Protein AF-A0A842KXJ3-F1 (afdb_monomer_lite)

Structure (mmCIF, N/CA/C/O backbone):
data_AF-A0A842KXJ3-F1
#
_entry.id   AF-A0A842KXJ3-F1
#
loop_
_atom_site.group_PDB
_atom_site.id
_atom_site.type_symbol
_atom_site.label_atom_id
_atom_site.label_alt_id
_atom_site.label_comp_id
_atom_site.label_asym_id
_atom_site.label_entity_id
_atom_site.label_seq_id
_atom_site.pdbx_PDB_ins_code
_atom_site.Cartn_x
_atom_site.Cartn_y
_atom_site.Cartn_z
_atom_site.occupancy
_atom_site.B_iso_or_equiv
_atom_site.auth_seq_id
_atom_site.auth_comp_id
_atom_site.auth_asym_id
_atom_site.auth_atom_id
_atom_site.pdbx_PDB_model_num
ATOM 1 N N . MET A 1 1 ? 10.006 30.312 47.330 1.00 32.47 1 MET A N 1
ATOM 2 C CA . MET A 1 1 ? 9.472 28.990 46.954 1.00 32.47 1 MET A CA 1
ATOM 3 C C . MET A 1 1 ? 9.170 29.047 45.467 1.00 32.47 1 MET A C 1
ATOM 5 O O . MET A 1 1 ? 8.176 29.641 45.080 1.00 32.47 1 MET A O 1
ATOM 9 N N . ARG A 1 2 ? 10.123 28.605 44.644 1.00 26.06 2 ARG A N 1
ATOM 10 C CA . ARG A 1 2 ? 9.988 28.459 43.192 1.00 26.06 2 ARG A CA 1
ATOM 11 C C . ARG A 1 2 ? 10.269 26.995 42.897 1.00 26.06 2 ARG A C 1
ATOM 13 O O . ARG A 1 2 ? 11.228 26.450 43.439 1.00 26.06 2 ARG A O 1
ATOM 20 N N . GLU A 1 3 ? 9.355 26.395 42.157 1.00 27.75 3 GLU A N 1
ATOM 21 C CA . GLU A 1 3 ? 9.297 24.975 41.849 1.00 27.75 3 GLU A CA 1
ATOM 22 C C . GLU A 1 3 ? 10.372 24.562 40.843 1.00 27.75 3 GLU A C 1
ATOM 24 O O . GLU A 1 3 ? 10.874 25.361 40.053 1.00 27.75 3 GLU A O 1
ATOM 29 N N . ASN A 1 4 ? 10.730 23.287 40.951 1.00 27.52 4 ASN A N 1
ATOM 30 C CA . ASN A 1 4 ? 11.779 22.600 40.223 1.00 27.52 4 ASN A CA 1
ATOM 31 C C . ASN A 1 4 ? 11.368 22.332 38.767 1.00 27.52 4 ASN A C 1
ATOM 33 O O . ASN A 1 4 ? 10.590 21.419 38.502 1.00 27.52 4 ASN A O 1
ATOM 37 N N . GLU A 1 5 ? 11.983 23.039 37.823 1.00 29.53 5 GLU A N 1
ATOM 38 C CA . GLU A 1 5 ? 12.205 22.544 36.464 1.00 29.53 5 GLU A CA 1
ATOM 39 C C . GLU A 1 5 ? 13.566 21.839 36.439 1.00 29.53 5 GLU A C 1
ATOM 41 O O . GLU A 1 5 ? 14.607 22.482 36.360 1.00 29.53 5 GLU A O 1
ATOM 46 N N . ASN A 1 6 ? 13.582 20.512 36.562 1.00 33.44 6 ASN A N 1
ATOM 47 C CA . ASN A 1 6 ? 14.772 19.709 36.283 1.00 33.44 6 ASN A CA 1
ATOM 48 C C . ASN A 1 6 ? 14.342 18.333 35.777 1.00 33.44 6 ASN A C 1
ATOM 50 O O . ASN A 1 6 ? 13.883 17.491 36.546 1.00 33.44 6 ASN A O 1
ATOM 54 N N . GLY A 1 7 ? 14.492 18.115 34.470 1.00 29.66 7 GLY A N 1
ATOM 55 C CA . GLY A 1 7 ? 14.159 16.836 33.850 1.00 29.66 7 GLY A CA 1
ATOM 56 C C . GLY A 1 7 ? 14.346 16.755 32.337 1.00 29.66 7 GLY A C 1
ATOM 57 O O . GLY A 1 7 ? 13.611 16.021 31.693 1.00 29.66 7 GLY A O 1
ATOM 58 N N . LEU A 1 8 ? 15.300 17.483 31.750 1.00 30.81 8 LEU A N 1
ATOM 59 C CA . LEU A 1 8 ? 15.759 17.233 30.379 1.00 30.81 8 LEU A CA 1
ATOM 60 C C . LEU A 1 8 ? 17.282 17.101 30.408 1.00 30.81 8 LEU A C 1
ATOM 62 O O . LEU A 1 8 ? 18.013 18.085 30.325 1.00 30.81 8 LEU A O 1
ATOM 66 N N . SER A 1 9 ? 17.764 15.871 30.577 1.00 32.16 9 SER A N 1
ATOM 67 C CA . SER A 1 9 ? 19.178 15.546 30.417 1.00 32.16 9 SER A CA 1
ATOM 68 C C . SER A 1 9 ? 19.559 15.673 28.940 1.00 32.16 9 SER A C 1
ATOM 70 O O . SER A 1 9 ? 19.270 14.813 28.109 1.00 32.16 9 SER A O 1
ATOM 72 N N . GLY A 1 10 ? 20.228 16.779 28.622 1.00 31.89 10 GLY A N 1
ATOM 73 C CA . GLY A 1 10 ? 20.777 17.121 27.310 1.00 31.89 10 GLY A CA 1
ATOM 74 C C . GLY A 1 10 ? 21.972 16.277 26.844 1.00 31.89 10 GLY A C 1
ATOM 75 O O . GLY A 1 10 ? 22.768 16.772 26.056 1.00 31.89 10 GLY A O 1
ATOM 76 N N . ASP A 1 11 ? 22.096 15.015 27.263 1.00 33.72 11 ASP A N 1
ATOM 77 C CA . ASP A 1 11 ? 23.318 14.209 27.071 1.00 33.72 11 ASP A CA 1
ATOM 78 C C . ASP A 1 11 ? 23.229 13.106 25.994 1.00 33.72 11 ASP A C 1
ATOM 80 O O . ASP A 1 11 ? 24.143 12.294 25.855 1.00 33.72 11 ASP A O 1
ATOM 84 N N . LYS A 1 12 ? 22.171 13.060 25.168 1.00 36.91 12 LYS A N 1
ATOM 85 C CA . LYS A 1 12 ? 22.032 12.045 24.091 1.00 36.91 12 LYS A CA 1
ATOM 86 C C . LYS A 1 12 ? 21.924 12.571 22.656 1.00 36.91 12 LYS A C 1
ATOM 88 O O . LYS A 1 12 ? 21.689 11.784 21.746 1.00 36.91 12 LYS A O 1
ATOM 93 N N . LEU A 1 13 ? 22.188 13.856 22.402 1.00 41.34 13 LEU A N 1
ATOM 94 C CA . LEU A 1 13 ? 22.339 14.371 21.025 1.00 41.34 13 LEU A CA 1
ATOM 95 C C . LEU A 1 13 ? 23.784 14.293 20.477 1.00 41.34 13 LEU A C 1
ATOM 97 O O . LEU A 1 13 ? 24.046 14.784 19.382 1.00 41.34 13 LEU A O 1
ATOM 101 N N . GLY A 1 14 ? 24.719 13.679 21.216 1.00 38.78 14 GLY A N 1
ATOM 102 C CA . GLY A 1 14 ? 26.151 13.634 20.876 1.00 38.78 14 GLY A CA 1
ATOM 103 C C . GLY A 1 14 ? 26.626 12.437 20.033 1.00 38.78 14 GLY A C 1
ATOM 104 O O . GLY A 1 14 ? 27.748 12.464 19.535 1.00 38.78 14 GLY A O 1
ATOM 105 N N . SER A 1 15 ? 25.816 11.389 19.834 1.00 51.47 15 SER A N 1
ATOM 106 C CA . SER A 1 15 ? 26.180 10.259 18.960 1.00 51.47 15 SER A CA 1
ATOM 107 C C . SER A 1 15 ? 25.589 10.435 17.563 1.00 51.47 15 SER A C 1
ATOM 109 O O . SER A 1 15 ? 24.373 10.567 17.421 1.00 51.47 15 SER A O 1
ATOM 111 N N . ALA A 1 16 ? 26.420 10.396 16.518 1.00 79.06 16 ALA A N 1
ATOM 112 C CA . ALA A 1 16 ? 25.941 10.435 15.139 1.00 79.06 16 ALA A CA 1
ATOM 113 C C . ALA A 1 16 ? 24.902 9.322 14.880 1.00 79.06 16 ALA A C 1
ATOM 115 O O . ALA A 1 16 ? 25.177 8.147 15.128 1.00 79.06 16 ALA A O 1
ATOM 116 N N . LEU A 1 17 ? 23.712 9.692 14.384 1.00 88.94 17 LEU A N 1
ATOM 117 C CA . LEU A 1 17 ? 22.659 8.732 14.022 1.00 88.94 17 LEU A CA 1
ATOM 118 C C . LEU A 1 17 ? 23.207 7.700 13.029 1.00 88.94 17 LEU A C 1
ATOM 120 O O . LEU A 1 17 ? 23.793 8.075 12.009 1.00 88.94 17 LEU A O 1
ATOM 124 N N . LYS A 1 18 ? 22.970 6.416 13.309 1.00 92.81 18 LYS A N 1
ATOM 125 C CA . LYS A 1 18 ? 23.382 5.289 12.465 1.00 92.81 18 LYS A CA 1
ATOM 126 C C . LYS A 1 18 ? 22.594 5.250 11.161 1.00 92.81 18 LYS A C 1
ATOM 128 O O . LYS A 1 18 ? 23.183 5.054 10.103 1.00 92.81 18 LYS A O 1
ATOM 133 N N . LEU A 1 19 ? 21.279 5.446 11.240 1.00 94.56 19 LEU A N 1
ATOM 134 C CA . LEU A 1 19 ? 20.333 5.472 10.120 1.00 94.56 19 LEU A CA 1
ATOM 135 C C . LEU A 1 19 ? 19.643 6.834 10.087 1.00 94.56 19 LEU A C 1
ATOM 137 O O . LEU A 1 19 ? 19.383 7.383 11.150 1.00 94.56 19 LEU A O 1
ATOM 141 N N . LYS A 1 20 ? 19.351 7.389 8.908 1.00 93.94 20 LYS A N 1
ATOM 142 C CA . LYS A 1 20 ? 18.698 8.698 8.758 1.00 93.94 20 LYS A CA 1
ATOM 143 C C . LYS A 1 20 ? 17.693 8.674 7.600 1.00 93.94 20 LYS A C 1
ATOM 145 O O . LYS A 1 20 ? 17.977 8.017 6.596 1.00 93.94 20 LYS A O 1
ATOM 150 N N . PRO A 1 21 ? 16.567 9.400 7.701 1.00 92.75 21 PRO A N 1
ATOM 151 C CA . PRO A 1 21 ? 15.753 9.720 6.538 1.00 92.75 21 PRO A CA 1
ATOM 152 C C . PRO A 1 21 ? 16.553 10.574 5.550 1.00 92.75 21 PRO A C 1
ATOM 154 O O . PRO A 1 21 ? 17.095 11.615 5.913 1.00 92.75 21 PRO A O 1
ATOM 157 N N . GLU A 1 22 ? 16.628 10.118 4.305 1.00 89.75 22 GLU A N 1
ATOM 158 C CA . GLU A 1 22 ? 17.378 10.721 3.201 1.00 89.75 22 GLU A CA 1
ATOM 159 C C . GLU A 1 22 ? 16.431 10.873 2.005 1.00 89.75 22 GLU A C 1
ATOM 161 O O . GLU A 1 22 ? 16.460 10.135 1.018 1.00 89.75 22 GLU A O 1
ATOM 166 N N . LEU A 1 23 ? 15.520 11.835 2.139 1.00 85.50 23 LEU A N 1
ATOM 167 C CA . LEU A 1 23 ? 14.525 12.136 1.122 1.00 85.50 23 LEU A CA 1
ATOM 168 C C . LEU A 1 23 ? 15.200 12.741 -0.114 1.00 85.50 23 LEU A C 1
ATOM 170 O O . LEU A 1 23 ? 15.891 13.758 -0.037 1.00 85.50 23 LEU A O 1
ATOM 174 N N . VAL A 1 24 ? 14.963 12.121 -1.268 1.00 89.94 24 VAL A N 1
ATOM 175 C CA . VAL A 1 24 ? 15.454 12.610 -2.560 1.00 89.94 24 VAL A CA 1
ATOM 176 C C . VAL A 1 24 ? 14.590 13.805 -2.992 1.00 89.94 24 VAL A C 1
ATOM 178 O O . VAL A 1 24 ? 13.366 13.699 -2.900 1.00 89.94 24 VAL A O 1
ATOM 181 N N . PRO A 1 25 ? 15.164 14.930 -3.452 1.00 89.50 25 PRO A N 1
ATOM 182 C CA . PRO A 1 25 ? 14.398 16.054 -3.998 1.00 89.50 25 PRO A CA 1
ATOM 183 C C . PRO A 1 25 ? 13.510 15.621 -5.171 1.00 89.50 25 PRO A C 1
ATOM 185 O O . PRO A 1 25 ? 13.932 14.798 -5.987 1.00 89.50 25 PRO A O 1
ATOM 188 N N . SER A 1 26 ? 12.300 16.173 -5.290 1.00 80.12 26 SER A N 1
ATOM 189 C CA . SER A 1 26 ? 11.334 15.718 -6.305 1.00 80.12 26 SER A CA 1
ATOM 190 C C . SER A 1 26 ? 11.815 15.776 -7.770 1.00 80.12 26 SER A C 1
ATOM 192 O O . SER A 1 26 ? 11.502 14.834 -8.504 1.00 80.12 26 SER A O 1
ATOM 194 N N . PRO A 1 27 ? 12.646 16.746 -8.221 1.00 82.44 27 PRO A N 1
ATOM 195 C CA . PRO A 1 27 ? 13.177 16.758 -9.595 1.00 82.44 27 PRO A CA 1
ATOM 196 C C . PRO A 1 27 ? 14.155 15.612 -9.909 1.00 82.44 27 PRO A C 1
ATOM 198 O O . PRO A 1 27 ? 14.472 15.359 -11.077 1.00 82.44 27 PRO A O 1
ATOM 201 N N . LEU A 1 28 ? 14.666 14.949 -8.867 1.00 88.88 28 LEU A N 1
ATOM 202 C CA . LEU A 1 28 ? 15.621 13.840 -8.935 1.00 88.88 28 LEU A CA 1
ATOM 203 C C . LEU A 1 28 ? 14.962 12.475 -8.689 1.00 88.88 28 LEU A C 1
ATOM 205 O O . LEU A 1 28 ? 15.638 11.444 -8.703 1.00 88.88 28 LEU A O 1
ATOM 209 N N . TRP A 1 29 ? 13.649 12.429 -8.451 1.00 84.69 29 TRP A N 1
ATOM 210 C CA . TRP A 1 29 ? 12.957 11.167 -8.216 1.00 84.69 29 TRP A CA 1
ATOM 211 C C . TRP A 1 29 ? 13.124 10.200 -9.386 1.00 84.69 29 TRP A C 1
ATOM 213 O O . TRP A 1 29 ? 12.986 10.556 -10.550 1.00 84.69 29 TRP A O 1
ATOM 223 N N . GLY A 1 30 ? 13.447 8.952 -9.044 1.00 79.38 30 GLY A N 1
ATOM 224 C CA . GLY A 1 30 ? 13.714 7.859 -9.977 1.00 79.38 30 GLY A CA 1
ATOM 225 C C . GLY A 1 30 ? 14.892 8.048 -10.934 1.00 79.38 30 GLY A C 1
ATOM 226 O O . GLY A 1 30 ? 15.074 7.191 -11.799 1.00 79.38 30 GLY A O 1
ATOM 227 N N . LYS A 1 31 ? 15.717 9.083 -10.752 1.00 89.62 31 LYS A N 1
ATOM 228 C CA . LYS A 1 31 ? 16.987 9.266 -11.460 1.00 89.62 31 LYS A CA 1
ATOM 229 C C . LYS A 1 31 ? 18.121 8.570 -10.698 1.00 89.62 31 LYS A C 1
ATOM 231 O O . LYS A 1 31 ? 18.937 9.208 -10.037 1.00 89.62 31 LYS A O 1
ATOM 236 N N . SER A 1 32 ? 18.133 7.238 -10.744 1.00 90.69 32 SER A N 1
ATOM 237 C CA . SER A 1 32 ? 19.117 6.380 -10.064 1.00 90.69 32 SER A CA 1
ATOM 238 C C . SER A 1 32 ? 19.767 5.386 -11.033 1.00 90.69 32 SER A C 1
ATOM 240 O O . SER A 1 32 ? 19.156 4.978 -12.021 1.00 90.69 32 SER A O 1
ATOM 242 N N . LEU A 1 33 ? 20.992 4.946 -10.741 1.00 91.56 33 LEU A N 1
ATOM 243 C CA . LEU A 1 33 ? 21.677 3.857 -11.444 1.00 91.56 33 LEU A CA 1
ATOM 244 C C . LEU A 1 33 ? 20.883 2.550 -11.361 1.00 91.56 33 LEU A C 1
ATOM 246 O O . LEU A 1 33 ? 20.867 1.783 -12.324 1.00 91.56 33 LEU A O 1
ATOM 250 N N . ALA A 1 34 ? 20.182 2.313 -10.248 1.00 86.25 34 ALA A N 1
ATOM 251 C CA . ALA A 1 34 ? 19.265 1.182 -10.126 1.00 86.25 34 ALA A CA 1
ATOM 252 C C . ALA A 1 34 ? 18.146 1.235 -11.182 1.00 86.25 34 ALA A C 1
ATOM 254 O O . ALA A 1 34 ? 17.880 0.230 -11.839 1.00 86.25 34 ALA A O 1
ATOM 255 N N . ASN A 1 35 ? 17.539 2.404 -11.401 1.00 83.62 35 ASN A N 1
ATOM 256 C CA . ASN A 1 35 ? 16.513 2.584 -12.429 1.00 83.62 35 ASN A CA 1
ATOM 257 C C . ASN A 1 35 ? 17.098 2.591 -13.846 1.00 83.62 35 ASN A C 1
ATOM 259 O O . ASN A 1 35 ? 16.477 2.074 -14.775 1.00 83.62 35 ASN A O 1
ATOM 263 N N . LEU A 1 36 ? 18.314 3.111 -14.022 1.00 86.62 36 LEU A N 1
ATOM 264 C CA . LEU A 1 36 ? 19.058 3.016 -15.280 1.00 86.62 36 LEU A CA 1
ATOM 265 C C . LEU A 1 36 ? 19.310 1.557 -15.674 1.00 86.62 36 LEU A C 1
ATOM 267 O O . LEU A 1 36 ? 19.133 1.183 -16.834 1.00 86.62 36 LEU A O 1
ATOM 271 N N . ALA A 1 37 ? 19.633 0.708 -14.699 1.00 83.56 37 ALA A N 1
ATOM 272 C CA . ALA A 1 37 ? 19.792 -0.727 -14.884 1.00 83.56 37 ALA A CA 1
ATOM 273 C C . ALA A 1 37 ? 18.491 -1.445 -15.283 1.00 83.56 37 ALA A C 1
ATOM 275 O O . ALA A 1 37 ? 18.548 -2.495 -15.919 1.00 83.56 37 ALA A O 1
ATOM 276 N N . GLU A 1 38 ? 17.314 -0.896 -14.968 1.00 75.19 38 GLU A N 1
ATOM 277 C CA . GLU A 1 38 ? 16.039 -1.449 -15.447 1.00 75.19 38 GLU A CA 1
ATOM 278 C C . GLU A 1 38 ? 15.758 -1.132 -16.920 1.00 75.19 38 GLU A C 1
ATOM 280 O O . GLU A 1 38 ? 14.968 -1.834 -17.554 1.00 75.19 38 GLU A O 1
ATOM 285 N N . ARG A 1 39 ? 16.408 -0.096 -17.460 1.00 73.94 39 ARG A N 1
ATOM 286 C CA . ARG A 1 39 ? 16.192 0.428 -18.817 1.00 73.94 39 ARG A CA 1
ATOM 287 C C . ARG A 1 39 ? 17.313 0.086 -19.792 1.00 73.94 39 ARG A C 1
ATOM 289 O O . ARG A 1 39 ? 17.147 0.254 -20.993 1.00 73.94 39 ARG A O 1
ATOM 296 N N . SER A 1 40 ? 18.456 -0.385 -19.298 1.00 77.56 40 SER A N 1
ATOM 297 C CA . SER A 1 40 ? 19.627 -0.684 -20.117 1.00 77.56 40 SER A CA 1
ATOM 298 C C . SER A 1 40 ? 20.243 -2.023 -19.732 1.00 77.56 40 SER A C 1
ATOM 300 O O . SER A 1 40 ? 20.644 -2.235 -18.591 1.00 77.56 40 SER A O 1
ATOM 302 N N . VAL A 1 41 ? 20.380 -2.923 -20.713 1.00 72.75 41 VAL A N 1
ATOM 303 C CA . VAL A 1 41 ? 21.018 -4.243 -20.529 1.00 72.75 41 VAL A CA 1
ATOM 304 C C . VAL A 1 41 ? 22.468 -4.095 -20.064 1.00 72.75 41 VAL A C 1
ATOM 306 O O . VAL A 1 41 ? 22.921 -4.843 -19.199 1.00 72.75 41 VAL A O 1
ATOM 309 N N . LYS A 1 42 ? 23.186 -3.099 -20.597 1.00 83.75 42 LYS A N 1
ATOM 310 C CA . LYS A 1 42 ? 24.555 -2.779 -20.179 1.00 83.75 42 LYS A CA 1
ATOM 311 C C . LYS A 1 42 ? 24.592 -2.425 -18.691 1.00 83.75 42 LYS A C 1
ATOM 313 O O . LYS A 1 42 ? 25.339 -3.029 -17.924 1.00 83.75 42 LYS A O 1
ATOM 318 N N . TRP A 1 43 ? 23.731 -1.498 -18.275 1.00 85.06 43 TRP A N 1
ATOM 319 C CA . TRP A 1 43 ? 23.651 -1.072 -16.880 1.00 85.06 43 TRP A CA 1
ATOM 320 C C . TRP A 1 43 ? 23.097 -2.145 -15.949 1.00 85.06 43 TRP A C 1
ATOM 322 O O . TRP A 1 43 ? 23.513 -2.199 -14.800 1.00 85.06 43 TRP A O 1
ATOM 332 N N . TYR A 1 44 ? 22.247 -3.053 -16.431 1.00 82.06 44 TYR A N 1
ATOM 333 C CA . TYR A 1 44 ? 21.824 -4.228 -15.673 1.00 82.06 44 TYR A CA 1
ATOM 334 C C . TYR A 1 44 ? 23.015 -5.090 -15.250 1.00 82.06 44 TYR A C 1
ATOM 336 O O . TYR A 1 44 ? 23.120 -5.456 -14.079 1.00 82.06 44 TYR A O 1
ATOM 344 N N . ILE A 1 45 ? 23.926 -5.390 -16.180 1.00 82.12 45 ILE A N 1
ATOM 345 C CA . ILE A 1 45 ? 25.115 -6.204 -15.894 1.00 82.12 45 ILE A CA 1
ATOM 346 C C . ILE A 1 45 ? 26.035 -5.465 -14.916 1.00 82.12 45 ILE A C 1
ATOM 348 O O . ILE A 1 45 ? 26.443 -6.046 -13.909 1.00 82.12 45 ILE A O 1
ATOM 352 N N . ILE A 1 46 ? 26.297 -4.178 -15.168 1.00 89.56 46 ILE A N 1
ATOM 353 C CA . ILE A 1 46 ? 27.108 -3.331 -14.282 1.00 89.56 46 ILE A CA 1
ATOM 354 C C . ILE A 1 46 ? 26.510 -3.305 -12.873 1.00 89.56 46 ILE A C 1
ATOM 356 O O . ILE A 1 46 ? 27.183 -3.639 -11.903 1.00 89.56 46 ILE A O 1
ATOM 360 N N . TRP A 1 47 ? 25.225 -2.982 -12.752 1.00 91.00 47 TRP A N 1
ATOM 361 C CA . TRP A 1 47 ? 24.543 -2.876 -11.468 1.00 91.00 47 TRP A CA 1
ATOM 362 C C . TRP A 1 47 ? 24.466 -4.215 -10.737 1.00 91.00 47 TRP A C 1
ATOM 364 O O . TRP A 1 47 ? 24.659 -4.264 -9.524 1.00 91.00 47 TRP A O 1
ATOM 374 N N . LYS A 1 48 ? 24.247 -5.327 -11.450 1.00 89.06 48 LYS A N 1
ATOM 375 C CA . LYS A 1 48 ? 24.297 -6.680 -10.875 1.00 89.06 48 LYS A CA 1
ATOM 376 C C . LYS A 1 48 ? 25.671 -6.971 -10.263 1.00 89.06 48 LYS A C 1
ATOM 378 O O . LYS A 1 48 ? 25.732 -7.475 -9.140 1.00 89.06 48 LYS A O 1
ATOM 383 N N . ASN A 1 49 ? 26.751 -6.616 -10.958 1.00 91.38 49 ASN A N 1
ATOM 384 C CA . ASN A 1 49 ? 28.118 -6.799 -10.470 1.00 91.38 49 ASN A CA 1
ATOM 385 C C . ASN A 1 49 ? 28.431 -5.872 -9.289 1.00 91.38 49 ASN A C 1
ATOM 387 O O . ASN A 1 49 ? 28.962 -6.337 -8.280 1.00 91.38 49 ASN A O 1
ATOM 391 N N . THR A 1 50 ? 28.024 -4.601 -9.361 1.00 94.44 50 THR A N 1
ATOM 392 C CA . THR A 1 50 ? 28.105 -3.646 -8.246 1.00 94.44 50 THR A CA 1
ATOM 393 C C . THR A 1 50 ? 27.391 -4.191 -7.014 1.00 94.44 50 THR A C 1
ATOM 395 O O . THR A 1 50 ? 27.980 -4.259 -5.940 1.00 94.44 50 THR A O 1
ATOM 398 N N . ARG A 1 51 ? 26.156 -4.685 -7.161 1.00 93.81 51 ARG A N 1
ATOM 399 C CA . ARG A 1 51 ? 25.396 -5.289 -6.059 1.00 93.81 51 ARG A CA 1
ATOM 400 C C . ARG A 1 51 ? 26.110 -6.489 -5.450 1.00 93.81 51 ARG A C 1
ATOM 402 O O . ARG A 1 51 ? 26.216 -6.570 -4.231 1.00 93.81 51 ARG A O 1
ATOM 409 N N . ALA A 1 52 ? 26.589 -7.415 -6.280 1.00 91.50 52 ALA A N 1
ATOM 410 C CA . ALA A 1 52 ? 27.302 -8.601 -5.812 1.00 91.50 52 ALA A CA 1
ATOM 411 C C . ALA A 1 52 ? 28.582 -8.228 -5.047 1.00 91.50 52 ALA A C 1
ATOM 413 O O . ALA A 1 52 ? 28.868 -8.796 -3.991 1.00 91.50 52 ALA A O 1
ATOM 414 N N . ARG A 1 53 ? 29.322 -7.233 -5.549 1.00 95.88 53 ARG A N 1
ATOM 415 C CA . ARG A 1 53 ? 30.511 -6.690 -4.894 1.00 95.88 53 ARG A CA 1
ATOM 416 C C . ARG A 1 53 ? 30.178 -6.073 -3.540 1.00 95.88 53 ARG A C 1
ATOM 418 O O . ARG A 1 53 ? 30.818 -6.428 -2.555 1.00 95.88 53 ARG A O 1
ATOM 425 N N . GLU A 1 54 ? 29.193 -5.184 -3.482 1.00 97.38 54 GLU A N 1
ATOM 426 C CA . GLU A 1 54 ? 28.843 -4.467 -2.253 1.00 97.38 54 GLU A CA 1
ATOM 427 C C . GLU A 1 54 ? 28.281 -5.405 -1.184 1.00 97.38 54 GLU A C 1
ATOM 429 O O . GLU A 1 54 ? 28.675 -5.315 -0.023 1.00 97.38 54 GLU A O 1
ATOM 434 N N . LEU A 1 55 ? 27.467 -6.391 -1.578 1.00 94.00 55 LEU A N 1
ATOM 435 C CA . LEU A 1 55 ? 27.020 -7.455 -0.675 1.00 94.00 55 LEU A CA 1
ATOM 436 C C . LEU A 1 55 ? 28.199 -8.256 -0.110 1.00 94.00 55 LEU A C 1
ATOM 438 O O . LEU A 1 55 ? 28.203 -8.584 1.074 1.00 94.00 55 LEU A O 1
ATOM 442 N N . LYS A 1 56 ? 29.222 -8.550 -0.924 1.00 95.88 56 LYS A N 1
ATOM 443 C CA . LYS A 1 56 ? 30.444 -9.205 -0.440 1.00 95.88 56 LYS A CA 1
ATOM 444 C C . LYS A 1 56 ? 31.240 -8.287 0.494 1.00 95.88 56 LYS A C 1
ATOM 446 O O . LYS A 1 56 ? 31.692 -8.750 1.537 1.00 95.88 56 LYS A O 1
ATOM 451 N N . ARG A 1 57 ? 31.386 -7.000 0.152 1.00 96.62 57 ARG A N 1
ATOM 452 C CA . ARG A 1 57 ? 32.102 -5.997 0.962 1.00 96.62 57 ARG A CA 1
ATOM 453 C C . ARG A 1 57 ? 31.478 -5.844 2.347 1.00 96.62 57 ARG A C 1
ATOM 455 O O . ARG A 1 57 ? 32.213 -5.781 3.326 1.00 96.62 57 ARG A O 1
ATOM 462 N N . SER A 1 58 ? 30.149 -5.816 2.440 1.00 96.81 58 SER A N 1
ATOM 463 C CA . SER A 1 58 ? 29.451 -5.689 3.725 1.00 96.81 58 SER A CA 1
ATOM 464 C C . SER A 1 58 ? 29.384 -6.995 4.529 1.00 96.81 58 SER A C 1
ATOM 466 O O . SER A 1 58 ? 28.785 -7.028 5.604 1.00 96.81 58 SER A O 1
ATOM 468 N N . GLY A 1 59 ? 29.958 -8.091 4.016 1.00 96.44 59 GLY A N 1
ATOM 469 C CA . GLY A 1 59 ? 29.850 -9.414 4.630 1.00 96.44 59 GLY A CA 1
ATOM 470 C C . GLY A 1 59 ? 28.422 -9.967 4.619 1.00 96.44 59 GLY A C 1
ATOM 471 O O . GLY A 1 59 ? 28.055 -10.725 5.514 1.00 96.44 59 GLY A O 1
ATOM 472 N N . GLY A 1 60 ? 27.600 -9.557 3.646 1.00 93.56 60 GLY A N 1
ATOM 473 C CA . GLY A 1 60 ? 26.205 -9.974 3.529 1.00 93.56 60 GLY A CA 1
ATOM 474 C C . GLY A 1 60 ? 25.327 -9.429 4.652 1.00 93.56 60 GLY A C 1
ATOM 475 O O . GLY A 1 60 ? 24.434 -10.130 5.125 1.00 93.56 60 GLY A O 1
ATOM 476 N N . ARG A 1 61 ? 25.597 -8.204 5.116 1.00 95.69 61 ARG A N 1
ATOM 477 C CA . ARG A 1 61 ? 24.857 -7.549 6.204 1.00 95.69 61 ARG A CA 1
ATOM 478 C C . ARG A 1 61 ? 24.445 -6.133 5.825 1.00 95.69 61 ARG A C 1
ATOM 480 O O . ARG A 1 61 ? 25.130 -5.457 5.059 1.00 95.69 61 ARG A O 1
ATOM 487 N N . CYS A 1 62 ? 23.325 -5.687 6.383 1.00 94.88 62 CYS A N 1
ATOM 488 C CA . CYS A 1 62 ? 22.885 -4.300 6.326 1.00 94.88 62 CYS A CA 1
ATOM 489 C C . CYS A 1 62 ? 23.876 -3.415 7.089 1.00 94.88 62 CYS A C 1
ATOM 491 O O . CYS A 1 62 ? 24.137 -3.648 8.267 1.00 94.88 62 CYS A O 1
ATOM 493 N N . GLU A 1 63 ? 24.378 -2.363 6.451 1.00 97.00 63 GLU A N 1
ATOM 494 C CA . GLU A 1 63 ? 25.378 -1.459 7.037 1.00 97.00 63 GLU A CA 1
ATOM 495 C C . GLU A 1 63 ? 24.783 -0.434 8.016 1.00 97.00 63 GLU A C 1
ATOM 497 O O . GLU A 1 63 ? 25.504 0.402 8.557 1.00 97.00 63 GLU A O 1
ATOM 502 N N . TYR A 1 64 ? 23.468 -0.479 8.237 1.00 95.50 64 TYR A N 1
ATOM 503 C CA . TYR A 1 64 ? 22.769 0.341 9.227 1.00 95.50 64 TYR A CA 1
ATOM 504 C C . TYR A 1 64 ? 22.409 -0.469 10.479 1.00 95.50 64 TYR A C 1
ATOM 506 O O . TYR A 1 64 ? 22.746 -0.069 11.591 1.00 95.50 64 TYR A O 1
ATOM 514 N N . CYS A 1 65 ? 21.742 -1.617 10.302 1.00 91.12 65 CYS A N 1
ATOM 515 C CA . CYS A 1 65 ? 21.197 -2.415 11.409 1.00 91.12 65 CYS A CA 1
ATOM 516 C C . CYS A 1 65 ? 21.814 -3.814 11.566 1.00 91.12 65 CYS A C 1
ATOM 518 O O . CYS A 1 65 ? 21.501 -4.511 12.525 1.00 91.12 65 CYS A O 1
ATOM 520 N N . GLY A 1 66 ? 22.668 -4.258 10.639 1.00 94.12 66 GLY A N 1
ATOM 521 C CA . GLY A 1 66 ? 23.376 -5.540 10.728 1.00 94.12 66 GLY A CA 1
ATOM 522 C C . GLY A 1 66 ? 22.582 -6.790 10.324 1.00 94.12 66 GLY A C 1
ATOM 523 O O . GLY A 1 66 ? 23.166 -7.876 10.301 1.00 94.12 66 GLY A O 1
ATOM 524 N N . THR A 1 67 ? 21.290 -6.672 9.981 1.00 87.00 67 THR A N 1
ATOM 525 C CA . THR A 1 67 ? 20.484 -7.818 9.506 1.00 87.00 67 THR A CA 1
ATOM 526 C C . THR A 1 67 ? 21.040 -8.414 8.212 1.00 87.00 67 THR A C 1
ATOM 528 O O . THR A 1 67 ? 21.689 -7.718 7.434 1.00 87.00 67 THR A O 1
ATOM 531 N N . THR A 1 68 ? 20.757 -9.690 7.962 1.00 84.31 68 THR A N 1
ATOM 532 C CA . THR A 1 68 ? 21.152 -10.427 6.749 1.00 84.31 68 THR A CA 1
ATOM 533 C C . THR A 1 68 ? 19.988 -10.632 5.770 1.00 84.31 68 THR A C 1
ATOM 535 O O . THR A 1 68 ? 20.181 -11.157 4.676 1.00 84.31 68 THR A O 1
ATOM 538 N N . ILE A 1 69 ? 18.770 -10.220 6.140 1.00 72.31 69 ILE A N 1
ATOM 539 C CA . ILE A 1 69 ? 17.540 -10.485 5.380 1.00 72.31 69 ILE A CA 1
ATOM 540 C C . ILE A 1 69 ? 17.137 -9.262 4.550 1.00 72.31 69 ILE A C 1
ATOM 542 O O . ILE A 1 69 ? 17.209 -8.121 5.010 1.00 72.31 69 ILE A O 1
ATOM 546 N N . GLY A 1 70 ? 16.658 -9.511 3.325 1.00 73.56 70 GLY A N 1
ATOM 547 C CA . GLY A 1 70 ? 16.052 -8.483 2.472 1.00 73.56 70 GLY A CA 1
ATOM 548 C C . GLY A 1 70 ? 17.034 -7.396 2.041 1.00 73.56 70 GLY A C 1
ATOM 549 O O . GLY A 1 70 ? 16.665 -6.223 2.007 1.00 73.56 70 GLY A O 1
ATOM 550 N N . LEU A 1 71 ? 18.287 -7.777 1.779 1.00 81.75 71 LEU A N 1
ATOM 551 C CA . LEU A 1 71 ? 19.364 -6.852 1.447 1.00 81.75 71 LEU A CA 1
ATOM 552 C C . LEU A 1 71 ? 19.244 -6.307 0.025 1.00 81.75 71 LEU A C 1
ATOM 554 O O . LEU A 1 71 ? 19.018 -7.025 -0.951 1.00 81.75 71 LEU A O 1
ATOM 558 N N . THR A 1 72 ? 19.468 -5.010 -0.074 1.00 85.56 72 THR A N 1
ATOM 559 C CA . THR A 1 72 ? 19.512 -4.223 -1.299 1.00 85.56 72 THR A CA 1
ATOM 560 C C . THR A 1 72 ? 20.759 -3.349 -1.270 1.00 85.56 72 THR A C 1
ATOM 562 O O . THR A 1 72 ? 21.395 -3.205 -0.227 1.00 85.56 72 THR A O 1
ATOM 565 N N . VAL A 1 73 ? 21.137 -2.800 -2.418 1.00 91.75 73 VAL A N 1
ATOM 566 C CA . VAL A 1 73 ? 22.224 -1.824 -2.511 1.00 91.75 73 VAL A CA 1
ATOM 567 C C . VAL A 1 73 ? 21.631 -0.572 -3.111 1.00 91.75 73 VAL A C 1
ATOM 569 O O . VAL A 1 73 ? 20.925 -0.665 -4.117 1.00 91.75 73 VAL A O 1
ATOM 572 N N . HIS A 1 74 ? 21.911 0.560 -2.485 1.00 89.50 74 HIS A N 1
ATOM 573 C CA . HIS A 1 74 ? 21.497 1.870 -2.963 1.00 89.50 74 HIS A CA 1
ATOM 574 C C . HIS A 1 74 ? 22.695 2.801 -3.086 1.00 89.50 74 HIS A C 1
ATOM 576 O O . HIS A 1 74 ? 23.747 2.589 -2.475 1.00 89.50 74 HIS A O 1
ATOM 582 N N . GLU A 1 75 ? 22.520 3.835 -3.890 1.00 94.12 75 GLU A N 1
ATOM 583 C CA . GLU A 1 75 ? 23.418 4.975 -3.980 1.00 94.12 75 GLU A CA 1
ATOM 584 C C . GLU A 1 75 ? 23.390 5.805 -2.696 1.00 94.12 75 GLU A C 1
ATOM 586 O O . GLU A 1 75 ? 22.338 6.011 -2.092 1.00 94.12 75 GLU A O 1
ATOM 591 N N . VAL A 1 76 ? 24.556 6.302 -2.294 1.00 94.75 76 VAL A N 1
ATOM 592 C CA . VAL A 1 76 ? 24.698 7.287 -1.221 1.00 94.75 76 VAL A CA 1
ATOM 593 C C . VAL A 1 76 ? 25.036 8.625 -1.857 1.00 94.75 76 VAL A C 1
ATOM 595 O O . VAL A 1 76 ? 25.995 8.724 -2.628 1.00 94.75 76 VAL A O 1
ATOM 598 N N . TRP A 1 77 ? 24.252 9.643 -1.521 1.00 95.56 77 TRP A N 1
ATOM 599 C CA . TRP A 1 77 ? 24.319 10.959 -2.145 1.00 95.56 77 TRP A CA 1
ATOM 600 C C . TRP A 1 77 ? 24.729 12.032 -1.144 1.00 95.56 77 TRP A C 1
ATOM 602 O O . TRP A 1 77 ? 24.231 12.063 -0.020 1.00 95.56 77 TRP A O 1
ATOM 612 N N . ASP A 1 78 ? 25.582 12.944 -1.592 1.00 95.75 78 ASP A N 1
ATOM 613 C CA . ASP A 1 78 ? 25.805 14.238 -0.958 1.00 95.75 78 ASP A CA 1
ATOM 614 C C . ASP A 1 78 ? 25.103 15.339 -1.765 1.00 95.75 78 ASP A C 1
ATOM 616 O O . ASP A 1 78 ? 24.914 15.202 -2.976 1.00 95.75 78 ASP A O 1
ATOM 620 N N . TYR A 1 79 ? 24.688 16.419 -1.108 1.00 95.56 79 TYR A N 1
ATOM 621 C CA . TYR A 1 79 ? 23.895 17.477 -1.736 1.00 95.56 79 TYR A CA 1
ATOM 622 C C . TYR A 1 79 ? 24.566 18.834 -1.550 1.00 95.56 79 TYR A C 1
ATOM 624 O O . TYR A 1 79 ? 24.712 19.330 -0.435 1.00 95.56 79 TYR A O 1
ATOM 632 N N . ASP A 1 80 ? 24.930 19.450 -2.668 1.00 96.00 80 ASP A N 1
ATOM 633 C CA . ASP A 1 80 ? 25.400 20.827 -2.744 1.00 96.00 80 ASP A CA 1
ATOM 634 C C . ASP A 1 80 ? 24.183 21.736 -2.959 1.00 96.00 80 ASP A C 1
ATOM 636 O O . ASP A 1 80 ? 23.739 21.931 -4.090 1.00 96.00 80 ASP A O 1
ATOM 640 N N . ASP A 1 81 ? 23.592 22.220 -1.863 1.00 92.88 81 ASP A N 1
ATOM 641 C CA . ASP A 1 81 ? 22.337 22.986 -1.890 1.00 92.88 81 ASP A CA 1
ATOM 642 C C . ASP A 1 81 ? 22.490 24.388 -2.512 1.00 92.88 81 ASP A C 1
ATOM 644 O O . ASP A 1 81 ? 21.486 24.985 -2.888 1.00 92.88 81 ASP A O 1
ATOM 648 N N . GLU A 1 82 ? 23.713 24.919 -2.635 1.00 93.94 82 GLU A N 1
ATOM 649 C CA . GLU A 1 82 ? 23.980 26.208 -3.294 1.00 93.94 82 GLU A CA 1
ATOM 650 C C . GLU A 1 82 ? 24.080 26.055 -4.814 1.00 93.94 82 GLU A C 1
ATOM 652 O O . GLU A 1 82 ? 23.557 26.876 -5.569 1.00 93.94 82 GLU A O 1
ATOM 657 N N . LYS A 1 83 ? 24.753 24.993 -5.273 1.00 95.62 83 LYS A N 1
ATOM 658 C CA . LYS A 1 83 ? 24.927 24.706 -6.706 1.00 95.62 83 LYS A CA 1
ATOM 659 C C . LYS A 1 83 ? 23.839 23.798 -7.275 1.00 95.62 83 LYS A C 1
ATOM 661 O O . LYS A 1 83 ? 23.808 23.588 -8.485 1.00 95.62 83 LYS A O 1
ATOM 666 N N . HIS A 1 84 ? 22.975 23.262 -6.416 1.00 95.75 84 HIS A N 1
ATOM 667 C CA . HIS A 1 84 ? 21.959 22.258 -6.730 1.00 95.75 84 HIS A CA 1
ATOM 668 C C . HIS A 1 84 ? 22.557 21.020 -7.420 1.00 95.75 84 HIS A C 1
ATOM 670 O O . HIS A 1 84 ? 22.084 20.574 -8.467 1.00 95.75 84 HIS A O 1
ATOM 676 N N . VAL A 1 85 ? 23.624 20.464 -6.832 1.00 96.75 85 VAL A N 1
ATOM 677 C CA . VAL A 1 85 ? 24.291 19.250 -7.338 1.00 96.75 85 VAL A CA 1
ATOM 678 C C . VAL A 1 85 ? 24.086 18.093 -6.367 1.00 96.75 85 VAL A C 1
ATOM 680 O O . VAL A 1 85 ? 24.438 18.196 -5.192 1.00 96.75 85 VAL A O 1
ATOM 683 N N . GLN A 1 86 ? 23.573 16.967 -6.861 1.00 97.19 86 GLN A N 1
ATOM 684 C CA . GLN A 1 86 ? 23.532 15.699 -6.136 1.00 97.19 86 GLN A CA 1
ATOM 685 C C . GLN A 1 86 ? 24.766 14.865 -6.516 1.00 97.19 86 GLN A C 1
ATOM 687 O O . GLN A 1 86 ? 24.890 14.390 -7.642 1.00 97.19 86 GLN A O 1
ATOM 692 N N . LYS A 1 87 ? 25.705 14.690 -5.588 1.00 97.69 87 LYS A N 1
ATOM 693 C CA . LYS A 1 87 ? 26.988 14.016 -5.831 1.00 97.69 87 LYS A CA 1
ATOM 694 C C . LYS A 1 87 ? 26.923 12.575 -5.348 1.00 97.69 87 LYS A C 1
ATOM 696 O O . LYS A 1 87 ? 26.633 12.334 -4.177 1.00 97.69 87 LYS A O 1
ATOM 701 N N . LEU A 1 88 ? 27.194 11.609 -6.224 1.00 97.50 88 LEU A N 1
ATOM 702 C CA . LEU A 1 88 ? 27.342 10.215 -5.809 1.00 97.50 88 LEU A CA 1
ATOM 703 C C . LEU A 1 88 ? 28.625 10.107 -4.988 1.00 97.50 88 LEU A C 1
ATOM 705 O O . LEU A 1 88 ? 29.685 10.499 -5.466 1.00 97.50 88 LEU A O 1
ATOM 709 N N . ILE A 1 89 ? 28.545 9.567 -3.775 1.00 97.25 89 ILE A N 1
ATOM 710 C CA . ILE A 1 89 ? 29.713 9.408 -2.891 1.00 97.25 89 ILE A CA 1
ATOM 711 C C . ILE A 1 89 ? 29.969 7.958 -2.484 1.00 97.25 89 ILE A C 1
ATOM 713 O O . ILE A 1 89 ? 30.952 7.668 -1.802 1.00 97.25 89 ILE A O 1
ATOM 717 N N . GLY A 1 90 ? 29.091 7.039 -2.879 1.00 96.62 90 GLY A N 1
ATOM 718 C CA . GLY A 1 90 ? 29.232 5.643 -2.512 1.00 96.62 90 GLY A CA 1
ATOM 719 C C . GLY A 1 90 ? 28.032 4.783 -2.853 1.00 96.62 90 GLY A C 1
ATOM 720 O O . GLY A 1 90 ? 26.996 5.260 -3.314 1.00 96.62 90 GLY A O 1
ATOM 721 N N . PHE A 1 91 ? 28.181 3.502 -2.543 1.00 96.88 91 PHE A N 1
ATOM 722 C CA . PHE A 1 91 ? 27.080 2.558 -2.441 1.00 96.88 91 PHE A CA 1
ATOM 723 C C . PHE A 1 91 ? 27.007 2.034 -1.017 1.00 96.88 91 PHE A C 1
ATOM 725 O O . PHE A 1 91 ? 28.019 1.966 -0.315 1.00 96.88 91 PHE A O 1
ATOM 732 N N . LYS A 1 92 ? 25.806 1.659 -0.592 1.00 95.56 92 LYS A N 1
ATOM 733 C CA . LYS A 1 92 ? 25.588 1.100 0.737 1.00 95.56 92 LYS A CA 1
ATOM 734 C C . LYS A 1 92 ? 24.590 -0.043 0.685 1.00 95.56 92 LYS A C 1
ATOM 736 O O . LYS A 1 92 ? 23.583 0.025 -0.018 1.00 95.56 92 LYS A O 1
ATOM 741 N N . VAL A 1 93 ? 24.883 -1.106 1.426 1.00 96.25 93 VAL A N 1
ATOM 742 C CA . VAL A 1 93 ? 24.004 -2.261 1.592 1.00 96.25 93 VAL A CA 1
ATOM 743 C C . VAL A 1 93 ? 22.984 -1.944 2.680 1.00 96.25 93 VAL A C 1
ATOM 745 O O . VAL A 1 93 ? 23.331 -1.723 3.842 1.00 96.25 93 VAL A O 1
ATOM 748 N N . SER A 1 94 ? 21.710 -1.956 2.307 1.00 93.06 94 SER A N 1
ATOM 749 C CA . SER A 1 94 ? 20.579 -1.635 3.175 1.00 93.06 94 SER A CA 1
ATOM 750 C C . SER A 1 94 ? 19.529 -2.738 3.112 1.00 93.06 94 SER A C 1
ATOM 752 O O . SER A 1 94 ? 19.217 -3.249 2.036 1.00 93.06 94 SER A O 1
ATOM 754 N N . CYS A 1 95 ? 18.968 -3.134 4.253 1.00 86.50 95 CYS A N 1
ATOM 755 C CA . CYS A 1 95 ? 17.805 -4.020 4.256 1.00 86.50 95 CYS A CA 1
ATOM 756 C C . CYS A 1 95 ? 16.533 -3.252 3.878 1.00 86.50 95 CYS A C 1
ATOM 758 O O . CYS A 1 95 ? 16.487 -2.027 3.984 1.00 86.50 95 CYS A O 1
ATOM 760 N N . ARG A 1 96 ? 15.467 -3.970 3.508 1.00 82.38 96 ARG A N 1
ATOM 761 C CA . ARG A 1 96 ? 14.167 -3.365 3.170 1.00 82.38 96 ARG A CA 1
ATOM 762 C C . ARG A 1 96 ? 13.674 -2.366 4.225 1.00 82.38 96 ARG A C 1
ATOM 764 O O . ARG A 1 96 ? 13.223 -1.290 3.857 1.00 82.38 96 ARG A O 1
ATOM 771 N N . ALA A 1 97 ? 13.788 -2.692 5.513 1.00 75.81 97 ALA A N 1
ATOM 772 C CA . ALA A 1 97 ? 13.331 -1.809 6.587 1.00 75.81 97 ALA A CA 1
ATOM 773 C C . ALA A 1 97 ? 14.175 -0.524 6.685 1.00 75.81 97 ALA A C 1
ATOM 775 O O . ALA A 1 97 ? 13.617 0.566 6.723 1.00 75.81 97 ALA A O 1
ATOM 776 N N . CYS A 1 98 ? 15.510 -0.623 6.640 1.00 90.88 98 CYS A N 1
ATOM 777 C CA . CYS A 1 98 ? 16.393 0.551 6.606 1.00 90.88 98 CYS A CA 1
ATOM 778 C C . CYS A 1 98 ? 16.157 1.408 5.356 1.00 90.88 98 CYS A C 1
ATOM 780 O O . CYS A 1 98 ? 16.089 2.627 5.458 1.00 90.88 98 CYS A O 1
ATOM 782 N N . SER A 1 99 ? 15.965 0.777 4.194 1.00 87.25 99 SER A N 1
ATOM 783 C CA . SER A 1 99 ? 15.670 1.471 2.937 1.00 87.25 99 SER A CA 1
ATOM 784 C C . SER A 1 99 ? 14.359 2.265 3.008 1.00 87.25 99 SER A C 1
ATOM 786 O O . SER A 1 99 ? 14.321 3.403 2.546 1.00 87.25 99 SER A O 1
ATOM 788 N N . LEU A 1 100 ? 13.314 1.733 3.657 1.00 81.00 100 LEU A N 1
ATOM 789 C CA . LEU A 1 100 ? 12.079 2.487 3.912 1.00 81.00 100 LEU A CA 1
ATOM 790 C C . LEU A 1 100 ? 12.324 3.722 4.790 1.00 81.00 100 LEU A C 1
ATOM 792 O O . LEU A 1 100 ? 11.713 4.756 4.549 1.00 81.00 100 LEU A O 1
ATOM 796 N N . VAL A 1 101 ? 13.241 3.648 5.763 1.00 90.00 101 VAL A N 1
ATOM 797 C CA . VAL A 1 101 ? 13.627 4.821 6.567 1.00 90.00 101 VAL A CA 1
ATOM 798 C C . VAL A 1 101 ? 14.340 5.858 5.723 1.00 90.00 101 VAL A C 1
ATOM 800 O O . VAL A 1 101 ? 13.983 7.030 5.790 1.00 90.00 101 VAL A O 1
ATOM 803 N N . ASN A 1 102 ? 15.328 5.444 4.923 1.00 92.19 102 ASN A N 1
ATOM 804 C CA . ASN A 1 102 ? 16.026 6.358 4.023 1.00 92.19 102 ASN A CA 1
ATOM 805 C C . ASN A 1 102 ? 15.021 7.039 3.080 1.00 92.19 102 ASN A C 1
ATOM 807 O O . ASN A 1 102 ? 15.015 8.260 2.962 1.00 92.19 102 ASN A O 1
ATOM 811 N N . HIS A 1 103 ? 14.091 6.279 2.504 1.00 86.12 103 HIS A N 1
ATOM 812 C CA . HIS A 1 103 ? 13.050 6.782 1.611 1.00 86.12 103 HIS A CA 1
ATOM 813 C C . HIS A 1 103 ? 11.708 6.983 2.323 1.00 86.12 103 HIS A C 1
ATOM 815 O O . HIS A 1 103 ? 10.669 6.523 1.846 1.00 86.12 103 HIS A O 1
ATOM 821 N N . PHE A 1 104 ? 11.713 7.707 3.445 1.00 81.62 104 PHE A N 1
ATOM 822 C CA . PHE A 1 104 ? 10.530 7.847 4.299 1.00 81.62 104 PHE A CA 1
ATOM 823 C C . PHE A 1 104 ? 9.289 8.376 3.555 1.00 81.62 104 PHE A C 1
ATOM 825 O O . PHE A 1 104 ? 8.185 7.905 3.788 1.00 81.62 104 PHE A O 1
ATOM 832 N N . GLY A 1 105 ? 9.457 9.284 2.588 1.00 73.81 105 GLY A N 1
ATOM 833 C CA . GLY A 1 105 ? 8.354 9.795 1.764 1.00 73.81 105 GLY A CA 1
ATOM 834 C C . GLY A 1 105 ? 7.727 8.726 0.865 1.00 73.81 105 GLY A C 1
ATOM 835 O O . GLY A 1 105 ? 6.509 8.679 0.725 1.00 73.81 105 GLY A O 1
ATOM 836 N N . PHE A 1 106 ? 8.533 7.810 0.314 1.00 74.25 106 PHE A N 1
ATOM 837 C CA . PHE A 1 106 ? 8.014 6.637 -0.396 1.00 74.25 106 PHE A CA 1
ATOM 838 C C . PHE A 1 106 ? 7.283 5.698 0.565 1.00 74.25 106 PHE A C 1
ATOM 840 O O . PHE A 1 106 ? 6.218 5.189 0.225 1.00 74.25 106 PHE A O 1
ATOM 847 N N . ALA A 1 107 ? 7.828 5.495 1.768 1.00 65.00 107 ALA A N 1
ATOM 848 C CA . ALA A 1 107 ? 7.168 4.704 2.796 1.00 65.00 107 ALA A CA 1
ATOM 849 C C . ALA A 1 107 ? 5.792 5.294 3.150 1.00 65.00 107 ALA A C 1
ATOM 851 O O . ALA A 1 107 ? 4.826 4.545 3.201 1.00 65.00 107 ALA A O 1
ATOM 852 N N . SER A 1 108 ? 5.662 6.620 3.274 1.00 59.69 108 SER A N 1
ATOM 853 C CA . SER A 1 108 ? 4.371 7.294 3.482 1.00 59.69 108 SER A CA 1
ATOM 854 C C . SER A 1 108 ? 3.379 7.062 2.344 1.00 59.69 108 SER A C 1
ATOM 856 O O . SER A 1 108 ? 2.241 6.694 2.603 1.00 59.69 108 SER A O 1
ATOM 858 N N . VAL A 1 109 ? 3.806 7.206 1.086 1.00 55.94 109 VAL A N 1
ATOM 859 C CA . VAL A 1 109 ? 2.941 6.971 -0.091 1.00 55.94 109 VAL A CA 1
ATOM 860 C C . VAL A 1 109 ? 2.496 5.508 -0.208 1.00 55.94 109 VAL A C 1
ATOM 862 O O . VAL A 1 109 ? 1.478 5.217 -0.829 1.00 55.94 109 VAL A O 1
ATOM 865 N N . LYS A 1 110 ? 3.269 4.573 0.350 1.00 55.81 110 LYS A N 1
ATOM 866 C CA . LYS A 1 110 ? 2.973 3.136 0.333 1.00 55.81 110 LYS A CA 1
ATOM 867 C C . LYS A 1 110 ? 2.358 2.615 1.627 1.00 55.81 110 LYS A C 1
ATOM 869 O O . LYS A 1 110 ? 2.291 1.401 1.761 1.00 55.81 110 LYS A O 1
ATOM 874 N N . GLU A 1 111 ? 1.963 3.495 2.549 1.00 52.47 111 GLU A N 1
ATOM 875 C CA . GLU A 1 111 ? 1.365 3.108 3.839 1.00 52.47 111 GLU A CA 1
ATOM 876 C C . GLU A 1 111 ? 2.298 2.192 4.663 1.00 52.47 111 GLU A C 1
ATOM 878 O O . GLU A 1 111 ? 1.892 1.291 5.385 1.00 52.47 111 GLU A O 1
ATOM 883 N N . LEU A 1 112 ? 3.607 2.429 4.532 1.00 58.03 112 LEU A N 1
ATOM 884 C CA . LEU A 1 112 ? 4.697 1.735 5.225 1.00 58.03 112 LEU A CA 1
ATOM 885 C C . LEU A 1 112 ? 5.532 2.686 6.101 1.00 58.03 112 LEU A C 1
ATOM 887 O O . LEU A 1 112 ? 6.620 2.306 6.546 1.00 58.03 112 LEU A O 1
ATOM 891 N N . ALA A 1 113 ? 5.072 3.925 6.329 1.00 61.72 113 ALA A N 1
ATOM 892 C CA . ALA A 1 113 ? 5.793 4.956 7.092 1.00 61.72 113 ALA A CA 1
ATOM 893 C C . ALA A 1 113 ? 6.190 4.491 8.497 1.00 61.72 113 ALA A C 1
ATOM 895 O O . ALA A 1 113 ? 7.152 4.972 9.087 1.00 61.72 113 ALA A O 1
ATOM 896 N N . ASP A 1 114 ? 5.484 3.511 9.022 1.00 55.25 114 ASP A N 1
ATOM 897 C CA . ASP A 1 114 ? 5.504 3.221 10.447 1.00 55.25 114 ASP A CA 1
ATOM 898 C C . ASP A 1 114 ? 6.345 2.018 10.769 1.00 55.25 114 ASP A C 1
ATOM 900 O O . ASP A 1 114 ? 7.116 2.040 11.722 1.00 55.25 114 ASP A O 1
ATOM 904 N N . VAL A 1 115 ? 6.323 1.050 9.854 1.00 64.06 115 VAL A N 1
ATOM 905 C CA . VAL A 1 115 ? 7.398 0.075 9.715 1.00 64.06 115 VAL A CA 1
ATOM 906 C C . VAL A 1 115 ? 8.736 0.812 9.604 1.00 64.06 115 VAL A C 1
ATOM 908 O O . VAL A 1 115 ? 9.717 0.410 10.228 1.00 64.06 115 VAL A O 1
ATOM 911 N N . ALA A 1 116 ? 8.785 1.917 8.850 1.00 72.38 116 ALA A N 1
ATOM 912 C CA . ALA A 1 116 ? 9.980 2.747 8.767 1.00 72.38 116 ALA A CA 1
ATOM 913 C C . ALA A 1 116 ? 10.276 3.454 10.107 1.00 72.38 116 ALA A C 1
ATOM 915 O O . ALA A 1 116 ? 11.389 3.363 10.615 1.00 72.38 116 ALA A O 1
ATOM 916 N N . LEU A 1 117 ? 9.299 4.119 10.724 1.00 70.25 117 LEU A N 1
ATOM 917 C CA . LEU A 1 117 ? 9.475 4.854 11.980 1.00 70.25 117 LEU A CA 1
ATOM 918 C C . LEU A 1 117 ? 9.917 3.962 13.147 1.00 70.25 117 LEU A C 1
ATOM 920 O O . LEU A 1 117 ? 10.879 4.296 13.838 1.00 70.25 117 LEU A O 1
ATOM 924 N N . GLU A 1 118 ? 9.268 2.816 13.341 1.00 68.06 118 GLU A N 1
ATOM 925 C CA . GLU A 1 118 ? 9.628 1.837 14.369 1.00 68.06 118 GLU A CA 1
ATOM 926 C C . GLU A 1 118 ? 11.066 1.346 14.160 1.00 68.06 118 GLU A C 1
ATOM 928 O O . GLU A 1 118 ? 11.881 1.349 15.087 1.00 68.06 118 GLU A O 1
ATOM 933 N N . HIS A 1 119 ? 11.426 1.020 12.917 1.00 85.62 119 HIS A N 1
ATOM 934 C CA . HIS A 1 119 ? 12.782 0.593 12.599 1.00 85.62 119 HIS A CA 1
ATOM 935 C C . HIS A 1 119 ? 13.815 1.712 12.803 1.00 85.62 119 HIS A C 1
ATOM 937 O O . HIS A 1 119 ? 14.909 1.470 13.312 1.00 85.62 119 HIS A O 1
ATOM 943 N N . PHE A 1 120 ? 13.473 2.952 12.453 1.00 92.19 120 PHE A N 1
ATOM 944 C CA . PHE A 1 120 ? 14.319 4.125 12.661 1.00 92.19 120 PHE A CA 1
ATOM 945 C C . PHE A 1 120 ? 14.594 4.380 14.148 1.00 92.19 120 PHE A C 1
ATOM 947 O O . PHE A 1 120 ? 15.743 4.636 14.521 1.00 92.19 120 PHE A O 1
ATOM 954 N N . MET A 1 121 ? 13.561 4.258 14.988 1.00 89.06 121 MET A N 1
ATOM 955 C CA . MET A 1 121 ? 13.673 4.341 16.445 1.00 89.06 121 MET A CA 1
ATOM 956 C C . MET A 1 121 ? 14.567 3.228 16.993 1.00 89.06 121 MET A C 1
ATOM 958 O O . MET A 1 121 ? 15.501 3.512 17.741 1.00 89.06 121 MET A O 1
ATOM 962 N N . GLN A 1 122 ? 14.338 1.981 16.571 1.00 86.88 122 GLN A N 1
ATOM 963 C CA . GLN A 1 122 ? 15.099 0.818 17.030 1.00 86.88 122 GLN A CA 1
ATOM 964 C C . GLN A 1 122 ? 16.591 0.924 16.685 1.00 86.88 122 GLN A C 1
ATOM 966 O O . GLN A 1 122 ? 17.443 0.685 17.537 1.00 86.88 122 GLN A O 1
ATOM 971 N N . VAL A 1 123 ? 16.925 1.283 15.441 1.00 92.94 123 VAL A N 1
ATOM 972 C CA . VAL A 1 123 ? 18.320 1.323 14.966 1.00 92.94 123 VAL A CA 1
ATOM 973 C C . VAL A 1 123 ? 19.131 2.424 15.652 1.00 92.94 123 VAL A C 1
ATOM 975 O O . VAL A 1 123 ? 20.330 2.250 15.889 1.00 92.94 123 VAL A O 1
ATOM 978 N N . ASN A 1 124 ? 18.489 3.546 15.977 1.00 94.56 124 ASN A N 1
ATOM 979 C CA . ASN A 1 124 ? 19.145 4.705 16.580 1.00 94.56 124 ASN A CA 1
ATOM 980 C C . ASN A 1 124 ? 18.921 4.841 18.090 1.00 94.56 124 ASN A C 1
ATOM 982 O O . ASN A 1 124 ? 19.431 5.790 18.679 1.00 94.56 124 ASN A O 1
ATOM 986 N N . SER A 1 125 ? 18.177 3.924 18.712 1.00 92.19 125 SER A N 1
ATOM 987 C CA . SER A 1 125 ? 17.773 4.013 20.120 1.00 92.19 125 SER A CA 1
ATOM 988 C C . SER A 1 125 ? 17.083 5.343 20.465 1.00 92.19 125 SER A C 1
ATOM 990 O O . SER A 1 125 ? 17.340 5.920 21.522 1.00 92.19 125 SER A O 1
ATOM 992 N N . LEU A 1 126 ? 16.233 5.835 19.557 1.00 86.56 126 LEU A N 1
ATOM 993 C CA . LEU A 1 126 ? 15.486 7.086 19.716 1.00 86.56 126 LEU A CA 1
ATOM 994 C C . LEU A 1 126 ? 14.122 6.827 20.343 1.00 86.56 126 LEU A C 1
ATOM 996 O O . LEU A 1 126 ? 13.466 5.826 20.036 1.00 86.56 126 LEU A O 1
ATOM 1000 N N . ASN A 1 127 ? 13.647 7.779 21.141 1.00 76.56 127 ASN A N 1
ATOM 1001 C CA . ASN A 1 127 ? 12.229 7.823 21.465 1.00 76.56 127 ASN A CA 1
ATOM 1002 C C . ASN A 1 127 ? 11.418 8.372 20.271 1.00 76.56 127 ASN A C 1
ATOM 1004 O O . ASN A 1 127 ? 11.952 8.934 19.311 1.00 76.56 127 ASN A O 1
ATOM 1008 N N . ARG A 1 128 ? 10.096 8.185 20.314 1.00 71.06 128 ARG A N 1
ATOM 1009 C CA . ARG A 1 128 ? 9.196 8.548 19.209 1.00 71.06 128 ARG A CA 1
ATOM 1010 C C . ARG A 1 128 ? 9.200 10.045 18.900 1.00 71.06 128 ARG A C 1
ATOM 1012 O O . ARG A 1 128 ? 9.156 10.411 17.730 1.00 71.06 128 ARG A O 1
ATOM 1019 N N . GLU A 1 129 ? 9.242 10.897 19.921 1.00 68.75 129 GLU A N 1
ATOM 1020 C CA . GLU A 1 129 ? 9.235 12.352 19.743 1.00 68.75 129 GLU A CA 1
ATOM 1021 C C . GLU A 1 129 ? 10.514 12.823 19.041 1.00 68.75 129 GLU A C 1
ATOM 1023 O O . GLU A 1 129 ? 10.451 13.578 18.069 1.00 68.75 129 GLU A O 1
ATOM 1028 N N . GLU A 1 130 ? 11.670 12.306 19.461 1.00 81.12 130 GLU A N 1
ATOM 1029 C CA . GLU A 1 130 ? 12.957 12.561 18.811 1.00 81.12 130 GLU A CA 1
ATOM 1030 C C . GLU A 1 130 ? 12.950 12.100 17.351 1.00 81.12 130 GLU A C 1
ATOM 1032 O O . GLU A 1 130 ? 13.348 12.852 16.456 1.00 81.12 130 GLU A O 1
ATOM 1037 N N . ALA A 1 131 ? 12.461 10.884 17.096 1.00 77.19 131 ALA A N 1
ATOM 1038 C CA . ALA A 1 131 ? 12.387 10.317 15.757 1.00 77.19 131 ALA A CA 1
ATOM 1039 C C . ALA A 1 131 ? 11.482 11.145 14.830 1.00 77.19 131 ALA A C 1
ATOM 1041 O O . ALA A 1 131 ? 11.903 11.512 13.731 1.00 77.19 131 ALA A O 1
ATOM 1042 N N . LEU A 1 132 ? 10.280 11.513 15.286 1.00 72.25 132 LEU A N 1
ATOM 1043 C CA . LEU A 1 132 ? 9.357 12.367 14.534 1.00 72.25 132 LEU A CA 1
ATOM 1044 C C . LEU A 1 132 ? 9.947 13.756 14.277 1.00 72.25 132 LEU A C 1
ATOM 1046 O O . LEU A 1 132 ? 9.819 14.276 13.171 1.00 72.25 132 LEU A O 1
ATOM 1050 N N . LYS A 1 133 ? 10.655 14.338 15.251 1.00 79.56 133 LYS A N 1
ATOM 1051 C CA . LYS A 1 133 ? 11.347 15.622 15.078 1.00 79.56 133 LYS A CA 1
ATOM 1052 C C . LYS A 1 133 ? 12.433 15.544 14.004 1.00 79.56 133 LYS A C 1
ATOM 1054 O O . LYS A 1 133 ? 12.593 16.486 13.231 1.00 79.56 133 LYS A O 1
ATOM 1059 N N . ILE A 1 134 ? 13.175 14.438 13.928 1.00 90.06 134 ILE A N 1
ATOM 1060 C CA . ILE A 1 134 ? 14.196 14.228 12.890 1.00 90.06 134 ILE A CA 1
ATOM 1061 C C . ILE A 1 134 ? 13.551 14.012 11.518 1.00 90.06 134 ILE A C 1
ATOM 1063 O O . ILE A 1 134 ? 14.004 14.603 10.539 1.00 90.06 134 ILE A O 1
ATOM 1067 N N . ILE A 1 135 ? 12.486 13.212 11.441 1.00 82.88 135 ILE A N 1
ATOM 1068 C CA . ILE A 1 135 ? 11.746 12.983 10.194 1.00 82.88 135 ILE A CA 1
ATOM 1069 C C . ILE A 1 135 ? 11.135 14.290 9.685 1.00 82.88 135 ILE A C 1
ATOM 1071 O O . ILE A 1 135 ? 11.315 14.614 8.516 1.00 82.88 135 ILE A O 1
ATOM 1075 N N . SER A 1 136 ? 10.502 15.082 10.556 1.00 73.00 136 SER A N 1
ATOM 1076 C CA . SER A 1 136 ? 9.961 16.402 10.207 1.00 73.00 136 SER A CA 1
ATOM 1077 C C . SER A 1 136 ? 11.040 17.302 9.608 1.00 73.00 136 SER A C 1
ATOM 1079 O O . SER A 1 136 ? 10.853 17.834 8.521 1.00 73.00 136 SER A O 1
ATOM 1081 N N . LYS A 1 137 ? 12.214 17.387 10.248 1.00 83.81 137 LYS A N 1
ATOM 1082 C CA . LYS A 1 137 ? 13.350 18.151 9.709 1.00 83.81 137 LYS A CA 1
ATOM 1083 C C . LYS A 1 137 ? 13.814 17.636 8.347 1.00 83.81 137 LYS A C 1
ATOM 1085 O O . LYS A 1 137 ? 14.199 18.430 7.494 1.00 83.81 137 LYS A O 1
ATOM 1090 N N . ALA A 1 138 ? 13.806 16.320 8.132 1.00 87.62 138 ALA A N 1
ATOM 1091 C CA . ALA A 1 138 ? 14.144 15.753 6.831 1.00 87.62 138 ALA A CA 1
ATOM 1092 C C . ALA A 1 138 ? 13.129 16.177 5.757 1.00 87.62 138 ALA A C 1
ATOM 1094 O O . ALA A 1 138 ? 13.540 16.515 4.648 1.00 87.62 138 ALA A O 1
ATOM 1095 N N . PHE A 1 139 ? 11.833 16.218 6.086 1.00 76.75 139 PHE A N 1
ATOM 1096 C CA . PHE A 1 139 ? 10.792 16.738 5.195 1.00 76.75 139 PHE A CA 1
ATOM 1097 C C . PHE A 1 139 ? 10.936 18.242 4.929 1.00 76.75 139 PHE A C 1
ATOM 1099 O O . PHE A 1 139 ? 10.771 18.647 3.781 1.00 76.75 139 PHE A O 1
ATOM 1106 N N . ASP A 1 140 ? 11.328 19.051 5.917 1.00 74.69 140 ASP A N 1
ATOM 1107 C CA . ASP A 1 140 ? 11.604 20.483 5.717 1.00 74.69 140 ASP A CA 1
ATOM 1108 C C . ASP A 1 140 ? 12.757 20.691 4.718 1.00 74.69 140 ASP A C 1
ATOM 1110 O O . ASP A 1 140 ? 12.664 21.483 3.774 1.00 74.69 140 ASP A O 1
ATOM 1114 N N . VAL A 1 141 ? 13.846 19.927 4.880 1.00 87.50 141 VAL A N 1
ATOM 1115 C CA . VAL A 1 141 ? 14.984 19.931 3.944 1.00 87.50 141 VAL A CA 1
ATOM 1116 C C . VAL A 1 141 ? 14.542 19.474 2.557 1.00 87.50 141 VAL A C 1
ATOM 1118 O O . VAL A 1 141 ? 14.884 20.107 1.558 1.00 87.50 141 VAL A O 1
ATOM 1121 N N . TRP A 1 142 ? 13.761 18.398 2.478 1.00 87.94 142 TRP A N 1
ATOM 1122 C CA . TRP A 1 142 ? 13.218 17.900 1.219 1.00 87.94 142 TRP A CA 1
ATOM 1123 C C . TRP A 1 142 ? 12.346 18.939 0.514 1.00 87.94 142 TRP A C 1
ATOM 1125 O O . TRP A 1 142 ? 12.506 19.131 -0.690 1.00 87.94 142 TRP A O 1
ATOM 1135 N N . GLN A 1 143 ? 11.473 19.638 1.242 1.00 70.81 143 GLN A N 1
ATOM 1136 C CA . GLN A 1 143 ? 10.607 20.675 0.689 1.00 70.81 143 GLN A CA 1
ATOM 1137 C C . GLN A 1 143 ? 11.438 21.830 0.127 1.00 70.81 143 GLN A C 1
ATOM 1139 O O . GLN A 1 143 ? 11.203 22.259 -1.002 1.00 70.81 143 GLN A O 1
ATOM 1144 N N . LYS A 1 144 ? 12.464 22.278 0.867 1.00 78.50 144 LYS A N 1
ATOM 1145 C CA . LYS A 1 144 ? 13.402 23.302 0.391 1.00 78.50 144 LYS A CA 1
ATOM 1146 C C . LYS A 1 144 ? 14.146 22.853 -0.866 1.00 78.50 144 LYS A C 1
ATOM 1148 O O . LYS A 1 144 ? 14.249 23.617 -1.812 1.00 78.50 144 LYS A O 1
ATOM 1153 N N . ARG A 1 145 ? 14.661 21.624 -0.909 1.00 87.31 145 ARG A N 1
ATOM 1154 C CA . ARG A 1 145 ? 15.387 21.117 -2.088 1.00 87.31 145 ARG A CA 1
ATOM 1155 C C . ARG A 1 145 ? 14.480 20.906 -3.298 1.00 87.31 145 ARG A C 1
ATOM 1157 O O . ARG A 1 145 ? 14.928 21.048 -4.434 1.00 87.31 145 ARG A O 1
ATOM 1164 N N . SER A 1 146 ? 13.222 20.559 -3.048 1.00 80.25 146 SER A N 1
ATOM 1165 C CA . SER A 1 146 ? 12.216 20.298 -4.080 1.00 80.25 146 SER A CA 1
ATOM 1166 C C . SER A 1 146 ? 11.584 21.571 -4.646 1.00 80.25 146 SER A C 1
ATOM 1168 O O . SER A 1 146 ? 10.894 21.484 -5.655 1.00 80.25 146 SER A O 1
ATOM 1170 N N . SER A 1 147 ? 11.814 22.747 -4.046 1.00 74.31 147 SER A N 1
ATOM 1171 C CA . SER A 1 147 ? 11.370 24.028 -4.619 1.00 74.31 147 SER A CA 1
ATOM 1172 C C . SER A 1 147 ? 12.243 24.497 -5.790 1.00 74.31 147 SER A C 1
ATOM 1174 O O . SER A 1 147 ? 11.848 25.393 -6.537 1.00 74.31 147 SER A O 1
ATOM 1176 N N . TYR A 1 148 ? 13.415 23.885 -5.980 1.00 79.94 148 TYR A N 1
ATOM 1177 C CA . TYR A 1 148 ? 14.293 24.152 -7.112 1.00 79.94 148 TYR A CA 1
ATOM 1178 C C . TYR A 1 148 ? 13.960 23.237 -8.286 1.00 79.94 148 TYR A C 1
ATOM 1180 O O . TYR A 1 148 ? 13.950 22.019 -8.153 1.00 79.94 148 TYR A O 1
ATOM 1188 N N . ASN A 1 149 ? 13.768 23.814 -9.471 1.00 74.12 149 ASN A N 1
ATOM 1189 C CA . ASN A 1 149 ? 13.352 23.059 -10.659 1.00 74.12 149 ASN A CA 1
ATOM 1190 C C . ASN A 1 149 ? 14.492 22.300 -11.360 1.00 74.12 149 ASN A C 1
ATOM 1192 O O . ASN A 1 149 ? 14.228 21.470 -12.227 1.00 74.12 149 ASN A O 1
ATOM 1196 N N . LYS A 1 150 ? 15.757 22.605 -11.049 1.00 85.06 150 LYS A N 1
ATOM 1197 C CA . LYS A 1 150 ? 16.926 22.031 -11.730 1.00 85.06 150 LYS A CA 1
ATOM 1198 C C . LYS A 1 150 ? 17.946 21.534 -10.718 1.00 85.06 150 LYS A C 1
ATOM 1200 O O . LYS A 1 150 ? 18.354 22.285 -9.842 1.00 85.06 150 LYS A O 1
ATOM 1205 N N . TRP A 1 151 ? 18.368 20.291 -10.913 1.00 92.88 151 TRP A N 1
ATOM 1206 C CA . TRP A 1 151 ? 19.458 19.646 -10.195 1.00 92.88 151 TRP A CA 1
ATOM 1207 C C . TRP A 1 151 ? 20.351 18.923 -11.201 1.00 92.88 151 TRP A C 1
ATOM 1209 O O . TRP A 1 151 ? 19.826 18.300 -12.126 1.00 92.88 151 TRP A O 1
ATOM 1219 N N . SER A 1 152 ? 21.667 18.978 -11.013 1.00 94.94 152 SER A N 1
ATOM 1220 C CA . SER A 1 152 ? 22.636 18.131 -11.724 1.00 94.94 152 SER A CA 1
ATOM 1221 C C . SER A 1 152 ? 23.055 16.939 -10.862 1.00 94.94 152 SER A C 1
ATOM 1223 O O . SER A 1 152 ? 22.901 16.963 -9.636 1.00 94.94 152 SER A O 1
ATOM 1225 N N . GLN A 1 153 ? 23.562 15.881 -11.495 1.00 95.88 153 GLN A N 1
ATOM 1226 C CA . GLN A 1 153 ? 24.071 14.695 -10.804 1.00 95.88 153 GLN A CA 1
ATOM 1227 C C . GLN A 1 153 ? 25.539 14.462 -11.152 1.00 95.88 153 GLN A C 1
ATOM 1229 O O . GLN A 1 153 ? 25.894 14.266 -12.309 1.00 95.88 153 GLN A O 1
ATOM 1234 N N . ASP A 1 154 ? 26.392 14.439 -10.132 1.00 96.19 154 ASP A N 1
ATOM 1235 C CA . ASP A 1 154 ? 27.836 14.271 -10.284 1.00 96.19 154 ASP A CA 1
ATOM 1236 C C . ASP A 1 154 ? 28.253 12.825 -9.975 1.00 96.19 154 ASP A C 1
ATOM 1238 O O . ASP A 1 154 ? 28.084 12.329 -8.858 1.00 96.19 154 ASP A O 1
ATOM 1242 N N . PHE A 1 155 ? 28.842 12.162 -10.974 1.00 96.38 155 PHE A N 1
ATOM 1243 C CA . PHE A 1 155 ? 29.340 10.784 -10.901 1.00 96.38 155 PHE A CA 1
ATOM 1244 C C . PHE A 1 155 ? 30.871 10.695 -10.824 1.00 96.38 155 PHE A C 1
ATOM 1246 O O . PHE A 1 155 ? 31.438 9.615 -10.997 1.00 96.38 155 PHE A O 1
ATOM 1253 N N . SER A 1 156 ? 31.566 11.793 -10.517 1.00 95.06 156 SER A N 1
ATOM 1254 C CA . SER A 1 156 ? 33.033 11.845 -10.439 1.00 95.06 156 SER A CA 1
ATOM 1255 C C . SER A 1 156 ? 33.611 10.832 -9.450 1.00 95.06 156 SER A C 1
ATOM 1257 O O . SER A 1 156 ? 34.691 10.285 -9.677 1.00 95.06 156 SER A O 1
ATOM 1259 N N . TRP A 1 157 ? 32.903 10.539 -8.353 1.00 96.44 157 TRP A N 1
ATOM 1260 C CA . TRP A 1 157 ? 33.305 9.476 -7.431 1.00 96.44 157 TRP A CA 1
ATOM 1261 C C . TRP A 1 157 ? 33.289 8.102 -8.106 1.00 96.44 157 TRP A C 1
ATOM 1263 O O . TRP A 1 157 ? 34.240 7.336 -7.954 1.00 96.44 157 TRP A O 1
ATOM 1273 N N . LEU A 1 158 ? 32.249 7.796 -8.887 1.00 95.44 158 LEU A N 1
ATOM 1274 C CA . LEU A 1 158 ? 32.162 6.536 -9.620 1.00 95.44 158 LEU A CA 1
ATOM 1275 C C . LEU A 1 158 ? 33.238 6.462 -10.702 1.00 95.44 158 LEU A C 1
ATOM 1277 O O . LEU A 1 158 ? 33.858 5.415 -10.841 1.00 95.44 158 LEU A O 1
ATOM 1281 N N . ALA A 1 159 ? 33.522 7.573 -11.392 1.00 94.19 159 ALA A N 1
ATOM 1282 C CA . ALA A 1 159 ? 34.605 7.660 -12.373 1.00 94.19 159 ALA A CA 1
ATOM 1283 C C . ALA A 1 159 ? 35.967 7.319 -11.753 1.00 94.19 159 ALA A C 1
ATOM 1285 O O . ALA A 1 159 ? 36.695 6.474 -12.271 1.00 94.19 159 ALA A O 1
ATOM 1286 N N . LYS A 1 160 ? 36.277 7.893 -10.583 1.00 95.00 160 LYS A N 1
ATOM 1287 C CA . LYS A 1 160 ? 37.503 7.581 -9.826 1.00 95.00 160 LYS A CA 1
ATOM 1288 C C . LYS A 1 160 ? 37.573 6.119 -9.380 1.00 95.00 160 LYS A C 1
ATOM 1290 O O . LYS A 1 160 ? 38.664 5.578 -9.235 1.00 95.00 160 LYS A O 1
ATOM 1295 N N . ASN A 1 161 ? 36.423 5.481 -9.167 1.00 94.81 161 ASN A N 1
ATOM 1296 C CA . ASN A 1 161 ? 36.317 4.098 -8.709 1.00 94.81 161 ASN A CA 1
ATOM 1297 C C . ASN A 1 161 ? 35.916 3.118 -9.829 1.00 94.81 161 ASN A C 1
ATOM 1299 O O . ASN A 1 161 ? 35.564 1.977 -9.539 1.00 94.81 161 ASN A O 1
ATOM 1303 N N . ALA A 1 162 ? 35.973 3.518 -11.102 1.00 93.19 162 ALA A N 1
ATOM 1304 C CA . ALA A 1 162 ? 35.411 2.741 -12.207 1.00 93.19 162 ALA A CA 1
ATOM 1305 C C . ALA A 1 162 ? 36.037 1.339 -12.313 1.00 93.19 162 ALA A C 1
ATOM 1307 O O . ALA A 1 162 ? 35.322 0.338 -12.393 1.00 93.19 162 ALA A O 1
ATOM 1308 N N . GLN A 1 163 ? 37.366 1.252 -12.176 1.00 91.75 163 GLN A N 1
ATOM 1309 C CA . GLN A 1 163 ? 38.113 -0.012 -12.181 1.00 91.75 163 GLN A CA 1
ATOM 1310 C C . GLN A 1 163 ? 37.652 -0.964 -11.067 1.00 91.75 163 GLN A C 1
ATOM 1312 O O . GLN A 1 163 ? 37.493 -2.162 -11.293 1.00 91.75 163 GLN A O 1
ATOM 1317 N N . THR A 1 164 ? 37.371 -0.429 -9.877 1.00 91.88 164 THR A N 1
ATOM 1318 C CA . THR A 1 164 ? 36.876 -1.181 -8.714 1.00 91.88 164 THR A CA 1
ATOM 1319 C C . THR A 1 164 ? 35.545 -1.879 -9.008 1.00 91.88 164 THR A C 1
ATOM 1321 O O . THR A 1 164 ? 35.314 -2.998 -8.543 1.00 91.88 164 THR A O 1
ATOM 1324 N N . TYR A 1 165 ? 34.682 -1.244 -9.800 1.00 91.00 165 TYR A N 1
ATOM 1325 C CA . TYR A 1 165 ? 33.370 -1.773 -10.182 1.00 91.00 165 TYR A CA 1
ATOM 1326 C C . TYR A 1 165 ? 33.358 -2.452 -11.559 1.00 91.00 165 TYR A C 1
ATOM 1328 O O . TYR A 1 165 ? 32.307 -2.920 -11.991 1.00 91.00 165 TYR A O 1
ATOM 1336 N N . GLY A 1 166 ? 34.508 -2.542 -12.240 1.00 88.25 166 GLY A N 1
ATOM 1337 C CA . GLY A 1 166 ? 34.597 -3.098 -13.592 1.00 88.25 166 GLY A CA 1
ATOM 1338 C C . GLY A 1 166 ? 33.796 -2.296 -14.623 1.00 88.25 166 GLY A C 1
ATOM 1339 O O . GLY A 1 166 ? 33.231 -2.877 -15.544 1.00 88.25 166 GLY A O 1
ATOM 1340 N N . ILE A 1 167 ? 33.700 -0.978 -14.432 1.00 90.44 167 ILE A N 1
ATOM 1341 C CA . ILE A 1 167 ? 32.989 -0.050 -15.316 1.00 90.44 167 ILE A CA 1
ATOM 1342 C C . ILE A 1 167 ? 34.022 0.637 -16.209 1.00 90.44 167 ILE A C 1
ATOM 1344 O O . ILE A 1 167 ? 35.049 1.101 -15.709 1.00 90.44 167 ILE A O 1
ATOM 1348 N N . ASN A 1 168 ? 33.766 0.736 -17.515 1.00 88.25 168 ASN A N 1
ATOM 1349 C CA . ASN A 1 168 ? 34.630 1.541 -18.376 1.00 88.25 168 ASN A CA 1
ATOM 1350 C C . ASN A 1 168 ? 34.356 3.029 -18.115 1.00 88.25 168 ASN A C 1
ATOM 1352 O O . ASN A 1 168 ? 33.189 3.417 -18.069 1.00 88.25 168 ASN A O 1
ATOM 1356 N N . PRO A 1 169 ? 35.378 3.894 -17.999 1.00 85.00 169 PRO A N 1
ATOM 1357 C CA . PRO A 1 169 ? 35.166 5.329 -17.794 1.00 85.00 169 PRO A CA 1
ATOM 1358 C C . PRO A 1 169 ? 34.226 5.974 -18.826 1.00 85.00 169 PRO A C 1
ATOM 1360 O O . PRO A 1 169 ? 33.377 6.781 -18.458 1.00 85.00 169 PRO A O 1
ATOM 1363 N N . SER A 1 170 ? 34.282 5.532 -20.087 1.00 84.56 170 SER A N 1
ATOM 1364 C CA . SER A 1 170 ? 33.379 5.985 -21.156 1.00 84.56 170 SER A CA 1
ATOM 1365 C C . SER A 1 170 ? 31.904 5.647 -20.907 1.00 84.56 170 SER A C 1
ATOM 1367 O O . SER A 1 170 ? 31.019 6.325 -21.421 1.00 84.56 170 SER A O 1
ATOM 1369 N N . ASP A 1 171 ? 31.606 4.603 -20.125 1.00 85.25 171 ASP A N 1
ATOM 1370 C CA . ASP A 1 171 ? 30.231 4.281 -19.734 1.00 85.25 171 ASP A CA 1
ATOM 1371 C C . ASP A 1 171 ? 29.682 5.294 -18.718 1.00 85.25 171 ASP A C 1
ATOM 1373 O O . ASP A 1 171 ? 28.467 5.455 -18.625 1.00 85.25 171 ASP A O 1
ATOM 1377 N N . ILE A 1 172 ? 30.558 5.996 -17.990 1.00 88.25 172 ILE A N 1
ATOM 1378 C CA . ILE A 1 172 ? 30.195 6.946 -16.930 1.00 88.25 172 ILE A CA 1
ATOM 1379 C C . ILE A 1 172 ? 29.872 8.331 -17.497 1.00 88.25 172 ILE A C 1
ATOM 1381 O O . ILE A 1 172 ? 28.950 8.985 -17.015 1.00 88.25 172 ILE A O 1
ATOM 1385 N N . GLU A 1 173 ? 30.561 8.744 -18.564 1.00 84.25 173 GLU A N 1
ATOM 1386 C CA . GLU A 1 173 ? 30.391 10.053 -19.218 1.00 84.25 173 GLU A CA 1
ATOM 1387 C C . GLU A 1 173 ? 28.956 10.308 -19.726 1.00 84.25 173 GLU A C 1
ATOM 1389 O O . GLU A 1 173 ? 28.548 11.454 -19.896 1.00 84.25 173 GLU A O 1
ATOM 1394 N N . GLY A 1 174 ? 28.161 9.252 -19.939 1.00 85.31 174 GLY A N 1
ATOM 1395 C CA . GLY A 1 174 ? 26.764 9.347 -20.372 1.00 85.31 174 GLY A CA 1
ATOM 1396 C C . GLY A 1 174 ? 25.715 9.291 -19.260 1.00 85.31 174 GLY A C 1
ATOM 1397 O O . GLY A 1 174 ? 24.556 9.584 -19.539 1.00 85.31 174 GLY A O 1
ATOM 1398 N N . ILE A 1 175 ? 26.084 8.934 -18.022 1.00 91.12 175 ILE A N 1
ATOM 1399 C CA . ILE A 1 175 ? 25.107 8.607 -16.968 1.00 91.12 175 ILE A CA 1
ATOM 1400 C C . ILE A 1 175 ? 24.186 9.778 -16.679 1.00 91.12 175 ILE A C 1
ATOM 1402 O O . ILE A 1 175 ? 22.973 9.603 -16.677 1.00 91.12 175 ILE A O 1
ATOM 1406 N N . GLU A 1 176 ? 24.749 10.956 -16.408 1.00 91.56 176 GLU A N 1
ATOM 1407 C CA . GLU A 1 176 ? 23.940 12.109 -16.022 1.00 91.56 176 GLU A CA 1
ATOM 1408 C C . GLU A 1 176 ? 22.936 12.443 -17.123 1.00 91.56 176 GLU A C 1
ATOM 1410 O O . GLU A 1 176 ? 21.750 12.578 -16.846 1.00 91.56 176 GLU A O 1
ATOM 1415 N N . ARG A 1 177 ? 23.381 12.494 -18.382 1.00 89.12 177 ARG A N 1
ATOM 1416 C CA . ARG A 1 177 ? 22.492 12.717 -19.525 1.00 89.12 177 ARG A CA 1
ATOM 141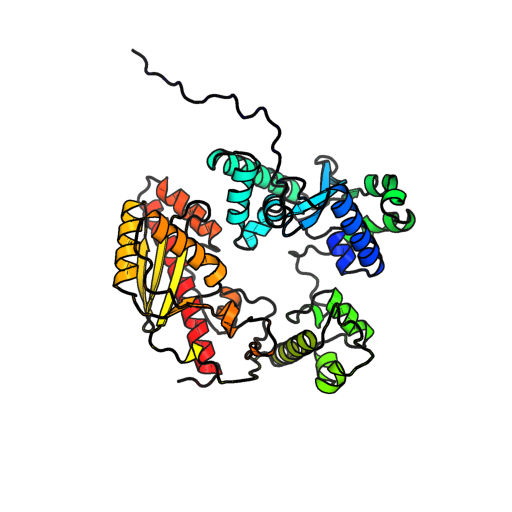7 C C . ARG A 1 177 ? 21.387 11.661 -19.582 1.00 89.12 177 ARG A C 1
ATOM 1419 O O . ARG A 1 177 ? 20.219 12.011 -19.731 1.00 89.12 177 ARG A O 1
ATOM 1426 N N . ASP A 1 178 ? 21.742 10.387 -19.444 1.00 88.06 178 ASP A N 1
ATOM 1427 C CA . ASP A 1 178 ? 20.787 9.281 -19.510 1.00 88.06 178 ASP A CA 1
ATOM 1428 C C . ASP A 1 178 ? 19.763 9.350 -18.360 1.00 88.06 178 ASP A C 1
ATOM 1430 O O . ASP A 1 178 ? 18.580 9.104 -18.584 1.00 88.06 178 ASP A O 1
ATOM 1434 N N . LEU A 1 179 ? 20.188 9.733 -17.149 1.00 88.31 179 LEU A N 1
ATOM 1435 C CA . LEU A 1 179 ? 19.326 9.929 -15.979 1.00 88.31 179 LEU A CA 1
ATOM 1436 C C . LEU A 1 179 ? 18.457 11.186 -16.084 1.00 88.31 179 LEU A C 1
ATOM 1438 O O . LEU A 1 179 ? 17.288 11.149 -15.711 1.00 88.31 179 LEU A O 1
ATOM 1442 N N . GLN A 1 180 ? 18.983 12.294 -16.606 1.00 85.06 180 GLN A N 1
ATOM 1443 C CA . GLN A 1 180 ? 18.211 13.523 -16.811 1.00 85.06 180 GLN A CA 1
ATOM 1444 C C . GLN A 1 180 ? 17.104 13.335 -17.848 1.00 85.06 180 GLN A C 1
ATOM 1446 O O . GLN A 1 180 ? 16.045 13.945 -17.719 1.00 85.06 180 GLN A O 1
ATOM 1451 N N . ASN A 1 181 ? 17.318 12.438 -18.813 1.00 81.62 181 ASN A N 1
ATOM 1452 C CA . ASN A 1 181 ? 16.309 12.012 -19.780 1.00 81.62 181 ASN A CA 1
ATOM 1453 C C . ASN A 1 181 ? 15.274 11.031 -19.193 1.00 81.62 181 ASN A C 1
ATOM 1455 O O . ASN A 1 181 ? 14.312 10.676 -19.874 1.00 81.62 181 ASN A O 1
ATOM 1459 N N . MET A 1 182 ? 15.437 10.569 -17.947 1.00 74.50 182 MET A N 1
ATOM 1460 C CA . MET A 1 182 ? 14.397 9.804 -17.257 1.00 74.50 182 MET A CA 1
ATOM 1461 C C . MET A 1 182 ? 13.388 10.758 -16.631 1.00 74.50 182 MET A C 1
ATOM 1463 O O . MET A 1 182 ? 13.753 11.629 -15.838 1.00 74.50 182 MET A O 1
ATOM 1467 N N . ASN A 1 183 ? 12.102 10.557 -16.916 1.00 58.50 183 ASN A N 1
ATOM 1468 C CA . ASN A 1 183 ? 11.070 11.299 -16.197 1.00 58.50 183 ASN A CA 1
ATOM 1469 C C . ASN A 1 183 ? 10.990 10.815 -14.738 1.00 58.50 183 ASN A C 1
ATOM 1471 O O . ASN A 1 183 ? 11.332 9.676 -14.404 1.00 58.50 183 ASN A O 1
ATOM 1475 N N . SER A 1 184 ? 10.540 11.675 -13.833 1.00 48.75 184 SER A N 1
ATOM 1476 C CA . SER A 1 184 ? 10.269 11.246 -12.460 1.00 48.75 184 SER A CA 1
ATOM 1477 C C . SER A 1 184 ? 9.227 10.115 -12.467 1.00 48.75 184 SER A C 1
ATOM 1479 O O . SER A 1 184 ? 8.275 10.197 -13.233 1.00 48.75 184 SER A O 1
ATOM 1481 N N . PRO A 1 185 ? 9.337 9.067 -11.630 1.00 45.66 185 PRO A N 1
ATOM 1482 C CA . PRO A 1 185 ? 8.317 8.026 -11.493 1.00 45.66 185 PRO A CA 1
ATOM 1483 C C . PRO A 1 185 ? 6.988 8.577 -10.947 1.00 45.66 185 PRO A C 1
ATOM 1485 O O . PRO A 1 185 ? 6.004 7.845 -10.936 1.00 45.66 185 PRO A O 1
ATOM 1488 N N . TYR A 1 186 ? 6.971 9.845 -10.512 1.00 37.81 186 TYR A N 1
ATOM 1489 C CA . TYR A 1 186 ? 5.789 10.607 -10.103 1.00 37.81 186 TYR A CA 1
ATOM 1490 C C . TYR A 1 186 ? 5.477 11.798 -11.022 1.00 37.81 186 TYR A C 1
ATOM 1492 O O . TYR A 1 186 ? 4.486 12.483 -10.791 1.00 37.81 186 TYR A O 1
ATOM 1500 N N . CYS A 1 187 ? 6.301 12.065 -12.040 1.00 32.25 187 CYS A N 1
ATOM 1501 C CA . CYS A 1 187 ? 5.856 12.880 -13.162 1.00 32.25 187 CYS A CA 1
ATOM 1502 C C . CYS A 1 187 ? 5.146 11.941 -14.125 1.00 32.25 187 CYS A C 1
ATOM 1504 O O . CYS A 1 187 ? 5.682 10.885 -14.464 1.00 32.25 187 CYS A O 1
ATOM 1506 N N . GLU A 1 188 ? 3.961 12.341 -14.568 1.00 31.27 188 GLU A N 1
ATOM 1507 C CA . GLU A 1 188 ? 3.338 11.825 -15.779 1.00 31.27 188 GLU A CA 1
ATOM 1508 C C . GLU A 1 188 ? 4.423 11.721 -16.859 1.00 31.27 188 GLU A C 1
ATOM 1510 O O . GLU A 1 188 ? 4.947 12.715 -17.366 1.00 31.27 188 GLU A O 1
ATOM 1515 N N . TYR A 1 189 ? 4.860 10.491 -17.129 1.00 34.12 189 TYR A N 1
ATOM 1516 C CA . TYR A 1 189 ? 5.595 10.213 -18.348 1.00 34.12 189 TYR A CA 1
ATOM 1517 C C . TYR A 1 189 ? 4.641 10.566 -19.485 1.00 34.12 189 TYR A C 1
ATOM 1519 O O . TYR A 1 189 ? 3.456 10.254 -19.354 1.00 34.12 189 TYR A O 1
ATOM 1527 N N . PRO A 1 190 ? 5.117 11.160 -20.593 1.00 33.22 190 PRO A N 1
ATOM 1528 C CA . PRO A 1 190 ? 4.275 11.275 -21.767 1.00 33.22 190 PRO A CA 1
ATOM 1529 C C . PRO A 1 190 ? 3.784 9.860 -22.066 1.00 33.22 190 PRO A C 1
ATOM 1531 O O . PRO A 1 190 ? 4.590 8.948 -22.269 1.00 33.22 190 PRO A O 1
ATOM 1534 N N . GLU A 1 191 ? 2.472 9.657 -21.984 1.00 38.12 191 GLU A N 1
ATOM 1535 C CA . GLU A 1 191 ? 1.780 8.365 -22.043 1.00 38.12 191 GLU A CA 1
ATOM 1536 C C . GLU A 1 191 ? 1.945 7.648 -23.402 1.00 38.12 191 GLU A C 1
ATOM 1538 O O . GLU A 1 191 ? 1.163 6.770 -23.749 1.00 38.12 191 GLU A O 1
ATOM 1543 N N . GLN A 1 192 ? 2.946 8.012 -24.207 1.00 40.88 192 GLN A N 1
ATOM 1544 C CA . GLN A 1 192 ? 2.875 7.908 -25.659 1.00 40.88 192 GLN A CA 1
ATOM 1545 C C . GLN A 1 192 ? 3.996 7.118 -26.346 1.00 40.88 192 GLN A C 1
ATOM 1547 O O . GLN A 1 192 ? 3.890 6.918 -27.548 1.00 40.88 192 GLN A O 1
ATOM 1552 N N . GLU A 1 193 ? 5.018 6.584 -25.661 1.00 51.81 193 GLU A N 1
ATOM 1553 C CA . GLU A 1 193 ? 6.060 5.806 -26.378 1.00 51.81 193 GLU A CA 1
ATOM 1554 C C . GLU A 1 193 ? 6.107 4.300 -26.076 1.00 51.81 193 GLU A C 1
ATOM 1556 O O . GLU A 1 193 ? 6.759 3.546 -26.803 1.00 51.81 193 GLU A O 1
ATOM 1561 N N . ASN A 1 194 ? 5.423 3.805 -25.039 1.00 66.62 194 ASN A N 1
ATOM 1562 C CA . ASN A 1 194 ? 5.399 2.365 -24.765 1.00 66.62 194 ASN A CA 1
ATOM 1563 C C . ASN A 1 194 ? 4.102 1.923 -24.083 1.00 66.62 194 ASN A C 1
ATOM 1565 O O . ASN A 1 194 ? 4.052 1.791 -22.859 1.00 66.62 194 ASN A O 1
ATOM 1569 N N . GLU A 1 195 ? 3.078 1.660 -24.896 1.00 77.94 195 GLU A N 1
ATOM 1570 C CA . GLU A 1 195 ? 1.755 1.177 -24.472 1.00 77.94 195 GLU A CA 1
ATOM 1571 C C . GLU A 1 195 ? 1.843 -0.024 -23.517 1.00 77.94 195 GLU A C 1
ATOM 1573 O O . GLU A 1 195 ? 1.082 -0.112 -22.556 1.00 77.94 195 GLU A O 1
ATOM 1578 N N . LEU A 1 196 ? 2.834 -0.904 -23.702 1.00 82.38 196 LEU A N 1
ATOM 1579 C CA . LEU A 1 196 ? 3.036 -2.072 -22.844 1.00 82.38 196 LEU A CA 1
ATOM 1580 C C . LEU A 1 196 ? 3.236 -1.718 -21.365 1.00 82.38 196 LEU A C 1
ATOM 1582 O O . LEU A 1 196 ? 2.882 -2.519 -20.513 1.00 82.38 196 LEU A O 1
ATOM 1586 N N . LEU A 1 197 ? 3.767 -0.538 -21.027 1.00 77.19 197 LEU A N 1
ATOM 1587 C CA . LEU A 1 197 ? 3.955 -0.122 -19.627 1.00 77.19 197 LEU A CA 1
ATOM 1588 C C . LEU A 1 197 ? 2.644 0.229 -18.918 1.00 77.19 197 LEU A C 1
ATOM 1590 O O . LEU A 1 197 ? 2.644 0.443 -17.703 1.00 77.19 197 LEU A O 1
ATOM 1594 N N . ASN A 1 198 ? 1.540 0.325 -19.657 1.00 77.56 198 ASN A N 1
ATOM 1595 C CA . ASN A 1 198 ? 0.210 0.482 -19.085 1.00 77.56 198 ASN A CA 1
ATOM 1596 C C . ASN A 1 198 ? -0.416 -0.859 -18.707 1.00 77.56 198 ASN A C 1
ATOM 1598 O O . ASN A 1 198 ? -1.347 -0.885 -17.903 1.00 77.56 198 ASN A O 1
ATOM 1602 N N . LEU A 1 199 ? 0.146 -1.967 -19.198 1.00 83.44 199 LEU A N 1
ATOM 1603 C CA . LEU A 1 199 ? -0.291 -3.294 -18.813 1.00 83.44 199 LEU A CA 1
ATOM 1604 C C . LEU A 1 199 ? 0.192 -3.641 -17.400 1.00 83.44 199 LEU A C 1
ATOM 1606 O O . LEU A 1 199 ? 1.380 -3.513 -17.075 1.00 83.44 199 LEU A O 1
ATOM 1610 N N . PRO A 1 200 ? -0.708 -4.150 -16.549 1.00 81.88 200 PRO A N 1
ATOM 1611 C CA . PRO A 1 200 ? -0.323 -4.744 -15.287 1.00 81.88 200 PRO A CA 1
ATOM 1612 C C . PRO A 1 200 ? 0.771 -5.798 -15.432 1.00 81.88 200 PRO A C 1
ATOM 1614 O O . PRO A 1 200 ? 0.805 -6.564 -16.389 1.00 81.88 200 PRO A O 1
ATOM 1617 N N . LEU A 1 201 ? 1.660 -5.851 -14.438 1.00 81.50 201 LEU A N 1
ATOM 1618 C CA . LEU A 1 201 ? 2.815 -6.754 -14.400 1.00 81.50 201 LEU A CA 1
ATOM 1619 C C . LEU A 1 201 ? 3.867 -6.499 -15.495 1.00 81.50 201 LEU A C 1
ATOM 1621 O O . LEU A 1 201 ? 4.883 -7.195 -15.513 1.00 81.50 201 LEU A O 1
ATOM 1625 N N . VAL A 1 202 ? 3.722 -5.483 -16.346 1.00 79.38 202 VAL A N 1
ATOM 1626 C CA . VAL A 1 202 ? 4.720 -5.145 -17.367 1.00 79.38 202 VAL A CA 1
ATOM 1627 C C . VAL A 1 202 ? 5.547 -3.933 -16.939 1.00 79.38 202 VAL A C 1
ATOM 1629 O O . VAL A 1 202 ? 5.212 -2.780 -17.180 1.00 79.38 202 VAL A O 1
ATOM 1632 N N . GLY A 1 203 ? 6.684 -4.205 -16.296 1.00 70.56 203 GLY A N 1
ATOM 1633 C CA . GLY A 1 203 ? 7.744 -3.206 -16.118 1.00 70.56 203 GLY A CA 1
ATOM 1634 C C . GLY A 1 203 ? 8.659 -3.115 -17.345 1.00 70.56 203 GLY A C 1
ATOM 1635 O O . GLY A 1 203 ? 8.619 -3.985 -18.218 1.00 70.56 203 GLY A O 1
ATOM 1636 N N . TYR A 1 204 ? 9.556 -2.123 -17.372 1.00 64.38 204 TYR A N 1
ATOM 1637 C CA . TYR A 1 204 ? 10.501 -1.873 -18.477 1.00 64.38 204 TYR A CA 1
ATOM 1638 C C . TYR A 1 204 ? 11.209 -3.135 -18.984 1.00 64.38 204 TYR A C 1
ATOM 1640 O O . TYR A 1 204 ? 11.201 -3.406 -20.179 1.00 64.38 204 TYR A O 1
ATOM 1648 N N . ARG A 1 205 ? 11.732 -3.974 -18.080 1.00 67.38 205 ARG A N 1
ATOM 1649 C CA . ARG A 1 205 ? 12.425 -5.221 -18.451 1.00 67.38 205 ARG A CA 1
ATOM 1650 C C . ARG A 1 205 ? 11.554 -6.190 -19.252 1.00 67.38 205 ARG A C 1
ATOM 1652 O O . ARG A 1 205 ? 12.033 -6.794 -20.204 1.00 67.38 205 ARG A O 1
ATOM 1659 N N . ARG A 1 206 ? 10.285 -6.347 -18.870 1.00 79.81 206 ARG A N 1
ATOM 1660 C CA . ARG A 1 206 ? 9.342 -7.230 -19.575 1.00 79.81 206 ARG A CA 1
ATOM 1661 C C . ARG A 1 206 ? 8.900 -6.604 -20.889 1.00 79.81 206 ARG A C 1
ATOM 1663 O O . ARG A 1 206 ? 8.851 -7.309 -21.888 1.00 79.81 206 ARG A O 1
ATOM 1670 N N . ALA A 1 207 ? 8.680 -5.289 -20.906 1.00 80.06 207 ALA A N 1
ATOM 1671 C CA . ALA A 1 207 ? 8.392 -4.566 -22.138 1.00 80.06 207 ALA A CA 1
ATOM 1672 C C . ALA A 1 207 ? 9.531 -4.705 -23.163 1.00 80.06 207 ALA A C 1
ATOM 1674 O O . ALA A 1 207 ? 9.265 -4.925 -24.335 1.00 80.06 207 ALA A O 1
ATOM 1675 N N . GLU A 1 208 ? 10.795 -4.659 -22.735 1.00 76.75 208 GLU A N 1
ATOM 1676 C CA . GLU A 1 208 ? 11.948 -4.869 -23.620 1.00 76.75 208 GLU A CA 1
ATOM 1677 C C . GLU A 1 208 ? 12.041 -6.304 -24.157 1.00 76.75 208 GLU A C 1
ATOM 1679 O O . GLU A 1 208 ? 12.359 -6.503 -25.329 1.00 76.75 208 GLU A O 1
ATOM 1684 N N . VAL A 1 209 ? 11.739 -7.316 -23.333 1.00 84.38 209 VAL A N 1
ATOM 1685 C CA . VAL A 1 209 ? 11.647 -8.713 -23.798 1.00 84.38 209 VAL A CA 1
ATOM 1686 C C . VAL A 1 209 ? 10.563 -8.852 -24.873 1.00 84.38 209 VAL A C 1
ATOM 1688 O O . VAL A 1 209 ? 10.826 -9.421 -25.930 1.00 84.38 209 VAL A O 1
ATOM 1691 N N . LEU A 1 210 ? 9.378 -8.283 -24.637 1.00 88.56 210 LEU A N 1
ATOM 1692 C CA . LEU A 1 210 ? 8.270 -8.288 -25.596 1.00 88.56 210 LEU A CA 1
ATOM 1693 C C . LEU A 1 210 ? 8.641 -7.545 -26.891 1.00 88.56 210 LEU A C 1
ATOM 1695 O O . LEU A 1 210 ? 8.489 -8.095 -27.981 1.00 88.56 210 LEU A O 1
ATOM 1699 N N . LYS A 1 211 ? 9.245 -6.356 -26.786 1.00 86.50 211 LYS A N 1
ATOM 1700 C CA . LYS A 1 211 ? 9.704 -5.559 -27.936 1.00 86.50 211 LYS A CA 1
ATOM 1701 C C . LYS A 1 211 ? 10.715 -6.302 -28.799 1.00 86.50 211 LYS A C 1
ATOM 1703 O O . LYS A 1 211 ? 10.595 -6.285 -30.022 1.00 86.50 211 LYS A O 1
ATOM 1708 N N . LYS A 1 212 ? 11.684 -6.993 -28.185 1.00 87.19 212 LYS A N 1
ATOM 1709 C CA . LYS A 1 212 ? 12.655 -7.840 -28.904 1.00 87.19 212 LYS A CA 1
ATOM 1710 C C . LYS A 1 212 ? 11.995 -9.014 -29.624 1.00 87.19 212 LYS A C 1
ATOM 1712 O O . LYS A 1 212 ? 12.501 -9.443 -30.656 1.00 87.19 212 LYS A O 1
ATOM 1717 N N . ALA A 1 213 ? 10.865 -9.497 -29.115 1.00 90.12 213 ALA A N 1
ATOM 1718 C CA . ALA A 1 213 ? 10.050 -10.511 -29.775 1.00 90.12 213 ALA A CA 1
ATOM 1719 C C . ALA A 1 213 ? 9.128 -9.946 -30.877 1.00 90.12 213 ALA A C 1
ATOM 1721 O O . ALA A 1 213 ? 8.444 -10.720 -31.546 1.00 90.12 213 ALA A O 1
ATOM 1722 N N . GLY A 1 214 ? 9.137 -8.625 -31.098 1.00 91.06 214 GLY A N 1
ATOM 1723 C CA . GLY A 1 214 ? 8.299 -7.934 -32.080 1.00 91.06 214 GLY A CA 1
ATOM 1724 C C . GLY A 1 214 ? 6.963 -7.425 -31.532 1.00 91.06 214 GLY A C 1
ATOM 1725 O O . GLY A 1 214 ? 6.143 -6.973 -32.320 1.00 91.06 214 GLY A O 1
ATOM 1726 N N . ILE A 1 215 ? 6.746 -7.476 -30.215 1.00 93.69 215 ILE A N 1
ATOM 1727 C CA . ILE A 1 215 ? 5.504 -7.066 -29.545 1.00 93.69 215 ILE A CA 1
ATOM 1728 C C . ILE A 1 215 ? 5.713 -5.684 -28.919 1.00 93.69 215 ILE A C 1
ATOM 1730 O O . ILE A 1 215 ? 6.481 -5.547 -27.966 1.00 93.69 215 ILE A O 1
ATOM 1734 N N . LYS A 1 216 ? 5.066 -4.647 -29.455 1.00 90.44 216 LYS A N 1
ATOM 1735 C CA . LYS A 1 216 ? 5.234 -3.249 -29.016 1.00 90.44 216 LYS A CA 1
ATOM 1736 C C . LYS A 1 216 ? 3.986 -2.669 -28.354 1.00 90.44 216 LYS A C 1
ATOM 1738 O O . LYS A 1 216 ? 4.110 -1.693 -27.617 1.00 90.44 216 LYS A O 1
ATOM 1743 N N . THR A 1 217 ? 2.826 -3.262 -28.602 1.00 91.88 217 THR A N 1
ATOM 1744 C CA . THR A 1 217 ? 1.517 -2.834 -28.091 1.00 91.88 217 THR A CA 1
ATOM 1745 C C . THR A 1 217 ? 0.761 -4.004 -27.466 1.00 91.88 217 THR A C 1
ATOM 1747 O O . THR A 1 217 ? 1.162 -5.166 -27.600 1.00 91.88 217 THR A O 1
ATOM 1750 N N . ALA A 1 218 ? -0.343 -3.716 -26.771 1.00 92.38 218 ALA A N 1
ATOM 1751 C CA . ALA A 1 218 ? -1.235 -4.776 -26.318 1.00 92.38 218 ALA A CA 1
ATOM 1752 C C . ALA A 1 218 ? -1.932 -5.464 -27.509 1.00 92.38 218 ALA A C 1
ATOM 1754 O O . ALA A 1 218 ? -2.130 -6.673 -27.459 1.00 92.38 218 ALA A O 1
ATOM 1755 N N . ASP A 1 219 ? -2.212 -4.746 -28.604 1.00 94.81 219 ASP A N 1
ATOM 1756 C CA . ASP A 1 219 ? -2.737 -5.350 -29.840 1.00 94.81 219 ASP A CA 1
ATOM 1757 C C . ASP A 1 219 ? -1.743 -6.334 -30.466 1.00 94.81 219 ASP A C 1
ATOM 1759 O O . ASP A 1 219 ? -2.127 -7.438 -30.847 1.00 94.81 219 ASP A O 1
ATOM 1763 N N . ASP A 1 220 ? -0.452 -5.988 -30.503 1.00 94.94 220 ASP A N 1
ATOM 1764 C CA . ASP A 1 220 ? 0.584 -6.904 -30.986 1.00 94.94 220 ASP A CA 1
ATOM 1765 C C . ASP A 1 220 ? 0.623 -8.173 -30.132 1.00 94.94 220 ASP A C 1
ATOM 1767 O O . ASP A 1 220 ? 0.756 -9.270 -30.669 1.00 94.94 220 ASP A O 1
ATOM 1771 N N . LEU A 1 221 ? 0.495 -8.041 -28.805 1.00 95.06 221 LEU A N 1
ATOM 1772 C CA . LEU A 1 221 ? 0.473 -9.184 -27.894 1.00 95.06 221 LEU A CA 1
ATOM 1773 C C . LEU A 1 221 ? -0.739 -10.082 -28.180 1.00 95.06 221 LEU A C 1
ATOM 1775 O O . LEU A 1 221 ? -0.590 -11.297 -28.270 1.00 95.06 221 LEU A O 1
ATOM 1779 N N . LEU A 1 222 ? -1.917 -9.485 -28.363 1.00 96.06 222 LEU A N 1
ATOM 1780 C CA . LEU A 1 222 ? -3.172 -10.197 -28.614 1.00 96.06 222 LEU A CA 1
ATOM 1781 C C . LEU A 1 222 ? -3.316 -10.710 -30.057 1.00 96.06 222 LEU A C 1
ATOM 1783 O O . LEU A 1 222 ? -4.191 -11.531 -30.321 1.00 96.06 222 LEU A O 1
ATOM 1787 N N . SER A 1 223 ? -2.449 -10.282 -30.980 1.00 95.75 223 SER A N 1
ATOM 1788 C CA . SER A 1 223 ? -2.399 -10.804 -32.355 1.00 95.75 223 SER A CA 1
ATOM 1789 C C . SER A 1 223 ? -1.903 -12.254 -32.442 1.00 95.75 223 SER A C 1
ATOM 1791 O O . SER A 1 223 ? -2.096 -12.919 -33.461 1.00 95.75 223 SER A O 1
ATOM 1793 N N . TYR A 1 224 ? -1.292 -12.758 -31.367 1.00 94.25 224 TYR A N 1
ATOM 1794 C CA . TYR A 1 224 ? -0.866 -14.146 -31.226 1.00 94.25 224 TYR A CA 1
ATOM 1795 C C . TYR A 1 224 ? -1.810 -14.908 -30.293 1.00 94.25 224 TYR A C 1
ATOM 1797 O O . TYR A 1 224 ? -2.366 -14.349 -29.341 1.00 94.25 224 TYR A O 1
ATOM 1805 N N . SER A 1 225 ? -1.933 -16.221 -30.507 1.00 94.44 225 SER A N 1
ATOM 1806 C CA . SER A 1 225 ? -2.533 -17.078 -29.486 1.00 94.44 225 SER A CA 1
ATOM 1807 C C . SER A 1 225 ? -1.605 -17.161 -28.268 1.00 94.44 225 SER A C 1
ATOM 1809 O O . SER A 1 225 ? -0.375 -17.146 -28.398 1.00 94.44 225 SER A O 1
ATOM 1811 N N . LEU A 1 226 ? -2.181 -17.285 -27.069 1.00 92.25 226 LEU A N 1
ATOM 1812 C CA . LEU A 1 226 ? -1.395 -17.456 -25.844 1.00 92.25 226 LEU A CA 1
ATOM 1813 C C . LEU A 1 226 ? -0.441 -18.662 -25.943 1.00 92.25 226 LEU A C 1
ATOM 1815 O O . LEU A 1 226 ? 0.704 -18.590 -25.496 1.00 92.25 226 LEU A O 1
ATOM 1819 N N . GLN A 1 227 ? -0.885 -19.752 -26.573 1.00 92.06 227 GLN A N 1
ATOM 1820 C CA . GLN A 1 227 ? -0.077 -20.960 -26.711 1.00 92.06 227 GLN A CA 1
ATOM 1821 C C . GLN A 1 227 ? 1.134 -20.745 -27.628 1.00 92.06 227 GLN A C 1
ATOM 1823 O O . GLN A 1 227 ? 2.226 -21.228 -27.321 1.00 92.06 227 GLN A O 1
ATOM 1828 N N . ASP A 1 228 ? 0.971 -19.975 -28.707 1.00 92.56 228 ASP A N 1
ATOM 1829 C CA . ASP A 1 228 ? 2.078 -19.621 -29.600 1.00 92.56 228 ASP A CA 1
ATOM 1830 C C . ASP A 1 228 ? 3.099 -18.731 -28.892 1.00 92.56 228 ASP A C 1
ATOM 1832 O O . ASP A 1 228 ? 4.303 -18.929 -29.047 1.00 92.56 228 ASP A O 1
ATOM 1836 N N . LEU A 1 229 ? 2.635 -17.784 -28.070 1.00 91.44 229 LEU A N 1
ATOM 1837 C CA . LEU A 1 229 ? 3.507 -16.919 -27.276 1.00 91.44 229 LEU A CA 1
ATOM 1838 C C . LEU A 1 229 ? 4.321 -17.708 -26.247 1.00 91.44 229 LEU A C 1
ATOM 1840 O O . LEU A 1 229 ? 5.528 -17.496 -26.138 1.00 91.44 229 LEU A O 1
ATOM 1844 N N . ILE A 1 230 ? 3.684 -18.636 -25.527 1.00 89.50 230 ILE A N 1
ATOM 1845 C CA . ILE A 1 230 ? 4.348 -19.492 -24.533 1.00 89.50 230 ILE A CA 1
ATOM 1846 C C . ILE A 1 230 ? 5.409 -20.387 -25.187 1.00 89.50 230 ILE A C 1
ATOM 1848 O O . ILE A 1 230 ? 6.488 -20.573 -24.626 1.00 89.50 230 ILE A O 1
ATOM 1852 N N . ASN A 1 231 ? 5.124 -20.914 -26.379 1.00 88.25 231 ASN A N 1
ATOM 1853 C CA . ASN A 1 231 ? 6.036 -21.788 -27.117 1.00 88.25 231 ASN A CA 1
ATOM 1854 C C . ASN A 1 231 ? 7.066 -21.018 -27.966 1.00 88.25 231 ASN A C 1
ATOM 1856 O O . ASN A 1 231 ? 7.943 -21.625 -28.590 1.00 88.25 231 ASN A O 1
ATOM 1860 N N . SER A 1 232 ? 6.968 -19.688 -28.022 1.00 84.25 232 SER A N 1
ATOM 1861 C CA . SER A 1 232 ? 7.786 -18.861 -28.900 1.00 84.25 232 SER A CA 1
ATOM 1862 C C . SER A 1 232 ? 9.241 -18.829 -28.450 1.00 84.25 232 SER A C 1
ATOM 1864 O O . SER A 1 232 ? 9.586 -18.278 -27.405 1.00 84.25 232 SER A O 1
ATOM 1866 N N . GLN A 1 233 ? 10.139 -19.284 -29.326 1.00 82.56 233 GLN A N 1
ATOM 1867 C CA . GLN A 1 233 ? 11.582 -19.110 -29.134 1.00 82.56 233 GLN A CA 1
ATOM 1868 C C . GLN A 1 233 ? 12.011 -17.629 -29.131 1.00 82.56 233 GLN A C 1
ATOM 1870 O O . GLN A 1 233 ? 13.123 -17.316 -28.706 1.00 82.56 233 GLN A O 1
ATOM 1875 N N . ARG A 1 234 ? 11.145 -16.702 -29.578 1.00 81.00 234 ARG A N 1
ATOM 1876 C CA . ARG A 1 234 ? 11.417 -15.254 -29.558 1.00 81.00 234 ARG A CA 1
ATOM 1877 C C . ARG A 1 234 ? 11.318 -14.662 -28.150 1.00 81.00 234 ARG A C 1
ATOM 1879 O O . ARG A 1 234 ? 12.006 -13.687 -27.862 1.00 81.00 234 ARG A O 1
ATOM 1886 N N . ILE A 1 235 ? 10.513 -15.257 -27.266 1.00 83.19 235 ILE A N 1
ATOM 1887 C CA . ILE A 1 235 ? 10.346 -14.837 -25.863 1.00 83.19 235 ILE A CA 1
ATOM 1888 C C . ILE A 1 235 ? 11.177 -15.772 -24.970 1.00 83.19 235 ILE A C 1
ATOM 1890 O O . ILE A 1 235 ? 10.686 -16.435 -24.062 1.00 83.19 235 ILE A O 1
ATOM 1894 N N . ASN A 1 236 ? 12.483 -15.852 -25.237 1.00 74.19 236 ASN A N 1
ATOM 1895 C CA . ASN A 1 236 ? 13.392 -16.722 -24.491 1.00 74.19 236 ASN A CA 1
ATOM 1896 C C . ASN A 1 236 ? 14.065 -15.965 -23.336 1.00 74.19 236 ASN A C 1
ATOM 1898 O O . ASN A 1 236 ? 15.236 -15.588 -23.398 1.00 74.19 236 ASN A O 1
ATOM 1902 N N . SER A 1 237 ? 13.300 -15.645 -22.293 1.00 78.31 237 SER A N 1
ATOM 1903 C CA . SER A 1 237 ? 13.818 -14.979 -21.086 1.00 78.31 237 SER A CA 1
ATOM 1904 C C . SER A 1 237 ? 13.070 -15.432 -19.823 1.00 78.31 237 SER A C 1
ATOM 1906 O O . SER A 1 237 ? 12.452 -14.600 -19.157 1.00 78.31 237 SER A O 1
ATOM 1908 N N . PRO A 1 238 ? 13.123 -16.731 -19.460 1.00 75.81 238 PRO A N 1
ATOM 1909 C CA . PRO A 1 238 ? 12.324 -17.302 -18.367 1.00 75.81 238 PRO A CA 1
ATOM 1910 C C . PRO A 1 238 ? 12.613 -16.673 -16.993 1.00 75.81 238 PRO A C 1
ATOM 1912 O O . PRO A 1 238 ? 11.727 -16.603 -16.149 1.00 75.81 238 PRO A O 1
ATOM 1915 N N . GLU A 1 239 ? 13.819 -16.138 -16.792 1.00 70.00 239 GLU A N 1
ATOM 1916 C CA . GLU A 1 239 ? 14.220 -15.379 -15.594 1.00 70.00 239 GLU A CA 1
ATOM 1917 C C . GLU A 1 239 ? 13.490 -14.022 -15.455 1.00 70.00 239 GLU A C 1
ATOM 1919 O O . GLU A 1 239 ? 13.397 -13.460 -14.364 1.00 70.00 239 GLU A O 1
ATOM 1924 N N . ILE A 1 240 ? 12.993 -13.453 -16.562 1.00 66.75 240 ILE A N 1
ATOM 1925 C CA . ILE A 1 240 ? 12.376 -12.111 -16.621 1.00 66.75 240 ILE A CA 1
ATOM 1926 C C . ILE A 1 240 ? 10.866 -12.207 -16.876 1.00 66.75 240 ILE A C 1
ATOM 1928 O O . ILE A 1 240 ? 10.068 -11.499 -16.245 1.00 66.75 240 ILE A O 1
ATOM 1932 N N . LEU A 1 241 ? 10.482 -13.074 -17.811 1.00 79.81 241 LEU A N 1
ATOM 1933 C CA . LEU A 1 241 ? 9.123 -13.284 -18.289 1.00 79.81 241 LEU A CA 1
ATOM 1934 C C . LEU A 1 241 ? 8.866 -14.794 -18.433 1.00 79.81 241 LEU A C 1
ATOM 1936 O O . LEU A 1 241 ? 8.906 -15.324 -19.542 1.00 79.81 241 LEU A O 1
ATOM 1940 N N . PRO A 1 242 ? 8.659 -15.512 -17.315 1.00 86.00 242 PRO A N 1
ATOM 1941 C CA . PRO A 1 242 ? 8.292 -16.923 -17.367 1.00 86.00 242 PRO A CA 1
ATOM 1942 C C . PRO A 1 242 ? 6.896 -17.100 -17.995 1.00 86.00 242 PRO A C 1
ATOM 1944 O O . PRO A 1 242 ? 6.074 -16.183 -17.890 1.00 86.00 242 PRO A O 1
ATOM 1947 N N . PRO A 1 243 ? 6.579 -18.280 -18.568 1.00 89.62 243 PRO A N 1
ATOM 1948 C CA . PRO A 1 243 ? 5.284 -18.546 -19.206 1.00 89.62 243 PRO A CA 1
ATOM 1949 C C . PRO A 1 243 ? 4.070 -18.190 -18.341 1.00 89.62 243 PRO A C 1
ATOM 1951 O O . PRO A 1 243 ? 3.127 -17.567 -18.811 1.00 89.62 243 PRO A O 1
ATOM 1954 N N . SER A 1 244 ? 4.143 -18.487 -17.043 1.00 87.69 244 SER A N 1
ATOM 1955 C CA . SER A 1 244 ? 3.104 -18.157 -16.064 1.00 87.69 244 SER A CA 1
ATOM 1956 C C . SER A 1 244 ? 2.844 -16.656 -15.912 1.00 87.69 244 SER A C 1
ATOM 1958 O O . SER A 1 244 ? 1.723 -16.242 -15.648 1.00 87.69 244 SER A O 1
ATOM 1960 N N . GLN A 1 245 ? 3.872 -15.816 -16.045 1.00 87.94 245 GLN A N 1
ATOM 1961 C CA . GLN A 1 245 ? 3.704 -14.361 -16.010 1.00 87.94 245 GLN A CA 1
ATOM 1962 C C . GLN A 1 245 ? 3.203 -13.830 -17.352 1.00 87.94 245 GLN A C 1
ATOM 1964 O O . GLN A 1 245 ? 2.435 -12.873 -17.363 1.00 87.94 245 GLN A O 1
ATOM 1969 N N . LEU A 1 246 ? 3.623 -14.442 -18.462 1.00 92.12 246 LEU A N 1
ATOM 1970 C CA . LEU A 1 246 ? 3.148 -14.090 -19.798 1.00 92.12 246 LEU A CA 1
ATOM 1971 C C . LEU A 1 246 ? 1.640 -14.334 -19.940 1.00 92.12 246 LEU A C 1
ATOM 1973 O O . LEU A 1 246 ? 0.946 -13.462 -20.446 1.00 92.12 246 LEU A O 1
ATOM 1977 N N . GLU A 1 247 ? 1.136 -15.452 -19.415 1.00 93.25 247 GLU A N 1
ATOM 1978 C CA . GLU A 1 247 ? -0.299 -15.760 -19.320 1.00 93.25 247 GLU A CA 1
ATOM 1979 C C . GLU A 1 247 ? -1.082 -14.674 -18.567 1.00 93.25 247 GLU A C 1
ATOM 1981 O O . GLU A 1 247 ? -2.063 -14.141 -19.083 1.00 93.25 247 GLU A O 1
ATOM 1986 N N . LEU A 1 248 ? -0.607 -14.264 -17.385 1.00 92.62 248 LEU A N 1
ATOM 1987 C CA . LEU A 1 248 ? -1.248 -13.186 -16.626 1.00 92.62 248 LEU A CA 1
ATOM 1988 C C . LEU A 1 248 ? -1.262 -11.862 -17.404 1.00 92.62 248 LEU A C 1
ATOM 1990 O O . LEU A 1 248 ? -2.281 -11.177 -17.448 1.00 92.62 248 LEU A O 1
ATOM 1994 N N . ILE A 1 249 ? -0.128 -11.493 -18.010 1.00 93.38 249 ILE A N 1
ATOM 1995 C CA . ILE A 1 249 ? 0.002 -10.267 -18.810 1.00 93.38 249 ILE A CA 1
ATOM 1996 C C . ILE A 1 249 ? -0.934 -10.305 -20.021 1.00 93.38 249 ILE A C 1
ATOM 1998 O O . ILE A 1 249 ? -1.535 -9.284 -20.343 1.00 93.38 249 ILE A O 1
ATOM 2002 N N . TYR A 1 250 ? -1.087 -11.464 -20.663 1.00 95.62 250 TYR A N 1
ATOM 2003 C CA . TYR A 1 250 ? -1.979 -11.653 -21.805 1.00 95.62 250 TYR A CA 1
ATOM 2004 C C . TYR A 1 250 ? -3.436 -11.352 -21.437 1.00 95.62 250 TYR A C 1
ATOM 2006 O O . TYR A 1 250 ? -4.068 -10.514 -22.075 1.00 95.62 250 TYR A O 1
ATOM 2014 N N . HIS A 1 251 ? -3.950 -11.937 -20.353 1.00 95.56 251 HIS A N 1
ATOM 2015 C CA . HIS A 1 251 ? -5.321 -11.668 -19.905 1.00 95.56 251 HIS A CA 1
ATOM 2016 C C . HIS A 1 251 ? -5.515 -10.236 -19.395 1.00 95.56 251 HIS A C 1
ATOM 2018 O O . HIS A 1 251 ? -6.573 -9.637 -19.597 1.00 95.56 251 HIS A O 1
ATOM 2024 N N . TYR A 1 252 ? -4.484 -9.640 -18.791 1.00 94.31 252 TYR A N 1
ATOM 2025 C CA . TYR A 1 252 ? -4.504 -8.216 -18.474 1.00 94.31 252 TYR A CA 1
ATOM 2026 C C . TYR A 1 252 ? -4.553 -7.336 -19.726 1.00 94.31 252 TYR A C 1
ATOM 2028 O O . TYR A 1 252 ? -5.267 -6.336 -19.719 1.00 94.31 252 TYR A O 1
ATOM 2036 N N . ALA A 1 253 ? -3.850 -7.704 -20.798 1.00 95.69 253 ALA A N 1
ATOM 2037 C CA . ALA A 1 253 ? -3.941 -7.017 -22.080 1.00 95.69 253 ALA A CA 1
ATOM 2038 C C . ALA A 1 253 ? -5.337 -7.144 -22.689 1.00 95.69 253 ALA A C 1
ATOM 2040 O O . ALA A 1 253 ? -5.887 -6.143 -23.140 1.00 95.69 253 ALA A O 1
ATOM 2041 N N . GLU A 1 254 ? -5.949 -8.330 -22.630 1.00 96.44 254 GLU A N 1
ATOM 2042 C CA . GLU A 1 254 ? -7.333 -8.513 -23.068 1.00 96.44 254 GLU A CA 1
ATOM 2043 C C . GLU A 1 254 ? -8.300 -7.603 -22.306 1.00 96.44 254 GLU A C 1
ATOM 2045 O O . GLU A 1 254 ? -9.106 -6.914 -22.930 1.00 96.44 254 GLU A O 1
ATOM 2050 N N . ALA A 1 255 ? -8.222 -7.583 -20.971 1.00 94.88 255 ALA A N 1
ATOM 2051 C CA . ALA A 1 255 ? -9.074 -6.731 -20.147 1.00 94.88 255 ALA A CA 1
ATOM 2052 C C . ALA A 1 255 ? -8.852 -5.255 -20.483 1.00 94.88 255 ALA A C 1
ATOM 2054 O O . ALA A 1 255 ? -9.804 -4.534 -20.776 1.00 94.88 255 ALA A O 1
ATOM 2055 N N . PHE A 1 256 ? -7.589 -4.823 -20.517 1.00 91.69 256 PHE A N 1
ATOM 2056 C CA . PHE A 1 256 ? -7.204 -3.447 -20.815 1.00 91.69 256 PHE A CA 1
ATOM 2057 C C . PHE A 1 256 ? -7.736 -2.976 -22.175 1.00 91.69 256 PHE A C 1
ATOM 2059 O O . PHE A 1 256 ? -8.287 -1.884 -22.271 1.00 91.69 256 PHE A O 1
ATOM 2066 N N . LYS A 1 257 ? -7.646 -3.813 -23.218 1.00 93.06 257 LYS A N 1
ATOM 2067 C CA . LYS A 1 257 ? -8.148 -3.479 -24.560 1.00 93.06 257 LYS A CA 1
ATOM 2068 C C . LYS A 1 257 ? -9.666 -3.503 -24.667 1.00 93.06 257 LYS A C 1
ATOM 2070 O O . LYS A 1 257 ? -10.224 -2.698 -25.406 1.00 93.06 257 LYS A O 1
ATOM 2075 N N . LYS A 1 258 ? -10.337 -4.398 -23.939 1.00 93.69 258 LYS A N 1
ATOM 2076 C CA . LYS A 1 258 ? -11.806 -4.463 -23.905 1.00 93.69 258 LYS A CA 1
ATOM 2077 C C . LYS A 1 258 ? -12.418 -3.361 -23.029 1.00 93.69 258 LYS A C 1
ATOM 2079 O O . LYS A 1 258 ? -13.594 -3.057 -23.190 1.00 93.69 258 LYS A O 1
ATOM 2084 N N . GLY A 1 259 ? -11.652 -2.794 -22.093 1.00 90.88 259 GLY A N 1
ATOM 2085 C CA . GLY A 1 259 ? -12.144 -1.825 -21.109 1.00 90.88 259 GLY A CA 1
ATOM 2086 C C . GLY A 1 259 ? -13.122 -2.422 -20.090 1.00 90.88 259 GLY A C 1
ATOM 2087 O O . GLY A 1 259 ? -13.780 -1.683 -19.366 1.00 90.88 259 GLY A O 1
ATOM 2088 N N . VAL A 1 260 ? -13.228 -3.753 -20.034 1.00 93.25 260 VAL A N 1
ATOM 2089 C CA . VAL A 1 260 ? -14.110 -4.501 -19.129 1.00 93.25 260 VAL A CA 1
ATOM 2090 C C . VAL A 1 260 ? -13.351 -5.676 -18.511 1.00 93.25 260 VAL A C 1
ATOM 2092 O O . VAL A 1 260 ? -12.332 -6.101 -19.067 1.00 93.25 260 VAL A O 1
ATOM 2095 N N . PRO A 1 261 ? -13.810 -6.232 -17.373 1.00 94.81 261 PRO A N 1
ATOM 2096 C CA . PRO A 1 261 ? -13.115 -7.336 -16.729 1.00 94.81 261 PRO A CA 1
ATOM 2097 C C . PRO A 1 261 ? -13.088 -8.585 -17.614 1.00 94.81 261 PRO A C 1
ATOM 2099 O O . PRO A 1 261 ? -14.101 -8.962 -18.205 1.00 94.81 261 PRO A O 1
ATOM 2102 N N . VAL A 1 262 ? -11.946 -9.270 -17.647 1.00 95.31 262 VAL A N 1
ATOM 2103 C CA . VAL A 1 262 ? -11.848 -10.632 -18.192 1.00 95.31 262 VAL A CA 1
ATOM 2104 C C . VAL A 1 262 ? -11.973 -11.625 -17.043 1.00 95.31 262 VAL A C 1
ATOM 2106 O O . VAL A 1 262 ? -11.310 -11.484 -16.017 1.00 95.31 262 VAL A O 1
ATOM 2109 N N . ILE A 1 263 ? -12.845 -12.620 -17.207 1.00 94.44 263 ILE A N 1
ATOM 2110 C CA . ILE A 1 263 ? -13.164 -13.621 -16.184 1.00 94.44 263 ILE A CA 1
ATOM 2111 C C . ILE A 1 263 ? -12.769 -14.992 -16.726 1.00 94.44 263 ILE A C 1
ATOM 2113 O O . ILE A 1 263 ? -13.350 -15.457 -17.704 1.00 94.44 263 ILE A O 1
ATOM 2117 N N . ILE A 1 264 ? -11.798 -15.632 -16.081 1.00 92.38 264 ILE A N 1
ATOM 2118 C CA . ILE A 1 264 ? -11.313 -16.968 -16.450 1.00 92.38 264 ILE A CA 1
ATOM 2119 C C . ILE A 1 264 ? -12.144 -18.056 -15.769 1.00 92.38 264 ILE A C 1
ATOM 2121 O O . ILE A 1 264 ? -12.458 -19.075 -16.378 1.00 92.38 264 ILE A O 1
ATOM 2125 N N . ASP A 1 265 ? -12.544 -17.828 -14.517 1.00 90.31 265 ASP A N 1
ATOM 2126 C CA . ASP A 1 265 ? -13.362 -18.759 -13.743 1.00 90.31 265 ASP A CA 1
ATOM 2127 C C . ASP A 1 265 ? -14.323 -17.991 -12.826 1.00 90.31 265 ASP A C 1
ATOM 2129 O O . ASP A 1 265 ? -13.910 -17.169 -12.008 1.00 90.31 265 ASP A O 1
ATOM 2133 N N . LYS A 1 266 ? -15.624 -18.281 -12.946 1.00 89.69 266 LYS A N 1
ATOM 2134 C CA . LYS A 1 266 ? -16.672 -17.682 -12.104 1.00 89.69 266 LYS A CA 1
ATOM 2135 C C . LYS A 1 266 ? -16.777 -18.328 -10.723 1.00 89.69 266 LYS A C 1
ATOM 2137 O O . LYS A 1 266 ? -17.468 -17.817 -9.843 1.00 89.69 266 LYS A O 1
ATOM 2142 N N . ASN A 1 267 ? -16.126 -19.467 -10.504 1.00 90.06 267 ASN A N 1
ATOM 2143 C CA . ASN A 1 267 ? -16.180 -20.178 -9.242 1.00 90.06 267 ASN A CA 1
ATOM 2144 C C . ASN A 1 267 ? -15.242 -19.548 -8.205 1.00 90.06 267 ASN A C 1
ATOM 2146 O O . ASN A 1 267 ? -14.123 -20.016 -7.989 1.00 90.06 267 ASN A O 1
ATOM 2150 N N . ILE A 1 268 ? -15.711 -18.498 -7.530 1.00 92.06 268 ILE A N 1
ATOM 2151 C CA . ILE A 1 268 ? -14.994 -17.829 -6.436 1.00 92.06 268 ILE A CA 1
ATOM 2152 C C . ILE A 1 268 ? -15.804 -17.993 -5.142 1.00 92.06 268 ILE A C 1
ATOM 2154 O O . ILE A 1 268 ? -16.641 -17.146 -4.838 1.00 92.06 268 ILE A O 1
ATOM 2158 N N . PRO A 1 269 ? -15.591 -19.077 -4.364 1.00 91.50 269 PRO A N 1
ATOM 2159 C CA . PRO A 1 269 ? -16.379 -19.359 -3.159 1.00 91.50 269 PRO A CA 1
ATOM 2160 C C . PRO A 1 269 ? -16.392 -18.221 -2.134 1.00 91.50 269 PRO A C 1
ATOM 2162 O O . PRO A 1 269 ? -17.390 -18.032 -1.449 1.00 91.50 269 PRO A O 1
ATOM 2165 N N . ALA A 1 270 ? -15.308 -17.443 -2.065 1.00 92.06 270 ALA A N 1
ATOM 2166 C CA . ALA A 1 270 ? -15.186 -16.277 -1.197 1.00 92.06 270 ALA A CA 1
ATOM 2167 C C . ALA A 1 270 ? -16.316 -15.246 -1.407 1.00 92.06 270 ALA A C 1
ATOM 2169 O O . ALA A 1 270 ? -16.805 -14.672 -0.442 1.00 92.06 270 ALA A O 1
ATOM 2170 N N . LEU A 1 271 ? -16.787 -15.073 -2.646 1.00 93.44 271 LEU A N 1
ATOM 2171 C CA . LEU A 1 271 ? -17.845 -14.118 -2.994 1.00 93.44 271 LEU A CA 1
ATOM 2172 C C . LEU A 1 271 ? -19.265 -14.663 -2.757 1.00 93.44 271 LEU A C 1
ATOM 2174 O O . LEU A 1 271 ? -20.231 -13.957 -3.011 1.00 93.44 271 LEU A O 1
ATOM 2178 N N . ARG A 1 272 ? -19.412 -15.908 -2.281 1.00 92.06 272 ARG A N 1
ATOM 2179 C CA . ARG A 1 272 ? -20.711 -16.530 -1.942 1.00 92.06 272 ARG A CA 1
ATOM 2180 C C . ARG A 1 272 ? -21.000 -16.549 -0.439 1.00 92.06 272 ARG A C 1
ATOM 2182 O O . ARG A 1 272 ? -21.939 -17.208 -0.004 1.00 92.06 272 ARG A O 1
ATOM 2189 N N . ARG A 1 273 ? -20.125 -15.949 0.372 1.00 92.06 273 ARG A N 1
ATOM 2190 C CA . ARG A 1 273 ? -20.273 -15.945 1.830 1.00 92.06 273 ARG A CA 1
ATOM 2191 C C . ARG A 1 273 ? -21.346 -14.940 2.235 1.00 92.06 273 ARG A C 1
ATOM 2193 O O . ARG A 1 273 ? -21.297 -13.789 1.823 1.00 92.06 273 ARG A O 1
ATOM 2200 N N . GLU A 1 274 ? -22.266 -15.395 3.078 1.00 90.25 274 GLU A N 1
ATOM 2201 C CA . GLU A 1 274 ? -23.380 -14.600 3.613 1.00 90.25 274 GLU A CA 1
ATOM 2202 C C . GLU A 1 274 ? -23.147 -14.127 5.052 1.00 90.25 274 GLU A C 1
ATOM 2204 O O . GLU A 1 274 ? -23.787 -13.185 5.521 1.00 90.25 274 GLU A O 1
ATOM 2209 N N . ASP A 1 275 ? -22.246 -14.803 5.758 1.00 94.06 275 ASP A N 1
ATOM 2210 C CA . ASP A 1 275 ? -21.818 -14.558 7.131 1.00 94.06 275 ASP A CA 1
ATOM 2211 C C . ASP A 1 275 ? -20.646 -13.567 7.173 1.00 94.06 275 ASP A C 1
ATOM 2213 O O . ASP A 1 275 ? -19.605 -13.832 7.772 1.00 94.06 275 ASP A O 1
ATOM 2217 N N . ILE A 1 276 ? -20.805 -12.435 6.483 1.00 96.62 276 ILE A N 1
ATOM 2218 C CA . ILE A 1 276 ? -19.743 -11.450 6.261 1.00 96.62 276 ILE A CA 1
ATOM 2219 C C . ILE A 1 276 ? -19.981 -10.133 7.006 1.00 96.62 276 ILE A C 1
ATOM 2221 O O . ILE A 1 276 ? -21.119 -9.713 7.229 1.00 96.62 276 ILE A O 1
ATOM 2225 N N . VAL A 1 277 ? -18.882 -9.446 7.300 1.00 97.31 277 VAL A N 1
ATOM 2226 C CA . VAL A 1 277 ? -18.822 -8.028 7.664 1.00 97.31 277 VAL A CA 1
ATOM 2227 C C . VAL A 1 277 ? -17.664 -7.362 6.935 1.00 97.31 277 VAL A C 1
ATOM 2229 O O . VAL A 1 277 ? -16.641 -7.994 6.679 1.00 97.31 277 VAL A O 1
ATOM 2232 N N . TYR A 1 278 ? -17.803 -6.082 6.619 1.00 98.38 278 TYR A N 1
ATOM 2233 C CA . TYR A 1 278 ? -16.711 -5.250 6.127 1.00 98.38 278 TYR A CA 1
ATOM 2234 C C . TYR A 1 278 ? -15.980 -4.637 7.312 1.00 98.38 278 TYR A C 1
ATOM 2236 O O . TYR A 1 278 ? -16.614 -4.224 8.286 1.00 98.38 278 TYR A O 1
ATOM 2244 N N . PHE A 1 279 ? -14.656 -4.607 7.238 1.00 97.31 279 PHE A N 1
ATOM 2245 C CA . PHE A 1 279 ? -13.805 -4.253 8.365 1.00 97.31 279 PHE A CA 1
ATOM 2246 C C . PHE A 1 279 ? -12.649 -3.368 7.923 1.00 97.31 279 PHE A C 1
ATOM 2248 O O . PHE A 1 279 ? -11.996 -3.667 6.924 1.00 97.31 279 PHE A O 1
ATOM 2255 N N . ASP A 1 280 ? -12.406 -2.317 8.699 1.00 98.00 280 ASP A N 1
ATOM 2256 C CA . ASP A 1 280 ? -11.341 -1.347 8.469 1.00 98.00 280 ASP A CA 1
ATOM 2257 C C . ASP A 1 280 ? -10.919 -0.703 9.800 1.00 98.00 280 ASP A C 1
ATOM 2259 O O . ASP A 1 280 ? -11.759 -0.479 10.688 1.00 98.00 280 ASP A O 1
ATOM 2263 N N . LEU A 1 281 ? -9.623 -0.422 9.952 1.00 97.50 281 LEU A N 1
ATOM 2264 C CA . LEU A 1 281 ? -9.062 0.204 11.144 1.00 97.50 281 LEU A CA 1
ATOM 2265 C C . LEU A 1 281 ? -8.322 1.495 10.811 1.00 97.50 281 LEU A C 1
ATOM 2267 O O . LEU A 1 281 ? -7.480 1.543 9.924 1.00 97.50 281 LEU A O 1
ATOM 2271 N N . GLU A 1 282 ? -8.464 2.475 11.699 1.00 97.62 282 GLU A N 1
ATOM 2272 C CA . GLU A 1 282 ? -7.506 3.568 11.809 1.00 97.62 282 GLU A CA 1
ATOM 2273 C C . GLU A 1 282 ? -6.700 3.409 13.089 1.00 97.62 282 GLU A C 1
ATOM 2275 O O . GLU A 1 282 ? -7.249 3.319 14.194 1.00 97.62 282 GLU A O 1
ATOM 2280 N N . TYR A 1 283 ? -5.381 3.371 12.965 1.00 90.94 283 TYR A N 1
ATOM 2281 C CA . TYR A 1 283 ? -4.506 3.032 14.077 1.00 90.94 283 TYR A CA 1
ATOM 2282 C C . TYR A 1 283 ? -3.243 3.877 14.094 1.00 90.94 283 TYR A C 1
ATOM 2284 O O . TYR A 1 283 ? -2.798 4.368 13.061 1.00 90.94 283 TYR A O 1
ATOM 2292 N N . ASP A 1 284 ? -2.660 4.054 15.285 1.00 79.62 284 ASP A N 1
ATOM 2293 C CA . ASP A 1 284 ? -1.250 4.395 15.381 1.00 79.62 284 ASP A CA 1
ATOM 2294 C C . ASP A 1 284 ? -0.483 3.130 14.965 1.00 79.62 284 ASP A C 1
ATOM 2296 O O . ASP A 1 284 ? -0.673 2.051 15.508 1.00 79.62 284 ASP A O 1
ATOM 2300 N N . PRO A 1 285 ? 0.354 3.213 13.952 1.00 60.72 285 PRO A N 1
ATOM 2301 C CA . PRO 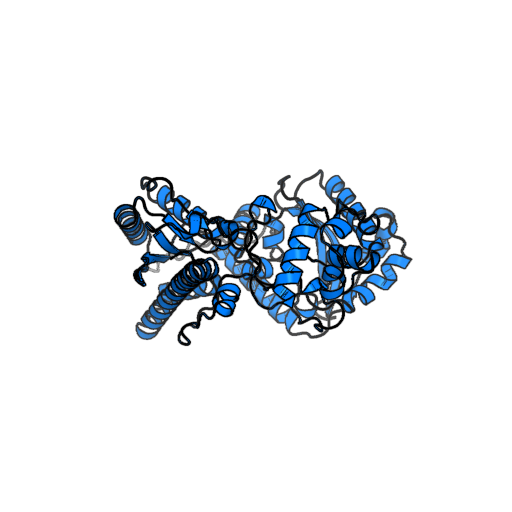A 1 285 ? 1.085 2.064 13.431 1.00 60.72 285 PRO A CA 1
ATOM 2302 C C . PRO A 1 285 ? 2.446 1.853 14.126 1.00 60.72 285 PRO A C 1
ATOM 2304 O O . PRO A 1 285 ? 3.103 0.834 13.927 1.00 60.72 285 PRO A O 1
ATOM 2307 N N . ALA A 1 286 ? 2.862 2.779 14.995 1.00 58.34 286 ALA A N 1
ATOM 2308 C CA . ALA A 1 286 ? 4.080 2.681 15.801 1.00 58.34 286 ALA A CA 1
ATOM 2309 C C . ALA A 1 286 ? 3.828 2.366 17.282 1.00 58.34 286 ALA A C 1
ATOM 2311 O O . ALA A 1 286 ? 4.765 2.142 18.050 1.00 58.34 286 ALA A O 1
ATOM 2312 N N . LYS A 1 287 ? 2.568 2.385 17.707 1.00 75.38 287 LYS A N 1
ATOM 2313 C CA . LYS A 1 287 ? 2.103 1.829 18.977 1.00 75.38 287 LYS A CA 1
ATOM 2314 C C . LYS A 1 287 ? 0.925 0.945 18.628 1.00 75.38 287 LYS A C 1
ATOM 2316 O O . LYS A 1 287 ? 0.111 1.423 17.871 1.00 75.38 287 LYS A O 1
ATOM 2321 N N . PRO A 1 288 ? 0.765 -0.271 19.159 1.00 82.62 288 PRO A N 1
ATOM 2322 C CA . PRO A 1 288 ? -0.440 -1.051 18.898 1.00 82.62 288 PRO A CA 1
ATOM 2323 C C . PRO A 1 288 ? -1.639 -0.372 19.574 1.00 82.62 288 PRO A C 1
ATOM 2325 O O . PRO A 1 288 ? -1.968 -0.697 20.711 1.00 82.62 288 PRO A O 1
ATOM 2328 N N . PHE A 1 289 ? -2.197 0.645 18.921 1.00 90.44 289 PHE A N 1
ATOM 2329 C CA . PHE A 1 289 ? -3.290 1.482 19.383 1.00 90.44 289 PHE A CA 1
ATOM 2330 C C . PHE A 1 289 ? -4.203 1.805 18.206 1.00 90.44 289 PHE A C 1
ATOM 2332 O O . PHE A 1 289 ? -3.788 2.468 17.259 1.00 90.44 289 PHE A O 1
ATOM 2339 N N . ILE A 1 290 ? -5.444 1.358 18.281 1.00 97.75 290 ILE A N 1
ATOM 2340 C CA . ILE A 1 290 ? -6.493 1.641 17.307 1.00 97.75 290 ILE A CA 1
ATOM 2341 C C . ILE A 1 290 ? -7.246 2.878 17.788 1.00 97.75 290 ILE A C 1
ATOM 2343 O O . ILE A 1 290 ? -7.725 2.895 18.919 1.00 97.75 290 ILE A O 1
ATOM 2347 N N . PHE A 1 291 ? -7.358 3.905 16.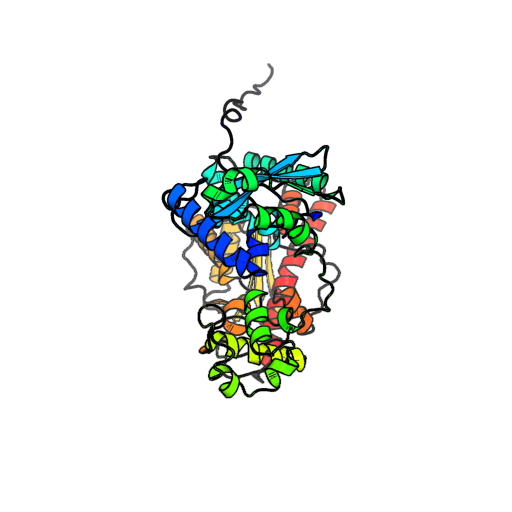942 1.00 98.25 291 PHE A N 1
ATOM 2348 C CA . PHE A 1 291 ? -8.140 5.106 17.244 1.00 98.25 291 PHE A CA 1
ATOM 2349 C C . PHE A 1 291 ? -9.509 5.131 16.550 1.00 98.25 291 PHE A C 1
ATOM 2351 O O . PHE A 1 291 ? -10.411 5.829 17.020 1.00 98.25 291 PHE A O 1
ATOM 2358 N N . ILE A 1 292 ? -9.708 4.331 15.497 1.00 98.75 292 ILE A N 1
ATOM 2359 C CA . ILE A 1 292 ? -11.037 3.987 14.976 1.00 98.75 292 ILE A CA 1
ATOM 2360 C C . ILE A 1 292 ? -11.090 2.495 14.673 1.00 98.75 292 ILE A C 1
ATOM 2362 O O . ILE A 1 292 ? -10.262 1.981 13.929 1.00 98.75 292 ILE A O 1
ATOM 2366 N N . LEU A 1 293 ? -12.086 1.814 15.233 1.00 98.44 293 LEU A N 1
ATOM 2367 C CA . LEU A 1 293 ? -12.463 0.464 14.823 1.00 98.44 293 LEU A CA 1
ATOM 2368 C C . LEU A 1 293 ? -13.780 0.570 14.058 1.00 98.44 293 LEU A C 1
ATOM 2370 O O . LEU A 1 293 ? -14.780 0.992 14.642 1.00 98.44 293 LEU A O 1
ATOM 2374 N N . GLY A 1 294 ? -13.773 0.223 12.772 1.00 98.50 294 GLY A N 1
ATOM 2375 C CA . GLY A 1 294 ? -14.940 0.291 11.902 1.00 98.50 294 GLY A CA 1
ATOM 2376 C C . GLY A 1 294 ? -15.425 -1.091 11.471 1.00 98.50 294 GLY A C 1
ATOM 2377 O O . GLY A 1 294 ? -14.643 -1.921 11.009 1.00 98.50 294 GLY A O 1
ATOM 2378 N N . VAL A 1 295 ? -16.730 -1.330 11.597 1.00 98.38 295 VAL A N 1
ATOM 2379 C CA . VAL A 1 295 ? -17.403 -2.517 11.058 1.00 98.38 295 VAL A CA 1
ATOM 2380 C C . VAL A 1 295 ? -18.676 -2.091 10.343 1.00 98.38 295 VAL A C 1
ATOM 2382 O O . VAL A 1 295 ? -19.467 -1.314 10.878 1.00 98.38 295 VAL A O 1
ATOM 2385 N N . MET A 1 296 ? -18.894 -2.620 9.143 1.00 98.62 296 MET A N 1
ATOM 2386 C CA . MET A 1 296 ? -20.149 -2.467 8.415 1.00 98.62 296 MET A CA 1
ATOM 2387 C C . MET A 1 296 ? -20.730 -3.846 8.114 1.00 98.62 296 MET A C 1
ATOM 2389 O O . MET A 1 296 ? -20.048 -4.701 7.552 1.00 98.62 296 MET A O 1
ATOM 2393 N N . ASP A 1 297 ? -21.987 -4.078 8.482 1.00 96.19 297 ASP A N 1
ATOM 2394 C CA . ASP A 1 297 ? -22.663 -5.323 8.120 1.00 96.19 297 ASP A CA 1
ATOM 2395 C C . ASP A 1 297 ? -23.049 -5.347 6.628 1.00 96.19 297 ASP A C 1
ATOM 2397 O O . ASP A 1 297 ? -22.980 -4.338 5.917 1.00 96.19 297 ASP A O 1
ATOM 2401 N N . LYS A 1 298 ? -23.506 -6.503 6.140 1.00 93.81 298 LYS A N 1
ATOM 2402 C CA . LYS A 1 298 ? -23.934 -6.653 4.740 1.00 93.81 298 LYS A CA 1
ATOM 2403 C C . LYS A 1 298 ? -25.117 -5.765 4.334 1.00 93.81 298 LYS A C 1
ATOM 2405 O O . LYS A 1 298 ? -25.315 -5.507 3.152 1.00 93.81 298 LYS A O 1
ATOM 2410 N N . ASN A 1 299 ? -25.904 -5.281 5.295 1.00 93.94 299 ASN A N 1
ATOM 2411 C CA . ASN A 1 299 ? -27.025 -4.379 5.037 1.00 93.94 299 ASN A CA 1
ATOM 2412 C C . ASN A 1 299 ? -26.565 -2.912 4.976 1.00 93.94 299 ASN A C 1
ATOM 2414 O O . ASN A 1 299 ? -27.244 -2.073 4.386 1.00 93.94 299 ASN A O 1
ATOM 2418 N N . GLY A 1 300 ? -25.379 -2.597 5.498 1.00 95.12 300 GLY A N 1
ATOM 2419 C CA . GLY A 1 300 ? -24.824 -1.247 5.579 1.00 95.12 300 GLY A CA 1
ATOM 2420 C C . GLY A 1 300 ? -24.977 -0.589 6.934 1.00 95.12 300 GLY A C 1
ATOM 2421 O O . GLY A 1 300 ? -24.696 0.604 7.050 1.00 95.12 300 GLY A O 1
ATOM 2422 N N . ASN A 1 301 ? -25.415 -1.333 7.948 1.00 97.56 301 ASN A N 1
ATOM 2423 C CA . ASN A 1 301 ? -25.418 -0.835 9.310 1.00 97.56 301 ASN A CA 1
ATOM 2424 C C . ASN A 1 301 ? -23.969 -0.681 9.764 1.00 97.56 301 ASN A C 1
ATOM 2426 O O . ASN A 1 301 ? -23.160 -1.602 9.641 1.00 97.56 301 ASN A O 1
ATOM 2430 N N . LEU A 1 302 ? -23.653 0.515 10.247 1.00 98.31 302 LEU A N 1
ATOM 2431 C CA . LEU A 1 302 ? -22.302 0.941 10.567 1.00 98.31 302 LEU A CA 1
ATOM 2432 C C . LEU A 1 302 ? -22.119 1.007 12.081 1.00 98.31 302 LEU A C 1
ATOM 2434 O O . LEU A 1 302 ? -22.831 1.751 12.758 1.00 98.31 302 LEU A O 1
ATOM 2438 N N . THR A 1 303 ? -21.098 0.316 12.575 1.00 98.50 303 THR A N 1
ATOM 2439 C CA . THR A 1 303 ? -20.610 0.433 13.948 1.00 98.50 303 THR A CA 1
ATOM 2440 C C . THR A 1 303 ? -19.188 0.982 13.911 1.00 98.50 303 THR A C 1
ATOM 2442 O O . THR A 1 303 ? -18.296 0.385 13.312 1.00 98.50 303 THR A O 1
ATOM 2445 N N . GLN A 1 304 ? -18.971 2.139 14.542 1.00 98.50 304 GLN A N 1
ATOM 2446 C CA . GLN A 1 304 ? -17.652 2.764 14.653 1.00 98.50 304 GLN A CA 1
ATOM 2447 C C . GLN A 1 304 ? -17.345 3.100 16.107 1.00 98.50 304 GLN A C 1
ATOM 2449 O O . GLN A 1 304 ? -18.075 3.857 16.752 1.00 98.50 304 GLN A O 1
ATOM 2454 N N . TRP A 1 305 ? -16.218 2.601 16.603 1.00 98.62 305 TRP A N 1
ATOM 2455 C CA . TRP A 1 305 ? -15.680 3.002 17.896 1.00 98.62 305 TRP A CA 1
ATOM 2456 C C . TRP A 1 305 ? -14.606 4.058 17.692 1.00 98.62 305 TRP A C 1
ATOM 2458 O O . TRP A 1 305 ? -13.546 3.769 17.149 1.00 98.62 305 TRP A O 1
ATOM 2468 N N . PHE A 1 306 ? -14.871 5.279 18.158 1.00 98.50 306 PHE A N 1
ATOM 2469 C CA . PHE A 1 306 ? -13.864 6.335 18.221 1.00 98.50 306 PHE A CA 1
ATOM 2470 C C . PHE A 1 306 ? -13.113 6.250 19.554 1.00 98.50 306 PHE A C 1
ATOM 2472 O O . PHE A 1 306 ? -13.671 6.560 20.614 1.00 98.50 306 PHE A O 1
ATOM 2479 N N . ILE A 1 307 ? -11.861 5.812 19.500 1.00 98.50 307 ILE A N 1
ATOM 2480 C CA . ILE A 1 307 ? -11.083 5.379 20.657 1.00 98.50 307 ILE A CA 1
ATOM 2481 C C . ILE A 1 307 ? -10.052 6.458 20.999 1.00 98.50 307 ILE A C 1
ATOM 2483 O O . ILE A 1 307 ? -9.124 6.732 20.244 1.00 98.50 307 ILE A O 1
ATOM 2487 N N . GLU A 1 308 ? -10.234 7.103 22.151 1.00 96.31 308 GLU A N 1
ATOM 2488 C CA . GLU A 1 308 ? -9.396 8.234 22.581 1.00 96.31 308 GLU A CA 1
ATOM 2489 C C . GLU A 1 308 ? -8.235 7.811 23.491 1.00 96.31 308 GLU A C 1
ATOM 2491 O O . GLU A 1 308 ? -7.259 8.547 23.627 1.00 96.31 308 GLU A O 1
ATOM 2496 N N . ASP A 1 309 ? -8.339 6.636 24.112 1.00 95.62 309 ASP A N 1
ATOM 2497 C CA . ASP A 1 309 ? -7.411 6.143 25.124 1.00 95.62 309 ASP A CA 1
ATOM 2498 C C . ASP A 1 309 ? -7.448 4.608 25.232 1.00 95.62 309 ASP A C 1
ATOM 2500 O O . ASP A 1 309 ? -8.326 3.941 24.681 1.00 95.62 309 ASP A O 1
ATOM 2504 N N . GLU A 1 310 ? -6.477 4.036 25.947 1.00 94.94 310 GLU A N 1
ATOM 2505 C CA . GLU A 1 310 ? -6.307 2.582 26.059 1.00 94.94 310 GLU A CA 1
ATOM 2506 C C . GLU A 1 310 ? -7.440 1.872 26.814 1.00 94.94 310 GLU A C 1
ATOM 2508 O O . GLU A 1 310 ? -7.721 0.709 26.522 1.00 94.94 310 GLU A O 1
ATOM 2513 N N . ASN A 1 311 ? -8.121 2.541 27.752 1.00 95.94 311 ASN A N 1
ATOM 2514 C CA . ASN A 1 311 ? -9.251 1.925 28.452 1.00 95.94 311 ASN A CA 1
ATOM 2515 C C . ASN A 1 311 ? -10.418 1.735 27.484 1.00 95.94 311 ASN A C 1
ATOM 2517 O O . ASN A 1 311 ? -10.988 0.646 27.403 1.00 95.94 311 ASN A O 1
ATOM 2521 N N . ARG A 1 312 ? -10.708 2.764 26.683 1.00 97.62 312 ARG A N 1
ATOM 2522 C CA . ARG A 1 312 ? -11.717 2.682 25.621 1.00 97.62 312 ARG A CA 1
ATOM 2523 C C . ARG A 1 312 ? -11.339 1.689 24.535 1.00 97.62 312 ARG A C 1
ATOM 2525 O O . ARG A 1 312 ? -12.221 1.023 24.005 1.00 97.62 312 ARG A O 1
ATOM 2532 N N . GLU A 1 313 ? -10.053 1.557 24.219 1.00 97.81 313 GLU A N 1
ATOM 2533 C CA . GLU A 1 313 ? -9.589 0.552 23.263 1.00 97.81 313 GLU A CA 1
ATOM 2534 C C . GLU A 1 313 ? -9.917 -0.859 23.757 1.00 97.81 313 GLU A C 1
ATOM 2536 O O . GLU A 1 313 ? -10.495 -1.660 23.024 1.00 97.81 313 GLU A O 1
ATOM 2541 N N . LYS A 1 314 ? -9.623 -1.151 25.029 1.00 97.44 314 LYS A N 1
ATOM 2542 C CA . LYS A 1 314 ? -9.949 -2.441 25.645 1.00 97.44 314 LYS A CA 1
ATOM 2543 C C . LYS A 1 314 ? -11.447 -2.731 25.614 1.00 97.44 314 LYS A C 1
ATOM 2545 O O . LYS A 1 314 ? -11.848 -3.865 25.354 1.00 97.44 314 LYS A O 1
ATOM 2550 N N . GLU A 1 315 ? -12.274 -1.731 25.907 1.00 97.50 315 GLU A N 1
ATOM 2551 C CA . GLU A 1 315 ? -13.734 -1.854 25.868 1.00 97.50 315 GLU A CA 1
ATOM 2552 C C . GLU A 1 315 ? -14.251 -2.084 24.444 1.00 97.50 315 GLU A C 1
ATOM 2554 O O . GLU A 1 315 ? -15.036 -3.009 24.231 1.00 97.50 315 GLU A O 1
ATOM 2559 N N . ALA A 1 316 ? -13.761 -1.315 23.469 1.00 97.62 316 ALA A N 1
ATOM 2560 C CA . ALA A 1 316 ? -14.125 -1.451 22.062 1.00 97.62 316 ALA A CA 1
ATOM 2561 C C . ALA A 1 316 ? -13.753 -2.834 21.514 1.00 97.62 316 ALA A C 1
ATOM 2563 O O . ALA A 1 316 ? -14.593 -3.497 20.914 1.00 97.62 316 ALA A O 1
ATOM 2564 N N . LEU A 1 317 ? -12.540 -3.326 21.789 1.00 96.12 317 LEU A N 1
ATOM 2565 C CA . LEU A 1 317 ? -12.102 -4.657 21.353 1.00 96.12 317 LEU A CA 1
ATOM 2566 C C . LEU A 1 317 ? -12.942 -5.778 21.972 1.00 96.12 317 LEU A C 1
ATOM 2568 O O . LEU A 1 317 ? -13.261 -6.749 21.289 1.00 96.12 317 LEU A O 1
ATOM 2572 N N . LYS A 1 318 ? -13.339 -5.651 23.247 1.00 94.81 318 LYS A N 1
ATOM 2573 C CA . LYS A 1 318 ? -14.245 -6.613 23.897 1.00 94.81 318 LYS A CA 1
ATOM 2574 C C . LYS A 1 318 ? -15.626 -6.627 23.247 1.00 94.81 318 LYS A C 1
ATOM 2576 O O . LYS A 1 318 ? -16.174 -7.706 23.031 1.00 94.81 318 LYS A O 1
ATOM 2581 N N . GLN A 1 319 ? -16.188 -5.452 22.965 1.00 95.00 319 GLN A N 1
ATOM 2582 C CA . GLN A 1 319 ? -17.488 -5.334 22.300 1.00 95.00 319 GLN A CA 1
ATOM 2583 C C . GLN A 1 319 ? -17.418 -5.913 20.886 1.00 95.00 319 GLN A C 1
ATOM 2585 O O . GLN A 1 319 ? -18.189 -6.815 20.569 1.00 95.00 319 GLN A O 1
ATOM 2590 N N . PHE A 1 320 ? -16.420 -5.496 20.105 1.00 94.88 320 PHE A N 1
ATOM 2591 C CA . PHE A 1 320 ? -16.133 -6.008 18.768 1.00 94.88 320 PHE A CA 1
ATOM 2592 C C . PHE A 1 320 ? -16.014 -7.538 18.742 1.00 94.88 320 PHE A C 1
ATOM 2594 O O . PHE A 1 320 ? -16.703 -8.197 17.965 1.00 94.88 320 PHE A O 1
ATOM 2601 N N . ALA A 1 321 ? -15.200 -8.116 19.632 1.00 91.50 321 ALA A N 1
ATOM 2602 C CA . ALA A 1 321 ? -14.994 -9.561 19.711 1.00 91.50 321 ALA A CA 1
ATOM 2603 C C . ALA A 1 321 ? -16.267 -10.337 20.064 1.00 91.50 321 ALA A C 1
ATOM 2605 O O . ALA A 1 321 ? -16.398 -11.497 19.686 1.00 91.50 321 ALA A O 1
ATOM 2606 N N . ASN A 1 322 ? -17.178 -9.736 20.832 1.00 91.06 322 ASN A N 1
ATOM 2607 C CA . ASN A 1 322 ? -18.413 -10.387 21.248 1.00 91.06 322 ASN A CA 1
ATOM 2608 C C . ASN A 1 322 ? -19.521 -10.266 20.194 1.00 91.06 322 ASN A C 1
ATOM 2610 O O . ASN A 1 322 ? -20.230 -11.240 19.944 1.00 91.06 322 ASN A O 1
ATOM 2614 N N . GLU A 1 323 ? -19.674 -9.079 19.609 1.00 91.94 323 GLU A N 1
ATOM 2615 C CA . GLU A 1 323 ? -20.743 -8.747 18.664 1.00 91.94 323 GLU A CA 1
ATOM 2616 C C . GLU A 1 323 ? -20.502 -9.365 17.285 1.00 91.94 323 GLU A C 1
ATOM 2618 O O . GLU A 1 323 ? -21.425 -9.914 16.690 1.00 91.94 323 GLU A O 1
ATOM 2623 N N . PHE A 1 324 ? -19.251 -9.361 16.819 1.00 91.56 324 PHE A N 1
ATOM 2624 C CA . PHE A 1 324 ? -18.881 -9.815 15.478 1.00 91.56 324 PHE A CA 1
ATOM 2625 C C . PHE A 1 324 ? -18.141 -11.159 15.474 1.00 91.56 324 PHE A C 1
ATOM 2627 O O . PHE A 1 324 ? -17.395 -11.458 14.544 1.00 91.56 324 PHE A O 1
ATOM 2634 N N . LYS A 1 325 ? -18.321 -11.980 16.515 1.00 88.31 325 LYS A N 1
ATOM 2635 C CA . LYS A 1 325 ? -17.728 -13.325 16.588 1.00 88.31 325 LYS A CA 1
ATOM 2636 C C . LYS A 1 325 ? -18.247 -14.235 15.475 1.00 88.31 325 LYS A C 1
ATOM 2638 O O . LYS A 1 325 ? -19.408 -14.147 15.093 1.00 88.31 325 LYS A O 1
ATOM 2643 N N . ASP A 1 326 ? -17.409 -15.180 15.052 1.00 87.50 326 ASP A N 1
ATOM 2644 C CA . ASP A 1 326 ? -17.765 -16.231 14.085 1.00 87.50 326 ASP A CA 1
ATOM 2645 C C . ASP A 1 326 ? -18.189 -15.715 12.693 1.00 87.50 326 ASP A C 1
ATOM 2647 O O . ASP A 1 326 ? -18.774 -16.466 11.916 1.00 87.50 326 ASP A O 1
ATOM 2651 N N . LEU A 1 327 ? -17.874 -14.458 12.364 1.00 92.25 327 LEU A N 1
ATOM 2652 C CA . LEU A 1 327 ? -18.110 -13.862 11.050 1.00 92.25 327 LEU A CA 1
ATOM 2653 C C . LEU A 1 327 ? -16.831 -13.835 10.209 1.00 92.25 327 LEU A C 1
ATOM 2655 O O . LEU A 1 327 ? -15.710 -13.978 10.704 1.00 92.25 327 LEU A O 1
ATOM 2659 N N . VAL A 1 328 ? -17.019 -13.632 8.911 1.00 95.06 328 VAL A N 1
ATOM 2660 C CA . VAL A 1 328 ? -15.952 -13.416 7.941 1.00 95.06 328 VAL A CA 1
ATOM 2661 C C . VAL A 1 328 ? -15.733 -11.935 7.730 1.00 95.06 328 VAL A C 1
ATOM 2663 O O . VAL A 1 328 ? -16.663 -11.203 7.406 1.00 95.06 328 VAL A O 1
ATOM 2666 N N . TYR A 1 329 ? -14.486 -11.509 7.821 1.00 95.88 329 TYR A N 1
ATOM 2667 C CA . TYR A 1 329 ? -14.113 -10.119 7.628 1.00 95.88 329 TYR A CA 1
ATOM 2668 C C . TYR A 1 329 ? -13.660 -9.914 6.185 1.00 95.88 329 TYR A C 1
ATOM 2670 O O . TYR A 1 329 ? -12.665 -10.491 5.743 1.00 95.88 329 TYR A O 1
ATOM 2678 N N . ILE A 1 330 ? -14.407 -9.105 5.446 1.00 98.12 330 ILE A N 1
ATOM 2679 C CA . ILE A 1 330 ? -14.027 -8.627 4.123 1.00 98.12 330 ILE A CA 1
ATOM 2680 C C . ILE A 1 330 ? -13.199 -7.361 4.308 1.00 98.12 330 ILE A C 1
ATOM 2682 O O . ILE A 1 330 ? -13.659 -6.402 4.929 1.00 98.12 330 ILE A O 1
ATOM 2686 N N . THR A 1 331 ? -11.989 -7.359 3.758 1.00 96.94 331 THR A N 1
ATOM 2687 C CA . THR A 1 331 ? -11.068 -6.215 3.819 1.00 96.94 331 THR A CA 1
ATOM 2688 C C . THR A 1 331 ? -10.444 -5.952 2.454 1.00 96.94 331 THR A C 1
ATOM 2690 O O . THR A 1 331 ? -10.492 -6.803 1.559 1.00 96.94 331 THR A O 1
ATOM 2693 N N . TYR A 1 332 ? -9.808 -4.792 2.295 1.00 95.75 332 TYR A N 1
ATOM 2694 C CA . TYR A 1 332 ? -8.957 -4.500 1.147 1.00 95.75 332 TYR A CA 1
ATOM 2695 C C . TYR A 1 332 ? -7.500 -4.355 1.594 1.00 95.75 332 TYR A C 1
ATOM 2697 O O . TYR A 1 332 ? -7.131 -3.367 2.212 1.00 95.75 332 TYR A O 1
ATOM 2705 N N . ALA A 1 333 ? -6.650 -5.343 1.293 1.00 87.25 333 ALA A N 1
ATOM 2706 C CA . ALA A 1 333 ? -5.254 -5.413 1.751 1.00 87.25 333 ALA A CA 1
ATOM 2707 C C . ALA A 1 333 ? -5.056 -5.470 3.288 1.00 87.25 333 ALA A C 1
ATOM 2709 O O . ALA A 1 333 ? -3.912 -5.444 3.776 1.00 87.25 333 ALA A O 1
ATOM 2710 N N . GLY A 1 334 ? -6.138 -5.642 4.054 1.00 85.44 334 GLY A N 1
ATOM 2711 C CA . GLY A 1 334 ? -6.125 -5.662 5.514 1.00 85.44 334 GLY A CA 1
ATOM 2712 C C . GLY A 1 334 ? -5.418 -6.863 6.137 1.00 85.44 334 GLY A C 1
ATOM 2713 O O . GLY A 1 334 ? -4.985 -6.804 7.288 1.00 85.44 334 GLY A O 1
ATOM 2714 N N . ARG A 1 335 ? -5.170 -7.938 5.373 1.00 85.25 335 ARG A N 1
ATOM 2715 C CA . ARG A 1 335 ? -4.274 -9.021 5.820 1.00 85.25 335 ARG A CA 1
ATOM 2716 C C . ARG A 1 335 ? -2.878 -8.493 6.149 1.00 85.25 335 ARG A C 1
ATOM 2718 O O . ARG A 1 335 ? -2.226 -9.006 7.058 1.00 85.25 335 ARG A O 1
ATOM 2725 N N . SER A 1 336 ? -2.400 -7.513 5.379 1.00 76.31 336 SER A N 1
ATOM 2726 C CA . SER A 1 336 ? -1.075 -6.916 5.565 1.00 76.31 336 SER A CA 1
ATOM 2727 C C . SER A 1 336 ? -1.071 -5.650 6.420 1.00 76.31 336 SER A C 1
ATOM 2729 O O . SER A 1 336 ? -0.020 -5.336 6.977 1.00 76.31 336 SER A O 1
ATOM 2731 N N . ALA A 1 337 ? -2.208 -4.958 6.525 1.00 76.75 337 ALA A N 1
ATOM 2732 C CA . ALA A 1 337 ? -2.349 -3.691 7.240 1.00 76.75 337 ALA A CA 1
ATOM 2733 C C . ALA A 1 337 ? -3.037 -3.879 8.608 1.00 76.75 337 ALA A C 1
ATOM 2735 O O . ALA A 1 337 ? -2.362 -3.872 9.640 1.00 76.75 337 ALA A O 1
ATOM 2736 N N . ASP A 1 338 ? -4.345 -4.143 8.612 1.00 88.69 338 ASP A N 1
ATOM 2737 C CA . ASP A 1 338 ? -5.192 -4.134 9.812 1.00 88.69 338 ASP A CA 1
ATOM 2738 C C . ASP A 1 338 ? -4.953 -5.310 10.759 1.00 88.69 338 ASP A C 1
ATOM 2740 O O . ASP A 1 338 ? -4.785 -5.130 11.968 1.00 88.69 338 ASP A O 1
ATOM 2744 N N . LEU A 1 339 ? -4.929 -6.537 10.225 1.00 88.12 339 LEU A N 1
ATOM 2745 C CA . LEU A 1 339 ? -4.889 -7.757 11.033 1.00 88.12 339 LEU A CA 1
ATOM 2746 C C . LEU A 1 339 ? -3.659 -7.817 11.962 1.00 88.12 339 LEU A C 1
ATOM 2748 O O . LEU A 1 339 ? -3.828 -8.140 13.142 1.00 88.12 339 LEU A O 1
ATOM 2752 N N . PRO A 1 340 ? -2.432 -7.482 11.506 1.00 85.12 340 PRO A N 1
ATOM 2753 C CA . PRO A 1 340 ? -1.279 -7.395 12.395 1.00 85.12 340 PRO A CA 1
ATOM 2754 C C . PRO A 1 340 ? -1.489 -6.436 13.570 1.00 85.12 340 PRO A C 1
ATOM 2756 O O . PRO A 1 340 ? -1.084 -6.755 14.689 1.00 85.12 340 PRO A O 1
ATOM 2759 N N . THR A 1 341 ? -2.107 -5.276 13.340 1.00 88.31 341 THR A N 1
ATOM 2760 C CA . THR A 1 341 ? -2.375 -4.295 14.399 1.00 88.31 341 THR A CA 1
ATOM 2761 C C . THR A 1 341 ? -3.455 -4.795 15.349 1.00 88.31 341 THR A C 1
ATOM 2763 O O . THR A 1 341 ? -3.243 -4.770 16.561 1.00 88.31 341 THR A O 1
ATOM 2766 N N . LEU A 1 342 ? -4.551 -5.346 14.822 1.00 92.56 342 LEU A N 1
ATOM 2767 C CA . LEU A 1 342 ? -5.630 -5.928 15.616 1.00 92.56 342 LEU A CA 1
ATOM 2768 C C . LEU A 1 342 ? -5.101 -6.990 16.590 1.00 92.56 342 LEU A C 1
ATOM 2770 O O . LEU A 1 342 ? -5.330 -6.891 17.795 1.00 92.56 342 LEU A O 1
ATOM 2774 N N . ILE A 1 343 ? -4.318 -7.956 16.094 1.00 90.19 343 ILE A N 1
ATOM 2775 C CA . ILE A 1 343 ? -3.714 -9.017 16.918 1.00 90.19 343 ILE A CA 1
ATOM 2776 C C . ILE A 1 343 ? -2.820 -8.415 18.010 1.00 90.19 343 ILE A C 1
ATOM 2778 O O . ILE A 1 343 ? -2.900 -8.814 19.176 1.00 90.19 343 ILE A O 1
ATOM 2782 N N . LYS A 1 344 ? -1.979 -7.428 17.664 1.00 90.81 344 LYS A N 1
ATOM 2783 C CA . LYS A 1 344 ? -1.127 -6.751 18.653 1.00 90.81 344 LYS A CA 1
ATOM 2784 C C . LYS A 1 344 ? -1.961 -6.060 19.738 1.00 90.81 344 LYS A C 1
ATOM 2786 O O . LYS A 1 344 ? -1.571 -6.129 20.902 1.00 90.81 344 LYS A O 1
ATOM 2791 N N . CYS A 1 345 ? -3.089 -5.436 19.395 1.00 93.94 345 CYS A N 1
ATOM 2792 C CA . CYS A 1 345 ? -3.971 -4.772 20.358 1.00 93.94 345 CYS A CA 1
ATOM 2793 C C . CYS A 1 345 ? -4.714 -5.767 21.267 1.00 93.94 345 CYS A C 1
ATOM 2795 O O . CYS A 1 345 ? -4.753 -5.556 22.479 1.00 93.94 345 CYS A O 1
ATOM 2797 N N . PHE A 1 346 ? -5.226 -6.884 20.732 1.00 94.62 346 PHE A N 1
ATOM 2798 C CA . PHE A 1 346 ? -5.806 -7.967 21.546 1.00 94.62 346 PHE A CA 1
ATOM 2799 C C . PHE A 1 346 ? -4.796 -8.499 22.564 1.00 94.62 346 PHE A C 1
ATOM 2801 O O . PHE A 1 346 ? -5.094 -8.585 23.757 1.00 94.62 346 PHE A O 1
ATOM 2808 N N . LYS A 1 347 ? -3.568 -8.768 22.103 1.00 93.38 347 LYS A N 1
ATOM 2809 C CA . LYS A 1 347 ? -2.473 -9.214 22.964 1.00 93.38 347 LYS A CA 1
ATOM 2810 C C . LYS A 1 347 ? -2.100 -8.167 24.013 1.00 93.38 347 LYS A C 1
ATOM 2812 O O . LYS A 1 347 ? -1.918 -8.529 25.171 1.00 93.38 347 LYS A O 1
ATOM 2817 N N . LYS A 1 348 ? -1.996 -6.888 23.627 1.00 94.06 348 LYS A N 1
ATOM 2818 C CA . LYS A 1 348 ? -1.688 -5.776 24.545 1.00 94.06 348 LYS A CA 1
ATOM 2819 C C . LYS A 1 348 ? -2.675 -5.725 25.713 1.00 94.06 348 LYS A C 1
ATOM 2821 O O . LYS A 1 348 ? -2.265 -5.499 26.843 1.00 94.06 348 LYS A O 1
ATOM 2826 N N . HIS A 1 349 ? -3.957 -5.946 25.436 1.00 95.56 349 HIS A N 1
ATOM 2827 C CA . HIS A 1 349 ? -5.032 -5.848 26.426 1.00 95.56 349 HIS A CA 1
ATOM 2828 C C . HIS A 1 349 ? -5.352 -7.151 27.160 1.00 95.56 349 HIS A C 1
ATOM 2830 O O . HIS A 1 349 ? -6.317 -7.180 27.934 1.00 95.56 349 HIS A O 1
ATOM 2836 N N . GLU A 1 350 ? -4.555 -8.199 26.926 1.00 94.75 350 GLU A N 1
ATOM 2837 C CA . GLU A 1 350 ? -4.745 -9.545 27.480 1.00 94.75 350 GLU A CA 1
ATOM 2838 C C . GLU A 1 350 ? -6.148 -10.102 27.182 1.00 94.75 350 GLU A C 1
ATOM 2840 O O . GLU A 1 350 ? -6.783 -10.749 28.016 1.00 94.75 350 GLU A O 1
ATOM 2845 N N . LEU A 1 351 ? -6.667 -9.804 25.988 1.00 91.94 351 LEU A N 1
ATOM 2846 C CA . LEU A 1 351 ? -7.961 -10.297 25.535 1.00 91.94 351 LEU A CA 1
ATOM 2847 C C . LEU A 1 351 ? -7.779 -11.634 24.811 1.00 91.94 351 LEU A C 1
ATOM 2849 O O . LEU A 1 351 ? -6.822 -11.780 24.047 1.00 91.94 351 LEU A O 1
ATOM 2853 N N . PRO A 1 352 ? -8.688 -12.608 25.009 1.00 85.94 352 PRO A N 1
ATOM 2854 C CA . PRO A 1 352 ? -8.681 -13.809 24.192 1.00 85.94 352 PRO A CA 1
ATOM 2855 C C . PRO A 1 352 ? -8.893 -13.396 22.737 1.00 85.94 352 PRO A C 1
ATOM 2857 O O . PRO A 1 352 ? -9.823 -12.644 22.434 1.00 85.94 352 PRO A O 1
ATOM 2860 N N . GLU A 1 353 ? -8.024 -13.869 21.846 1.00 72.38 353 GLU A N 1
ATOM 2861 C CA . GLU A 1 353 ? -8.231 -13.696 20.413 1.00 72.38 353 GLU A CA 1
ATOM 2862 C C . GLU A 1 353 ? -9.613 -14.263 20.072 1.00 72.38 353 GLU A C 1
ATOM 2864 O O . GLU A 1 353 ? -9.935 -15.406 20.423 1.00 72.38 353 GLU A O 1
ATOM 2869 N N . ALA A 1 354 ? -10.463 -13.445 19.442 1.00 63.06 354 ALA A N 1
ATOM 2870 C CA . ALA A 1 354 ? -11.707 -13.954 18.886 1.00 63.06 354 ALA A CA 1
ATOM 2871 C C . ALA A 1 354 ? -11.345 -15.121 17.952 1.00 63.06 354 ALA A C 1
ATOM 2873 O O . ALA A 1 354 ? -10.314 -15.060 17.278 1.00 63.06 354 ALA A O 1
ATOM 2874 N N . ARG A 1 355 ? -12.142 -16.203 17.971 1.00 60.88 355 ARG A N 1
ATOM 2875 C CA . ARG A 1 355 ? -11.940 -17.404 17.135 1.00 60.88 355 ARG A CA 1
ATOM 2876 C C . ARG A 1 355 ? -11.406 -16.983 15.764 1.00 60.88 355 ARG A C 1
ATOM 2878 O O . ARG A 1 355 ? -12.078 -16.190 15.120 1.00 60.88 355 ARG A O 1
ATOM 2885 N N . ASN A 1 356 ? -10.210 -17.469 15.400 1.00 66.25 356 ASN A N 1
ATOM 2886 C CA . ASN A 1 356 ? -9.433 -17.125 14.198 1.00 66.25 356 ASN A CA 1
ATOM 2887 C C . ASN A 1 356 ? -10.156 -16.157 13.248 1.00 66.25 356 ASN A C 1
ATOM 2889 O O . ASN A 1 356 ? -11.018 -16.612 12.496 1.00 66.25 356 ASN A O 1
ATOM 2893 N N . PHE A 1 357 ? -9.801 -14.865 13.270 1.00 81.56 357 PHE A N 1
ATOM 2894 C CA . PHE A 1 357 ? -10.338 -13.858 12.346 1.00 81.56 357 PHE A CA 1
ATOM 2895 C C . PHE A 1 357 ? -10.225 -14.362 10.905 1.00 81.56 357 PHE A C 1
ATOM 2897 O O . PHE A 1 357 ? -9.145 -14.355 10.308 1.00 81.56 357 PHE A O 1
ATOM 2904 N N . TYR A 1 358 ? -11.330 -14.862 10.358 1.00 88.75 358 TYR A N 1
ATOM 2905 C CA . TYR A 1 358 ? -11.328 -15.407 9.014 1.00 88.75 358 TYR A CA 1
ATOM 2906 C C . TYR A 1 358 ? -11.487 -14.243 8.047 1.00 88.75 358 TYR A C 1
ATOM 2908 O O . TYR A 1 358 ? -12.561 -13.655 7.950 1.00 88.75 358 TYR A O 1
ATOM 2916 N N . ILE A 1 359 ? -10.398 -13.889 7.369 1.00 92.44 359 ILE A N 1
ATOM 2917 C CA . ILE A 1 359 ? -10.363 -12.757 6.445 1.00 92.44 359 ILE A CA 1
ATOM 2918 C C . ILE A 1 359 ? -10.440 -13.253 5.008 1.00 92.44 359 ILE A C 1
ATOM 2920 O O . ILE A 1 359 ? -9.661 -14.122 4.607 1.00 92.44 359 ILE A O 1
ATOM 2924 N N . ILE A 1 360 ? -11.325 -12.633 4.233 1.00 95.50 360 ILE A N 1
ATOM 2925 C CA . ILE A 1 360 ? -11.249 -12.604 2.774 1.00 95.50 360 ILE A CA 1
ATOM 2926 C C . ILE A 1 360 ? -10.704 -11.230 2.400 1.00 95.50 360 ILE A C 1
ATOM 2928 O O . ILE A 1 360 ? -11.364 -10.210 2.594 1.00 95.50 360 ILE A O 1
ATOM 2932 N N . ASP A 1 361 ? -9.487 -11.210 1.875 1.00 95.00 361 ASP A N 1
ATOM 2933 C CA . ASP A 1 361 ? -8.827 -9.981 1.461 1.00 95.00 361 ASP A CA 1
ATOM 2934 C C . ASP A 1 361 ? -9.065 -9.775 -0.035 1.00 95.00 361 ASP A C 1
ATOM 2936 O O . ASP A 1 361 ? -8.522 -10.503 -0.870 1.00 95.00 361 ASP A O 1
ATOM 2940 N N . LEU A 1 362 ? -9.885 -8.788 -0.391 1.00 96.56 362 LEU A N 1
ATOM 2941 C CA . LEU A 1 362 ? -10.280 -8.534 -1.777 1.00 96.56 362 LEU A CA 1
ATOM 2942 C C . LEU A 1 362 ? -9.074 -8.328 -2.696 1.00 96.56 362 LEU A C 1
ATOM 2944 O O . LEU A 1 362 ? -9.086 -8.788 -3.842 1.00 96.56 362 LEU A O 1
ATOM 2948 N N . PHE A 1 363 ? -8.020 -7.674 -2.201 1.00 92.75 363 PHE A N 1
ATOM 2949 C CA . PHE A 1 363 ? -6.823 -7.429 -2.989 1.00 92.75 363 PHE A CA 1
ATOM 2950 C C . PHE A 1 363 ? -6.021 -8.715 -3.182 1.00 92.75 363 PHE A C 1
ATOM 2952 O O . PHE A 1 363 ? -5.758 -9.106 -4.318 1.00 92.75 363 PHE A O 1
ATOM 2959 N N . TYR A 1 364 ? -5.644 -9.391 -2.096 1.00 86.88 364 TYR A N 1
ATOM 2960 C CA . TYR A 1 364 ? -4.738 -10.539 -2.187 1.00 86.88 364 TYR A CA 1
ATOM 2961 C C . TYR A 1 364 ? -5.407 -11.848 -2.608 1.00 86.88 364 TYR A C 1
ATOM 2963 O O . TYR A 1 364 ? -4.708 -12.718 -3.115 1.00 86.88 364 TYR A O 1
ATOM 2971 N N . ASP A 1 365 ? -6.712 -12.015 -2.402 1.00 91.56 365 ASP A N 1
ATOM 2972 C CA . ASP A 1 365 ? -7.391 -13.291 -2.659 1.00 91.56 365 ASP A CA 1
ATOM 2973 C C . ASP A 1 365 ? -8.174 -13.302 -3.974 1.00 91.56 365 ASP A C 1
ATOM 2975 O O . ASP A 1 365 ? -8.472 -14.376 -4.497 1.00 91.56 365 ASP A O 1
ATOM 2979 N N . ILE A 1 366 ? -8.526 -12.128 -4.513 1.00 92.88 366 ILE A N 1
ATOM 2980 C CA . ILE A 1 366 ? -9.442 -12.025 -5.660 1.00 92.88 366 ILE A CA 1
ATOM 2981 C C . ILE A 1 366 ? -8.865 -11.148 -6.771 1.00 92.88 366 ILE A C 1
ATOM 2983 O O . ILE A 1 366 ? -8.714 -11.611 -7.901 1.00 92.88 366 ILE A O 1
ATOM 2987 N N . ILE A 1 367 ? -8.541 -9.890 -6.467 1.00 91.94 367 ILE A N 1
ATOM 2988 C CA . ILE A 1 367 ? -8.147 -8.900 -7.479 1.00 91.94 367 ILE A CA 1
ATOM 2989 C C . ILE A 1 367 ? -6.716 -9.134 -7.965 1.00 91.94 367 ILE A C 1
ATOM 2991 O O . ILE A 1 367 ? -6.443 -8.997 -9.154 1.00 91.94 367 ILE A O 1
ATOM 2995 N N . GLU A 1 368 ? -5.794 -9.471 -7.066 1.00 86.06 368 GLU A N 1
ATOM 2996 C CA . GLU A 1 368 ? -4.363 -9.573 -7.352 1.00 86.06 368 GLU A CA 1
ATOM 2997 C C . GLU A 1 368 ? -3.656 -10.688 -6.541 1.00 86.06 368 GLU A C 1
ATOM 2999 O O . GLU A 1 368 ? -2.619 -10.440 -5.915 1.00 86.06 368 GLU A O 1
ATOM 3004 N N . PRO A 1 369 ? -4.130 -11.950 -6.574 1.00 83.44 369 PRO A N 1
ATOM 3005 C CA . PRO A 1 369 ? -3.414 -13.074 -5.960 1.00 83.44 369 PRO A CA 1
ATOM 3006 C C . PRO A 1 369 ? -2.047 -13.357 -6.599 1.00 83.44 369 PRO A C 1
ATOM 3008 O O . PRO A 1 369 ? -1.194 -14.006 -5.989 1.00 83.44 369 PRO A O 1
ATOM 3011 N N . ARG A 1 370 ? -1.801 -12.867 -7.829 1.00 73.81 370 ARG A N 1
ATOM 3012 C CA . ARG A 1 370 ? -0.517 -12.973 -8.565 1.00 73.81 370 ARG A CA 1
ATOM 3013 C C . ARG A 1 370 ? -0.024 -14.397 -8.813 1.00 73.81 370 ARG A C 1
ATOM 3015 O O . ARG A 1 370 ? 1.132 -14.603 -9.192 1.00 73.81 370 ARG A O 1
ATOM 3022 N N . ARG A 1 371 ? -0.896 -15.384 -8.640 1.00 80.38 371 ARG A N 1
ATOM 3023 C CA . ARG A 1 371 ? -0.640 -16.791 -8.940 1.00 80.38 371 ARG A CA 1
ATOM 3024 C C . ARG A 1 371 ? -1.570 -17.192 -10.081 1.00 80.38 371 ARG A C 1
ATOM 3026 O O . ARG A 1 371 ? -2.775 -17.042 -9.914 1.00 80.38 371 ARG A O 1
ATOM 3033 N N . PRO A 1 372 ? -1.057 -17.725 -11.205 1.00 79.00 372 PRO A N 1
ATOM 3034 C CA . PRO A 1 372 ? -1.879 -18.032 -12.380 1.00 79.00 372 PRO A CA 1
ATOM 3035 C C . PRO A 1 372 ? -3.129 -18.858 -12.068 1.00 79.00 372 PRO A C 1
ATOM 3037 O O . PRO A 1 372 ? -4.210 -18.546 -12.537 1.00 79.00 372 PRO A O 1
ATOM 3040 N N . ARG A 1 373 ? -3.004 -19.861 -11.189 1.00 85.12 373 ARG A N 1
ATOM 3041 C CA . ARG A 1 373 ? -4.121 -20.741 -10.800 1.00 85.12 373 ARG A CA 1
ATOM 3042 C C . ARG A 1 373 ? -5.173 -20.075 -9.905 1.00 85.12 373 ARG A C 1
ATOM 3044 O O . ARG A 1 373 ? -6.266 -20.610 -9.765 1.00 85.12 373 ARG A O 1
ATOM 3051 N N . GLU A 1 374 ? -4.829 -18.966 -9.258 1.00 88.31 374 GLU A N 1
ATOM 3052 C CA . GLU A 1 374 ? -5.711 -18.244 -8.332 1.00 88.31 374 GLU A CA 1
ATOM 3053 C C . GLU A 1 374 ? -6.278 -16.964 -8.967 1.00 88.31 374 GLU A C 1
ATOM 3055 O O . GLU A 1 374 ? -7.348 -16.512 -8.571 1.00 88.31 374 GLU A O 1
ATOM 3060 N N . GLN A 1 375 ? -5.601 -16.394 -9.972 1.00 93.00 375 GLN A N 1
ATOM 3061 C CA . GLN A 1 375 ? -6.044 -15.194 -10.679 1.00 93.00 375 GLN A CA 1
ATOM 3062 C C . GLN A 1 375 ? -7.207 -15.522 -11.620 1.00 93.00 375 GLN A C 1
ATOM 3064 O O . GLN A 1 375 ? -7.019 -16.002 -12.734 1.00 93.00 375 GLN A O 1
ATOM 3069 N N . LYS A 1 376 ? -8.425 -15.242 -11.162 1.00 92.88 376 LYS A N 1
ATOM 3070 C CA . LYS A 1 376 ? -9.658 -15.570 -11.895 1.00 92.88 376 LYS A CA 1
ATOM 3071 C C . LYS A 1 376 ? -10.293 -14.381 -12.601 1.00 92.88 376 LYS A C 1
ATOM 3073 O O . LYS A 1 376 ? -11.053 -14.574 -13.546 1.00 92.88 376 LYS A O 1
ATOM 3078 N N . ILE A 1 377 ? -9.988 -13.169 -12.144 1.00 93.94 377 ILE A N 1
ATOM 3079 C CA . ILE A 1 377 ? -10.539 -11.917 -12.663 1.00 93.94 377 ILE A CA 1
ATOM 3080 C C . ILE A 1 377 ? -9.380 -11.004 -13.033 1.00 93.94 377 ILE A C 1
ATOM 3082 O O . ILE A 1 377 ? -8.432 -10.867 -12.269 1.00 93.94 377 ILE A O 1
ATOM 3086 N N . PHE A 1 378 ? -9.470 -10.349 -14.180 1.00 94.88 378 PHE A N 1
ATOM 3087 C CA . PHE A 1 378 ? -8.490 -9.383 -14.653 1.00 94.88 378 PHE A CA 1
ATOM 3088 C C . PHE A 1 378 ? -9.208 -8.058 -14.875 1.00 94.88 378 PHE A C 1
ATOM 3090 O O . PHE A 1 378 ? -9.990 -7.918 -15.814 1.00 94.88 378 PHE A O 1
ATOM 3097 N N . LEU A 1 379 ? -8.981 -7.097 -13.977 1.00 93.81 379 LEU A N 1
ATOM 3098 C CA . LEU A 1 379 ? -9.523 -5.743 -14.109 1.00 93.81 379 LEU A CA 1
ATOM 3099 C C . LEU A 1 379 ? -8.670 -4.925 -15.095 1.00 93.81 379 LEU A C 1
ATOM 3101 O O . LEU A 1 379 ? -7.440 -5.058 -15.070 1.00 93.81 379 LEU A O 1
ATOM 3105 N N . PRO A 1 380 ? -9.271 -4.036 -15.908 1.00 92.62 380 PRO A N 1
ATOM 3106 C CA . PRO A 1 380 ? -8.566 -3.198 -16.884 1.00 92.62 380 PRO A CA 1
ATOM 3107 C C . PRO A 1 380 ? -7.854 -2.000 -16.228 1.00 92.62 380 PRO A C 1
ATOM 3109 O O . PRO A 1 380 ? -7.885 -0.883 -16.732 1.00 92.62 380 PRO A O 1
ATOM 3112 N N . LEU A 1 381 ? -7.218 -2.221 -15.076 1.00 84.62 381 LEU A N 1
ATOM 3113 C CA . LEU A 1 381 ? -6.620 -1.180 -14.248 1.00 84.62 381 LEU A CA 1
ATOM 3114 C C . LEU A 1 381 ? -5.134 -1.431 -14.040 1.00 84.62 381 LEU A C 1
ATOM 3116 O O . LEU A 1 381 ? -4.734 -2.494 -13.558 1.00 84.62 381 LEU A O 1
ATOM 3120 N N . LYS A 1 382 ? -4.322 -0.413 -14.337 1.00 78.50 382 LYS A N 1
ATOM 3121 C CA . LYS A 1 382 ? -2.878 -0.401 -14.071 1.00 78.50 382 LYS A CA 1
ATOM 3122 C C . LYS A 1 382 ? -2.579 -0.313 -12.575 1.00 78.50 382 LYS A C 1
ATOM 3124 O O . LYS A 1 382 ? -1.753 -1.065 -12.059 1.00 78.50 382 LYS A O 1
ATOM 3129 N N . ILE A 1 383 ? -3.246 0.616 -11.892 1.00 76.81 383 ILE A N 1
ATOM 3130 C CA . ILE A 1 383 ? -3.159 0.821 -10.446 1.00 76.81 383 ILE A CA 1
ATOM 3131 C C . ILE A 1 383 ? -4.413 0.217 -9.822 1.00 76.81 383 ILE A C 1
ATOM 3133 O O . ILE A 1 383 ? -5.515 0.421 -10.310 1.00 76.81 383 ILE A O 1
ATOM 3137 N N . ARG A 1 384 ? -4.231 -0.567 -8.760 1.00 85.88 384 ARG A N 1
ATOM 3138 C CA . ARG A 1 384 ? -5.309 -1.298 -8.084 1.00 85.88 384 ARG A CA 1
ATOM 3139 C C . ARG A 1 384 ? -5.295 -1.007 -6.588 1.00 85.88 384 ARG A C 1
ATOM 3141 O O . ARG A 1 384 ? -5.226 -1.920 -5.770 1.00 85.88 384 ARG A O 1
ATOM 3148 N N . THR A 1 385 ? -5.255 0.271 -6.228 1.00 85.19 385 THR A N 1
ATOM 3149 C CA . THR A 1 385 ? -5.594 0.678 -4.857 1.00 85.19 385 THR A CA 1
ATOM 3150 C C . THR A 1 385 ? -7.100 0.524 -4.661 1.00 85.19 385 THR A C 1
ATOM 3152 O O . THR A 1 385 ? -7.839 0.429 -5.642 1.00 85.19 385 THR A O 1
ATOM 3155 N N . GLU A 1 386 ? -7.562 0.511 -3.412 1.00 91.25 386 GLU A N 1
ATOM 3156 C CA . GLU A 1 386 ? -8.993 0.407 -3.115 1.00 91.25 386 GLU A CA 1
ATOM 3157 C C . GLU A 1 386 ? -9.799 1.494 -3.848 1.00 91.25 386 GLU A C 1
ATOM 3159 O O . GLU A 1 386 ? -10.768 1.189 -4.538 1.00 91.25 386 GLU A O 1
ATOM 3164 N N . LYS A 1 387 ? -9.339 2.752 -3.792 1.00 88.44 387 LYS A N 1
ATOM 3165 C CA . LYS A 1 387 ? -9.985 3.897 -4.454 1.00 88.44 387 LYS A CA 1
ATOM 3166 C C . LYS A 1 387 ? -10.089 3.735 -5.972 1.00 88.44 387 LYS A C 1
ATOM 3168 O O . LYS A 1 387 ? -11.151 3.992 -6.530 1.00 88.44 387 LYS A O 1
ATOM 3173 N N . GLU A 1 388 ? -9.023 3.276 -6.630 1.00 88.00 388 GLU A N 1
ATOM 3174 C CA . GLU A 1 388 ? -9.011 3.066 -8.087 1.00 88.00 388 GLU A CA 1
ATOM 3175 C C . GLU A 1 388 ? -9.970 1.944 -8.500 1.00 88.00 388 GLU A C 1
ATOM 3177 O O . GLU A 1 388 ? -10.736 2.090 -9.451 1.00 88.00 388 GLU A O 1
ATOM 3182 N N . VAL A 1 389 ? -9.967 0.829 -7.759 1.00 94.00 389 VAL A N 1
ATOM 3183 C CA . VAL A 1 389 ? -10.865 -0.298 -8.040 1.00 94.00 389 VAL A CA 1
ATOM 3184 C C . VAL A 1 389 ? -12.318 0.085 -7.773 1.00 94.00 389 VAL A C 1
ATOM 3186 O O . VAL A 1 389 ? -13.173 -0.170 -8.618 1.00 94.00 389 VAL A O 1
ATOM 3189 N N . ALA A 1 390 ? -12.608 0.724 -6.640 1.00 96.50 390 ALA A N 1
ATOM 3190 C CA . ALA A 1 390 ? -13.951 1.187 -6.312 1.00 96.50 390 ALA A CA 1
ATOM 3191 C C . ALA A 1 390 ? -14.468 2.180 -7.365 1.00 96.50 390 ALA A C 1
ATOM 3193 O O . ALA A 1 390 ? -15.574 2.005 -7.874 1.00 96.50 390 ALA A O 1
ATOM 3194 N N . GLY A 1 391 ? -13.659 3.179 -7.738 1.00 95.06 391 GLY A N 1
ATOM 3195 C CA . GLY A 1 391 ? -14.018 4.184 -8.740 1.00 95.06 391 GLY A CA 1
ATOM 3196 C C . GLY A 1 391 ? -14.296 3.578 -10.116 1.00 95.06 391 GLY A C 1
ATOM 3197 O O . GLY A 1 391 ? -15.314 3.890 -10.730 1.00 95.06 391 GLY A O 1
ATOM 3198 N N . TYR A 1 392 ? -13.460 2.639 -10.569 1.00 94.75 392 TYR A N 1
ATOM 3199 C CA . TYR A 1 392 ? -13.708 1.882 -11.802 1.00 94.75 392 TYR A CA 1
ATOM 3200 C C . TYR A 1 392 ? -15.027 1.100 -11.763 1.00 94.75 392 TYR A C 1
ATOM 3202 O O . TYR A 1 392 ? -15.743 1.027 -12.760 1.00 94.75 392 TYR A O 1
ATOM 3210 N N . LEU A 1 393 ? -15.376 0.545 -10.602 1.00 96.06 393 LEU A N 1
ATOM 3211 C CA . LEU A 1 393 ? -16.637 -0.163 -10.380 1.00 96.06 393 LEU A CA 1
ATOM 3212 C C . LEU A 1 393 ? -17.821 0.790 -10.127 1.00 96.06 393 LEU A C 1
ATOM 3214 O O . LEU A 1 393 ? -18.901 0.335 -9.753 1.00 96.06 393 LEU A O 1
ATOM 3218 N N . GLY A 1 394 ? -17.647 2.099 -10.331 1.00 96.44 394 GLY A N 1
ATOM 3219 C CA . GLY A 1 394 ? -18.709 3.100 -10.246 1.00 96.44 394 GLY A CA 1
ATOM 3220 C C . GLY A 1 394 ? -19.000 3.611 -8.835 1.00 96.44 394 GLY A C 1
ATOM 3221 O O . GLY A 1 394 ? -20.075 4.164 -8.607 1.00 96.44 394 GLY A O 1
ATOM 3222 N N . PHE A 1 395 ? -18.088 3.423 -7.878 1.00 97.56 395 PHE A N 1
ATOM 3223 C CA . PHE A 1 395 ? -18.217 4.031 -6.555 1.00 97.56 395 PHE A CA 1
ATOM 3224 C C . PHE A 1 395 ? -18.044 5.550 -6.639 1.00 97.56 395 PHE A C 1
ATOM 3226 O O . PHE A 1 395 ? -17.118 6.048 -7.280 1.00 97.56 395 PHE A O 1
ATOM 3233 N N . VAL A 1 396 ? -18.903 6.284 -5.934 1.00 94.56 396 VAL A N 1
ATOM 3234 C CA . VAL A 1 396 ? -18.815 7.740 -5.796 1.00 94.56 396 VAL A CA 1
ATOM 3235 C C . VAL A 1 396 ? -18.586 8.065 -4.325 1.00 94.56 396 VAL A C 1
ATOM 3237 O O . VAL A 1 396 ? -19.441 7.780 -3.485 1.00 94.56 396 VAL A O 1
ATOM 3240 N N . GLU A 1 397 ? -17.422 8.644 -4.031 1.00 91.31 397 GLU A N 1
ATOM 3241 C CA . GLU A 1 397 ? -17.033 9.047 -2.677 1.00 91.31 397 GLU A CA 1
ATOM 3242 C C . GLU A 1 397 ? -17.851 10.253 -2.201 1.00 91.31 397 GLU A C 1
ATOM 3244 O O . GLU A 1 397 ? -18.199 11.142 -2.985 1.00 91.31 397 GLU A O 1
ATOM 3249 N N . ASP A 1 398 ? -18.147 10.289 -0.902 1.00 93.94 398 ASP A N 1
ATOM 3250 C CA . ASP A 1 398 ? -18.754 11.459 -0.273 1.00 93.94 398 ASP A CA 1
ATOM 3251 C C . ASP A 1 398 ? -17.835 12.699 -0.422 1.00 93.94 398 ASP A C 1
ATOM 3253 O O . ASP A 1 398 ? -16.716 12.713 0.104 1.00 93.94 398 ASP A O 1
ATOM 3257 N N . PRO A 1 399 ? -18.278 13.780 -1.097 1.00 92.44 399 PRO A N 1
ATOM 3258 C CA . PRO A 1 399 ? -17.450 14.967 -1.325 1.00 92.44 399 PRO A CA 1
ATOM 3259 C C . PRO A 1 399 ? -17.086 15.722 -0.033 1.00 92.44 399 PRO A C 1
ATOM 3261 O O . PRO A 1 399 ? -16.215 16.607 -0.048 1.00 92.44 399 PRO A O 1
ATOM 3264 N N . GLU A 1 400 ? -17.740 15.418 1.095 1.00 95.31 400 GLU A N 1
ATOM 3265 C CA . GLU A 1 400 ? -17.392 15.970 2.403 1.00 95.31 400 GLU A CA 1
ATOM 3266 C C . GLU A 1 400 ? -16.081 15.408 2.970 1.00 95.31 400 GLU A C 1
ATOM 3268 O O . GLU A 1 400 ? -15.497 16.048 3.852 1.00 95.31 400 GLU A O 1
ATOM 3273 N N . VAL A 1 401 ? -15.589 14.267 2.476 1.00 93.19 401 VAL A N 1
ATOM 3274 C CA . VAL A 1 401 ? -14.344 13.652 2.960 1.00 93.19 401 VAL A CA 1
ATOM 3275 C C . VAL A 1 401 ? -13.160 14.525 2.558 1.00 93.19 401 VAL A C 1
ATOM 3277 O O . VAL A 1 401 ? -12.982 14.871 1.389 1.00 93.19 401 VAL A O 1
ATOM 3280 N N . LYS A 1 402 ? -12.341 14.927 3.535 1.00 89.44 402 LYS A N 1
ATOM 3281 C CA . LYS A 1 402 ? -11.130 15.733 3.291 1.00 89.44 402 LYS A CA 1
ATOM 3282 C C . LYS A 1 402 ? -9.834 14.981 3.548 1.00 89.44 402 LYS A C 1
ATOM 3284 O O . LYS A 1 402 ? -8.809 15.379 3.000 1.00 89.44 402 LYS A O 1
ATOM 3289 N N . ILE A 1 403 ? -9.882 13.926 4.357 1.00 84.19 403 ILE A N 1
ATOM 3290 C CA . ILE A 1 403 ? -8.730 13.075 4.664 1.00 84.19 403 ILE A CA 1
ATOM 3291 C C . ILE A 1 403 ? -8.440 12.184 3.457 1.00 84.19 403 ILE A C 1
ATOM 3293 O O . ILE A 1 403 ? -9.346 11.575 2.892 1.00 84.19 403 ILE A O 1
ATOM 3297 N N . ARG A 1 404 ? -7.175 12.133 3.034 1.00 79.81 404 ARG A N 1
ATOM 3298 C CA . ARG A 1 404 ? -6.799 11.472 1.774 1.00 79.81 404 ARG A CA 1
ATOM 3299 C C . ARG A 1 404 ? -6.230 10.069 1.948 1.00 79.81 404 ARG A C 1
ATOM 3301 O O . ARG A 1 404 ? -6.320 9.288 1.000 1.00 79.81 404 ARG A O 1
ATOM 3308 N N . ASN A 1 405 ? -5.615 9.788 3.094 1.00 80.12 405 ASN A N 1
ATOM 3309 C CA . ASN A 1 405 ? -4.925 8.536 3.412 1.00 80.12 405 ASN A CA 1
ATOM 3310 C C . ASN A 1 405 ? -4.768 8.361 4.937 1.00 80.12 405 ASN A C 1
ATOM 3312 O O . ASN A 1 405 ? -4.907 9.333 5.688 1.00 80.12 405 ASN A O 1
ATOM 3316 N N . GLY A 1 406 ? -4.388 7.156 5.376 1.00 77.44 406 GLY A N 1
ATOM 3317 C CA . GLY A 1 406 ? -4.226 6.817 6.797 1.00 77.44 406 GLY A CA 1
ATOM 3318 C C . GLY A 1 406 ? -3.174 7.652 7.546 1.00 77.44 406 GLY A C 1
ATOM 3319 O O . GLY A 1 406 ? -3.339 7.954 8.726 1.00 77.44 406 GLY A O 1
ATOM 3320 N N . MET A 1 407 ? -2.120 8.140 6.875 1.00 75.38 407 MET A N 1
ATOM 3321 C CA . MET A 1 407 ? -1.143 9.035 7.520 1.00 75.38 407 MET A CA 1
ATOM 3322 C C . MET A 1 407 ? -1.761 10.401 7.843 1.00 75.38 407 MET A C 1
ATOM 3324 O O . MET A 1 407 ? -1.520 10.965 8.912 1.00 75.38 407 MET A O 1
ATOM 3328 N N . GLU A 1 408 ? -2.574 10.947 6.936 1.00 78.12 408 GLU A N 1
ATOM 3329 C CA . GLU A 1 408 ? -3.342 12.151 7.235 1.00 78.12 408 GLU A CA 1
ATOM 3330 C C . GLU A 1 408 ? -4.341 11.889 8.370 1.00 78.12 408 GLU A C 1
ATOM 3332 O O . GLU A 1 408 ? -4.422 12.719 9.275 1.00 78.12 408 GLU A O 1
ATOM 3337 N N . ALA A 1 409 ? -5.026 10.739 8.387 1.00 83.94 409 ALA A N 1
ATOM 3338 C CA . ALA A 1 409 ? -5.914 10.355 9.486 1.00 83.94 409 ALA A CA 1
ATOM 3339 C C . ALA A 1 409 ? -5.178 10.358 10.839 1.00 83.94 409 ALA A C 1
ATOM 3341 O O . ALA A 1 409 ? -5.614 11.027 11.779 1.00 83.94 409 ALA A O 1
ATOM 3342 N N . LEU A 1 410 ? -3.996 9.739 10.920 1.00 83.12 410 LEU A N 1
ATOM 3343 C CA . LEU A 1 410 ? -3.156 9.745 12.121 1.00 83.12 410 LEU A CA 1
ATOM 3344 C C . LEU A 1 410 ? -2.772 11.167 12.565 1.00 83.12 410 LEU A C 1
ATOM 3346 O O . LEU A 1 410 ? -2.852 11.500 13.752 1.00 83.12 410 LEU A O 1
ATOM 3350 N N . LEU A 1 411 ? -2.384 12.037 11.625 1.00 77.25 411 LEU A N 1
ATOM 3351 C CA . LEU A 1 411 ? -2.065 13.437 11.924 1.00 77.25 411 LEU A CA 1
ATOM 3352 C C . LEU A 1 411 ? -3.289 14.202 12.451 1.00 77.25 411 LEU A C 1
ATOM 3354 O O . LEU A 1 411 ? -3.167 14.953 13.423 1.00 77.25 411 LEU A O 1
ATOM 3358 N N . ARG A 1 412 ? -4.473 13.997 11.855 1.00 85.81 412 ARG A N 1
ATOM 3359 C CA . ARG A 1 412 ? -5.733 14.612 12.311 1.00 85.81 412 ARG A CA 1
ATOM 3360 C C . ARG A 1 412 ? -6.164 14.096 13.676 1.00 85.81 412 ARG A C 1
ATOM 3362 O O . ARG A 1 412 ? -6.658 14.885 14.480 1.00 85.81 412 ARG A O 1
ATOM 3369 N N . PHE A 1 413 ? -5.943 12.820 13.974 1.00 92.81 413 PHE A N 1
ATOM 3370 C CA . PHE A 1 413 ? -6.191 12.268 15.301 1.00 92.81 413 PHE A CA 1
ATOM 3371 C C . PHE A 1 413 ? -5.243 12.872 16.350 1.00 92.81 413 PHE A C 1
ATOM 3373 O O . PHE A 1 413 ? -5.679 13.302 17.418 1.00 92.81 413 PHE A O 1
ATOM 3380 N N . GLY A 1 414 ? -3.959 13.032 16.019 1.00 84.31 414 GLY A N 1
ATOM 3381 C CA . GLY A 1 414 ? -3.007 13.750 16.871 1.00 84.31 414 GLY A CA 1
ATOM 3382 C C . GLY A 1 414 ? -3.401 15.213 17.126 1.00 84.31 414 GLY A C 1
ATOM 3383 O O . GLY A 1 414 ? -3.219 15.717 18.235 1.00 84.31 414 GLY A O 1
ATOM 3384 N N . GLU A 1 415 ? -3.967 15.896 16.126 1.00 85.44 415 GLU A N 1
ATOM 3385 C CA . GLU A 1 415 ? -4.539 17.243 16.266 1.00 85.44 415 GLU A CA 1
ATOM 3386 C C . GLU A 1 415 ? -5.783 17.239 17.174 1.00 85.44 415 GLU A C 1
ATOM 3388 O O . GLU A 1 415 ? -5.907 18.085 18.062 1.00 85.44 415 GLU A O 1
ATOM 3393 N N . TYR A 1 416 ? -6.664 16.250 17.003 1.00 96.44 416 TYR A N 1
ATOM 3394 C CA . TYR A 1 416 ? -7.881 16.065 17.795 1.00 96.44 416 TYR A CA 1
ATOM 3395 C C . TYR A 1 416 ? -7.583 15.906 19.294 1.00 96.44 416 TYR A C 1
ATOM 3397 O O . TYR A 1 416 ? -8.282 16.485 20.129 1.00 96.44 416 TYR A O 1
ATOM 3405 N N . LEU A 1 417 ? -6.528 15.163 19.642 1.00 91.38 417 LEU A N 1
ATOM 3406 C CA . LEU A 1 417 ? -6.117 14.969 21.034 1.00 91.38 417 LEU A CA 1
ATOM 3407 C C . LEU A 1 417 ? -5.562 16.249 21.678 1.00 91.38 417 LEU A C 1
ATOM 3409 O O . LEU A 1 417 ? -5.717 16.441 22.882 1.00 91.38 417 LEU A O 1
ATOM 3413 N N . LYS A 1 418 ? -4.918 17.122 20.894 1.00 91.50 418 LYS A N 1
ATOM 3414 C CA . LYS A 1 418 ? -4.250 18.338 21.393 1.00 91.50 418 LYS A CA 1
ATOM 3415 C C . LYS A 1 418 ? -5.164 19.556 21.453 1.00 91.50 418 LYS A C 1
ATOM 3417 O O . LYS A 1 418 ? -4.938 20.439 22.276 1.00 91.50 418 LYS A O 1
ATOM 3422 N N . THR A 1 419 ? -6.144 19.647 20.557 1.00 90.69 419 THR A N 1
ATOM 3423 C CA . THR A 1 419 ? -6.992 20.836 20.468 1.00 90.69 419 THR A CA 1
ATOM 3424 C C . THR A 1 419 ? -7.969 20.932 21.641 1.00 90.69 419 THR A C 1
ATOM 3426 O O . THR A 1 419 ? -8.617 19.955 22.026 1.00 90.69 419 THR A O 1
ATOM 3429 N N . THR A 1 420 ? -8.093 22.137 22.198 1.00 95.81 420 THR A N 1
ATOM 3430 C CA . THR A 1 420 ? -9.082 22.484 23.229 1.00 95.81 420 THR A CA 1
ATOM 3431 C C . THR A 1 420 ? -10.304 23.201 22.656 1.00 95.81 420 THR A C 1
ATOM 3433 O O . THR A 1 420 ? -11.293 23.348 23.369 1.00 95.81 420 THR A O 1
ATOM 3436 N N . ASP A 1 421 ? -10.273 23.611 21.380 1.00 96.62 421 ASP A N 1
ATOM 3437 C CA . ASP A 1 421 ? -11.408 24.232 20.690 1.00 96.62 421 ASP A CA 1
ATOM 3438 C C . ASP A 1 421 ? -12.492 23.179 20.377 1.00 96.62 421 ASP A C 1
ATOM 3440 O O . ASP A 1 421 ? -12.253 22.289 19.548 1.00 96.62 421 ASP A O 1
ATOM 3444 N N . PRO A 1 422 ? -13.697 23.273 20.977 1.00 97.19 422 PRO A N 1
ATOM 3445 C CA . PRO A 1 422 ? -14.773 22.308 20.761 1.00 97.19 422 PRO A CA 1
ATOM 3446 C C . PRO A 1 422 ? -15.243 22.218 19.305 1.00 97.19 422 PRO A C 1
ATOM 3448 O O . PRO A 1 422 ? -15.595 21.130 18.844 1.00 97.19 422 PRO A O 1
ATOM 3451 N N . VAL A 1 423 ? -15.235 23.330 18.559 1.00 97.75 423 VAL A N 1
ATOM 3452 C CA . VAL A 1 423 ? -15.676 23.353 17.156 1.00 97.75 423 VAL A CA 1
ATOM 3453 C C . VAL A 1 423 ? -14.685 22.575 16.301 1.00 97.75 423 VAL A C 1
ATOM 3455 O O . VAL A 1 423 ? -15.073 21.663 15.563 1.00 97.75 423 VAL A O 1
ATOM 3458 N N . ARG A 1 424 ? -13.389 22.869 16.453 1.00 96.00 424 ARG A N 1
ATOM 3459 C CA . ARG A 1 424 ? -12.325 22.140 15.758 1.00 96.00 424 ARG A CA 1
ATOM 3460 C C . ARG A 1 424 ? -12.294 20.664 16.148 1.00 96.00 424 ARG A C 1
ATOM 3462 O O . ARG A 1 424 ? -12.143 19.814 15.272 1.00 96.00 424 ARG A O 1
ATOM 3469 N N . LYS A 1 425 ? -12.471 20.352 17.434 1.00 97.56 425 LYS A N 1
ATOM 3470 C CA . LYS A 1 425 ? -12.479 18.977 17.947 1.00 97.56 425 LYS A CA 1
ATOM 3471 C C . LYS A 1 425 ? -13.604 18.146 17.325 1.00 97.56 425 LYS A C 1
ATOM 3473 O O . LYS A 1 425 ? -13.351 17.058 16.809 1.00 97.56 425 LYS A O 1
ATOM 3478 N N . ASN A 1 426 ? -14.819 18.694 17.281 1.00 98.19 426 ASN A N 1
ATOM 3479 C CA . ASN A 1 426 ? -15.964 18.045 16.638 1.00 98.19 426 ASN A CA 1
ATOM 3480 C C . ASN A 1 426 ? -15.760 17.871 15.128 1.00 98.19 426 ASN A C 1
ATOM 3482 O O . ASN A 1 426 ? -16.064 16.807 14.588 1.00 98.19 426 ASN A O 1
ATOM 3486 N N . TYR A 1 427 ? -15.202 18.879 14.451 1.00 97.88 427 TYR A N 1
ATOM 3487 C CA . TYR A 1 427 ? -14.879 18.791 13.027 1.00 97.88 427 TYR A CA 1
ATOM 3488 C C . TYR A 1 427 ? -13.894 17.652 12.726 1.00 97.88 427 TYR A C 1
ATOM 3490 O O . TYR A 1 427 ? -14.150 16.841 11.836 1.00 97.88 427 TYR A O 1
ATOM 3498 N N . LEU A 1 428 ? -12.792 17.559 13.480 1.00 96.88 428 LEU A N 1
ATOM 3499 C CA . LEU A 1 428 ? -11.780 16.518 13.287 1.00 96.88 428 LEU A CA 1
ATOM 3500 C C . LEU A 1 428 ? -12.364 15.122 13.521 1.00 96.88 428 LEU A C 1
ATOM 3502 O O . LEU A 1 428 ? -12.169 14.242 12.688 1.00 96.88 428 LEU A O 1
ATOM 3506 N N . LYS A 1 429 ? -13.145 14.936 14.594 1.00 98.56 429 LYS A N 1
ATOM 3507 C CA . LYS A 1 429 ? -13.829 13.663 14.865 1.00 98.56 429 LYS A CA 1
ATOM 3508 C C . LYS A 1 429 ? -14.794 13.278 13.743 1.00 98.56 429 LYS A C 1
ATOM 3510 O O . LYS A 1 429 ? -14.773 12.130 13.309 1.00 98.56 429 LYS A O 1
ATOM 3515 N N . LYS A 1 430 ? -15.598 14.228 13.240 1.00 98.38 430 LYS A N 1
ATOM 3516 C CA . LYS A 1 430 ? -16.502 13.992 12.100 1.00 98.38 430 LYS A CA 1
ATOM 3517 C C . LYS A 1 430 ? -15.716 13.546 10.866 1.00 98.38 430 LYS A C 1
ATOM 3519 O O . LYS A 1 430 ? -16.112 12.581 10.230 1.00 98.38 430 LYS A O 1
ATOM 3524 N N . GLN A 1 431 ? -14.615 14.223 10.538 1.00 98.44 431 GLN A N 1
ATOM 3525 C CA . GLN A 1 431 ? -13.796 13.894 9.367 1.00 98.44 431 GLN A CA 1
ATOM 3526 C C . GLN A 1 431 ? -13.112 12.529 9.480 1.00 98.44 431 GLN A C 1
ATOM 3528 O O . GLN A 1 431 ? -13.084 11.791 8.503 1.00 98.44 431 GLN A O 1
ATOM 3533 N N . LEU A 1 432 ? -12.610 12.180 10.664 1.00 98.69 432 LEU A N 1
ATOM 3534 C CA . LEU A 1 432 ? -11.997 10.880 10.943 1.00 98.69 432 LEU A CA 1
ATOM 3535 C C . LEU A 1 432 ? -13.000 9.727 10.797 1.00 98.69 432 LEU A C 1
ATOM 3537 O O . LEU A 1 432 ? -12.731 8.762 10.091 1.00 98.69 432 LEU A O 1
ATOM 3541 N N . LEU A 1 433 ? -14.181 9.855 11.408 1.00 98.69 433 LEU A N 1
ATOM 3542 C CA . LEU A 1 433 ? -15.248 8.857 11.277 1.00 98.69 433 LEU A CA 1
ATOM 3543 C C . LEU A 1 433 ? -15.767 8.757 9.840 1.00 98.69 433 LEU A C 1
ATOM 3545 O O . LEU A 1 433 ? -16.048 7.665 9.357 1.00 98.69 433 LEU A O 1
ATOM 3549 N N . LEU A 1 434 ? -15.883 9.892 9.150 1.00 98.44 434 LEU A N 1
ATOM 3550 C CA . LEU A 1 434 ? -16.298 9.938 7.754 1.00 98.44 434 LEU A CA 1
ATOM 3551 C C . LEU A 1 434 ? -15.294 9.223 6.838 1.00 98.44 434 LEU A C 1
ATOM 3553 O O . LEU A 1 434 ? -15.721 8.480 5.965 1.00 98.44 434 LEU A O 1
ATOM 3557 N N . TYR A 1 435 ? -13.991 9.411 7.058 1.00 98.38 435 TYR A N 1
ATOM 3558 C CA . TYR A 1 435 ? -12.934 8.747 6.292 1.00 98.38 435 TYR A CA 1
ATOM 3559 C C . TYR A 1 435 ? -13.035 7.215 6.390 1.00 98.38 435 TYR A C 1
ATOM 3561 O O . TYR A 1 435 ? -13.325 6.577 5.381 1.00 98.38 435 TYR A O 1
ATOM 3569 N N . ASN A 1 436 ? -12.984 6.663 7.608 1.00 98.62 436 ASN A N 1
ATOM 3570 C CA . ASN A 1 436 ? -13.127 5.220 7.854 1.00 98.62 436 ASN A CA 1
ATOM 3571 C C . ASN A 1 436 ? -14.470 4.658 7.342 1.00 98.62 436 ASN A C 1
ATOM 3573 O O . ASN A 1 436 ? -14.548 3.542 6.833 1.00 98.62 436 ASN A O 1
ATOM 3577 N N . ARG A 1 437 ? -15.559 5.441 7.421 1.00 98.50 437 ARG A N 1
ATOM 3578 C CA . ARG A 1 437 ? -16.850 5.044 6.838 1.00 98.50 437 ARG A CA 1
ATOM 3579 C C . ARG A 1 437 ? -16.755 4.867 5.323 1.00 98.50 437 ARG A C 1
ATOM 3581 O O . ARG A 1 437 ? -17.373 3.949 4.788 1.00 98.50 437 ARG A O 1
ATOM 3588 N N . GLU A 1 438 ? -16.055 5.756 4.623 1.00 98.00 438 GLU A N 1
ATOM 3589 C CA . GLU A 1 438 ? -15.915 5.647 3.173 1.00 98.00 438 GLU A CA 1
ATOM 3590 C C . GLU A 1 438 ? -14.987 4.502 2.753 1.00 98.00 438 GLU A C 1
ATOM 3592 O O . GLU A 1 438 ? -15.277 3.888 1.730 1.00 98.00 438 GLU A O 1
ATOM 3597 N N . ASP A 1 439 ? -13.956 4.159 3.535 1.00 97.69 439 ASP A N 1
ATOM 3598 C CA . ASP A 1 439 ? -13.161 2.935 3.320 1.00 97.69 439 ASP A CA 1
ATOM 3599 C C . ASP A 1 439 ? -14.053 1.683 3.430 1.00 97.69 439 ASP A C 1
ATOM 3601 O O . ASP A 1 439 ? -14.158 0.889 2.494 1.00 97.69 439 ASP A O 1
ATOM 3605 N N . LEU A 1 440 ? -14.866 1.574 4.488 1.00 98.56 440 LEU A N 1
ATOM 3606 C CA . LEU A 1 440 ? -15.842 0.480 4.617 1.00 98.56 440 LEU A CA 1
ATOM 3607 C C . LEU A 1 440 ? -16.836 0.423 3.443 1.00 98.56 440 LEU A C 1
ATOM 3609 O O . LEU A 1 440 ? -17.138 -0.657 2.925 1.00 98.56 440 LEU A O 1
ATOM 3613 N N . ARG A 1 441 ? -17.349 1.579 2.995 1.00 98.44 441 ARG A N 1
ATOM 3614 C CA . ARG A 1 441 ? -18.264 1.658 1.843 1.00 98.44 441 ARG A CA 1
ATOM 3615 C C . ARG A 1 441 ? -17.581 1.263 0.535 1.00 98.44 441 ARG A C 1
ATOM 3617 O O . ARG A 1 441 ? -18.230 0.616 -0.287 1.00 98.44 441 ARG A O 1
ATOM 3624 N N . ARG A 1 442 ? -16.310 1.624 0.334 1.00 98.19 442 ARG A N 1
ATOM 3625 C CA . ARG A 1 442 ? -15.520 1.209 -0.833 1.00 98.19 442 ARG A CA 1
ATOM 3626 C C . ARG A 1 442 ? -15.326 -0.296 -0.845 1.00 98.19 442 ARG A C 1
ATOM 3628 O O . ARG A 1 442 ? -15.702 -0.933 -1.827 1.00 98.19 442 ARG A O 1
ATOM 3635 N N . THR A 1 443 ? -14.820 -0.870 0.244 1.00 98.44 443 THR A N 1
A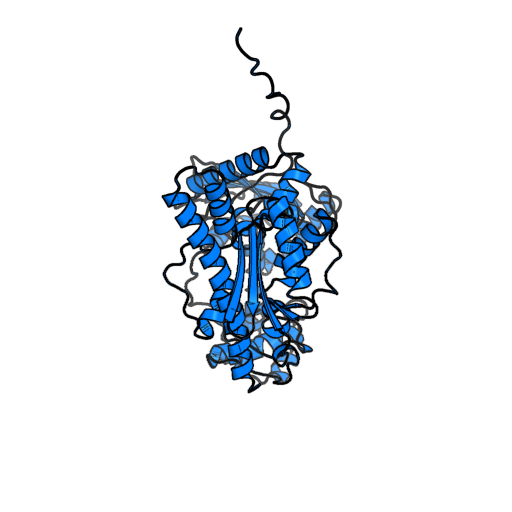TOM 3636 C CA . THR A 1 443 ? -14.634 -2.321 0.376 1.00 98.44 443 THR A CA 1
ATOM 3637 C C . THR A 1 443 ? -15.948 -3.072 0.124 1.00 98.44 443 THR A C 1
ATOM 3639 O O . THR A 1 443 ? -15.970 -4.024 -0.664 1.00 98.44 443 THR A O 1
ATOM 3642 N N . ARG A 1 444 ? -17.069 -2.603 0.693 1.00 98.19 444 ARG A N 1
ATOM 3643 C CA . ARG A 1 444 ? -18.405 -3.149 0.409 1.00 98.19 444 ARG A CA 1
ATOM 3644 C C . ARG A 1 444 ? -18.771 -3.091 -1.067 1.00 98.19 444 ARG A C 1
ATOM 3646 O O . ARG A 1 444 ? -19.143 -4.108 -1.652 1.00 98.19 444 ARG A O 1
ATOM 3653 N N . HIS A 1 445 ? -18.661 -1.911 -1.668 1.00 98.38 445 HIS A N 1
ATOM 3654 C CA . HIS A 1 445 ? -19.021 -1.690 -3.065 1.00 98.38 445 HIS A CA 1
ATOM 3655 C C . HIS A 1 445 ? -18.213 -2.584 -4.005 1.00 98.38 445 HIS A C 1
ATOM 3657 O O . HIS A 1 445 ? -18.773 -3.160 -4.935 1.00 98.38 445 HIS A O 1
ATOM 3663 N N . ILE A 1 446 ? -16.912 -2.747 -3.746 1.00 98.19 446 ILE A N 1
ATOM 3664 C CA . ILE A 1 446 ? -16.049 -3.641 -4.525 1.00 98.19 446 ILE A CA 1
ATOM 3665 C C . ILE A 1 446 ? -16.548 -5.086 -4.415 1.00 98.19 446 ILE A C 1
ATOM 3667 O O . ILE A 1 446 ? -16.708 -5.744 -5.442 1.00 98.19 446 ILE A O 1
ATOM 3671 N N . PHE A 1 447 ? -16.817 -5.581 -3.203 1.00 97.56 447 PHE A N 1
ATOM 3672 C CA . PHE A 1 447 ? -17.308 -6.947 -2.997 1.00 97.56 447 PHE A CA 1
ATOM 3673 C C . PHE A 1 447 ? -18.622 -7.200 -3.756 1.00 97.56 447 PHE A C 1
ATOM 3675 O O . PHE A 1 447 ? -18.706 -8.147 -4.539 1.00 97.56 447 PHE A O 1
ATOM 3682 N N . GLU A 1 448 ? -19.614 -6.320 -3.597 1.00 96.25 448 GLU A N 1
ATOM 3683 C CA . GLU A 1 448 ? -20.923 -6.447 -4.255 1.00 96.25 448 GLU A CA 1
ATOM 3684 C C . GLU A 1 448 ? -20.825 -6.313 -5.784 1.00 96.25 448 GLU A C 1
ATOM 3686 O O . GLU A 1 448 ? -21.503 -7.018 -6.535 1.00 96.25 448 GLU A O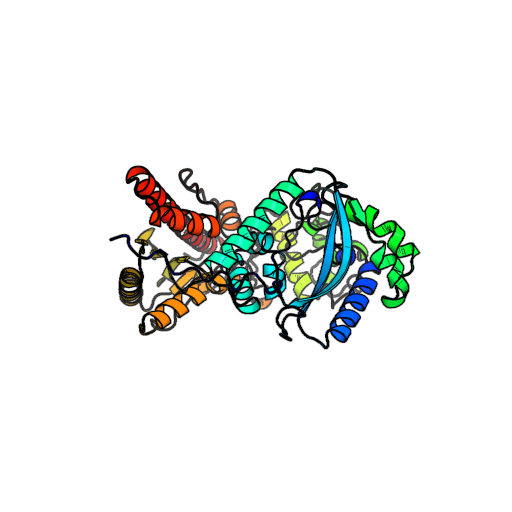 1
ATOM 3691 N N . ALA A 1 449 ? -19.969 -5.420 -6.283 1.00 96.44 449 ALA A N 1
ATOM 3692 C CA . ALA A 1 449 ? -19.735 -5.283 -7.715 1.00 96.44 449 ALA A CA 1
ATOM 3693 C C . ALA A 1 449 ? -19.080 -6.543 -8.304 1.00 96.44 449 ALA A C 1
ATOM 3695 O O . ALA A 1 449 ? -19.462 -6.980 -9.391 1.00 96.44 449 ALA A O 1
ATOM 3696 N N . LEU A 1 450 ? -18.146 -7.175 -7.584 1.00 95.25 450 LEU A N 1
ATOM 3697 C CA . LEU A 1 450 ? -17.551 -8.448 -7.996 1.00 95.25 450 LEU A CA 1
ATOM 3698 C C . LEU A 1 450 ? -18.576 -9.593 -7.990 1.00 95.25 450 LEU A C 1
ATOM 3700 O O . LEU A 1 450 ? -18.563 -10.405 -8.914 1.00 95.25 450 LEU A O 1
ATOM 3704 N N . GLN A 1 451 ? -19.494 -9.641 -7.020 1.00 94.06 451 GLN A N 1
ATOM 3705 C CA . GLN A 1 451 ? -20.611 -10.598 -7.025 1.00 94.06 451 GLN A CA 1
ATOM 3706 C C . GLN A 1 451 ? -21.476 -10.450 -8.287 1.00 94.06 451 GLN A C 1
ATOM 3708 O O . GLN A 1 451 ? -21.701 -11.429 -9.006 1.00 94.06 451 GLN A O 1
ATOM 3713 N N . LYS A 1 452 ? -21.858 -9.209 -8.625 1.00 92.25 452 LYS A N 1
ATOM 3714 C CA . LYS A 1 452 ? -22.642 -8.887 -9.831 1.00 92.25 452 LYS A CA 1
ATOM 3715 C C . LYS A 1 452 ? -21.924 -9.295 -11.118 1.00 92.25 452 LYS A C 1
ATOM 3717 O O . LYS A 1 452 ? -22.528 -9.921 -11.981 1.00 92.25 452 LYS A O 1
ATOM 3722 N N . ILE A 1 453 ? -20.627 -8.998 -11.238 1.00 88.06 453 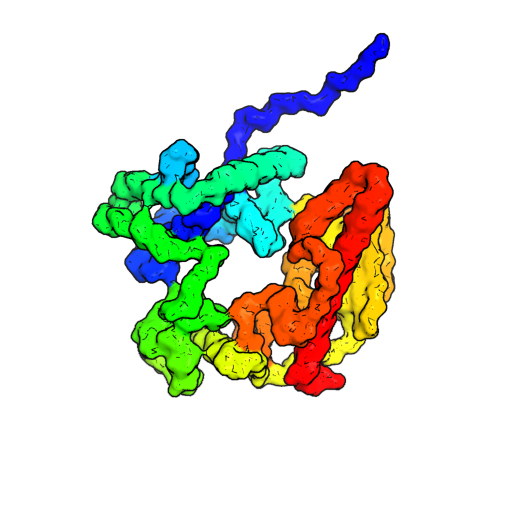ILE A N 1
ATOM 3723 C CA . ILE A 1 453 ? -19.806 -9.362 -12.411 1.00 88.06 453 ILE A CA 1
ATOM 3724 C C . ILE A 1 453 ? -19.801 -10.882 -12.656 1.00 88.06 453 ILE A C 1
ATOM 3726 O O . ILE A 1 453 ? -19.728 -11.338 -13.800 1.00 88.06 453 ILE A O 1
ATOM 3730 N N . LEU A 1 454 ? -19.878 -11.681 -11.593 1.00 83.62 454 LEU A N 1
ATOM 3731 C CA . LEU A 1 454 ? -19.806 -13.138 -11.671 1.00 83.62 454 LEU A CA 1
ATOM 3732 C C . LEU A 1 454 ? -21.179 -13.821 -11.728 1.00 83.62 454 LEU A C 1
ATOM 3734 O O . LEU A 1 454 ? -21.213 -15.047 -11.860 1.00 83.62 454 LEU A O 1
ATOM 3738 N N . ASN A 1 455 ? -22.282 -13.062 -11.690 1.00 79.31 455 ASN A N 1
ATOM 3739 C CA . ASN A 1 455 ? -23.650 -13.565 -11.500 1.00 79.31 455 ASN A CA 1
ATOM 3740 C C . ASN A 1 455 ? -23.771 -14.455 -10.253 1.00 79.31 455 ASN A C 1
ATOM 3742 O O . ASN A 1 455 ? -24.352 -15.541 -10.295 1.00 79.31 455 ASN A O 1
ATOM 3746 N N . VAL A 1 456 ? -23.135 -14.030 -9.168 1.00 63.31 456 VAL A N 1
ATOM 3747 C CA . VAL A 1 456 ? -23.287 -14.638 -7.852 1.00 63.31 456 VAL A CA 1
ATOM 3748 C C . VAL A 1 456 ? -24.360 -13.818 -7.141 1.00 63.31 456 VAL A C 1
ATOM 3750 O O . VAL A 1 456 ? -24.040 -12.782 -6.568 1.00 63.31 456 VAL A O 1
ATOM 3753 N N . GLU A 1 457 ? -25.622 -14.222 -7.293 1.00 48.25 457 GLU A N 1
ATOM 3754 C CA . GLU A 1 457 ? -26.744 -13.713 -6.487 1.00 48.25 457 GLU A CA 1
ATOM 3755 C C . GLU A 1 457 ? -26.973 -14.588 -5.257 1.00 48.25 457 GLU A C 1
ATOM 3757 O O . GLU A 1 457 ? -26.838 -15.833 -5.386 1.00 48.25 457 GLU A O 1
#

Foldseek 3Di:
DDDDDDDDDPPQVPDDQLAAAAADAQLLACLFLVSVLLQDVVSVVLVVLVFVVQCVVLVCAFSQQGDNPQKDKGWDWDADLVQQETEGQDIGIHHPLSVCRNHLVVCVVVVNNQSNLLVSCVSRVHDSVVSVVRVVVSVVVNVSSNVDNDHFYHCVNCLVCVVVSVHDSVVVVCSRVSSSPDGRPPPPDVCPQAQLLQFAPDDNNNCVLCVQLVHRHLVSLQVDDLVCVQVDPSSPDCVRQNSQNSVLSNLLSVQLVVVHKDFQDLPDVVLQDQLEKEWDFQADSNDLGTQWTWIAHLVGDIDIQRALDLVSLLVVLVCCLVVSAPGEYQAACCVVPVPVSNVVSCVVNVHPDRDPRHYDHCCCQEAPVVGSVRDGMHHSGRDDDLVRLLVSLPDDADPLADQDDSVSLVVLSVVLNPDPDPVSNVSSVVNSVSVRSRNSVSSSSNSVSSCVVSVND

Secondary structure (DSSP, 8-state):
-----------SS-SPPSS---PPPGGGTT-SHHHHHHH-HHHHHHHHHHHHHHHHHTTSS-TTT---SSEEEEEEEEEETTTTEEEEEEEEEEEHHHHHHHTHHHHHHTT-HHHHHHHHHHHHT--HHHHHHHHHHHHHHHHHHHT-S--EEE-HHHHHTHHHHT--HHHHTTHHHHHHTSPPTTS---TTS-GGGGSTT--HHHHHHHHHTT--SHHHHHTS-HHHHHH-TTS--TTTS-HHHHHHHHHHHHHHHHTS-EES----GGGG-SSEEEEEEEEETTTTEEEEEEEEETT--EEEEE--SHHHHHHHHHHHHHHSTT-EEEESSTTTTHHHHHHHHHHHTTPPPPS--EEEEIIIIII----TTT--EE-S-S---HHHHHHHTT----TT----SHHHHHHHHHHHHH---HHHHHHHHHHHHHHHHHHHHHHHHHHHHHHHHHT--

Radius of gyration: 25.09 Å; chains: 1; bounding box: 65×51×79 Å

Sequence (457 aa):
MRENENGLSGDKLGSALKLKPELVPSPLWGKSLANLAERSVKWYIIWKNTRARELKRSGGRCEYCGTTIGLTVHEVWDYDDEKHVQKLIGFKVSCRACSLVNHFGFASVKELADVALEHFMQVNSLNREEALKIISKAFDVWQKRSSYNKWSQDFSWLAKNAQTYGINPSDIEGIERDLQNMNSPYCEYPEQENELLNLPLVGYRRAEVLKKAGIKTADDLLSYSLQDLINSQRINSPEILPPSQLELIYHYAEAFKKGVPVIIDKNIPALRREDIVYFDLEYDPAKPFIFILGVMDKNGNLTQWFIEDENREKEALKQFANEFKDLVYITYAGRSADLPTLIKCFKKHELPEARNFYIIDLFYDIIEPRRPREQKIFLPLKIRTEKEVAGYLGFVEDPEVKIRNGMEALLRFGEYLKTTDPVRKNYLKKQLLLYNREDLRRTRHIFEALQKILNVE

pLDDT: mean 85.41, std 15.2, range [26.06, 98.75]